Protein AF-0000000068149822 (afdb_homodimer)

pLDDT: mean 87.23, std 10.61, range [42.72, 98.5]

Organism: Rhizobium meliloti (strain 1021) (NCBI:txid266834)

Radius of gyration: 24.98 Å; Cα contacts (8 Å, |Δi|>4): 651; chains: 2; bounding box: 67×63×63 Å

Structure (mmCIF, N/CA/C/O backbone):
data_AF-0000000068149822-model_v1
#
loop_
_entity.id
_entity.type
_entity.pdbx_description
1 polymer 'Maltose/maltodextrin transport system permease protein MalG'
#
loop_
_atom_site.group_PDB
_atom_site.id
_atom_site.type_symbol
_atom_site.label_atom_id
_atom_site.label_alt_id
_atom_site.label_comp_id
_atom_site.label_asym_id
_atom_site.label_entity_id
_atom_site.label_seq_id
_atom_site.pdbx_PDB_ins_code
_atom_site.Cartn_x
_atom_site.Cartn_y
_atom_site.Cartn_z
_atom_site.occupancy
_atom_site.B_iso_or_equiv
_atom_site.auth_seq_id
_atom_site.auth_comp_id
_atom_site.auth_asym_id
_atom_site.auth_atom_id
_atom_site.pdbx_PDB_model_num
ATOM 1 N N . MET A 1 1 ? -28.906 18.203 20.438 1 56.78 1 MET A N 1
ATOM 2 C CA . MET A 1 1 ? -28.203 17.078 21.047 1 56.78 1 MET A CA 1
ATOM 3 C C . MET A 1 1 ? -27 17.547 21.828 1 56.78 1 MET A C 1
ATOM 5 O O . MET A 1 1 ? -26.266 18.438 21.391 1 56.78 1 MET A O 1
ATOM 9 N N . SER A 1 2 ? -26.938 17.234 23.047 1 70.5 2 SER A N 1
ATOM 10 C CA . SER A 1 2 ? -25.875 17.703 23.922 1 70.5 2 SER A CA 1
ATOM 11 C C . SER A 1 2 ? -24.516 17.234 23.438 1 70.5 2 SER A C 1
ATOM 13 O O . SER A 1 2 ? -24.422 16.219 22.734 1 70.5 2 SER A O 1
ATOM 15 N N . ASP A 1 3 ? -23.594 18.047 23.484 1 75.75 3 ASP A N 1
ATOM 16 C CA . ASP A 1 3 ? -22.203 17.781 23.078 1 75.75 3 ASP A CA 1
ATOM 17 C C . ASP A 1 3 ? -21.719 16.438 23.625 1 75.75 3 ASP A C 1
ATOM 19 O O . ASP A 1 3 ? -20.984 15.719 22.953 1 75.75 3 ASP A O 1
ATOM 23 N N . THR A 1 4 ? -22.344 16.141 24.781 1 77.31 4 THR A N 1
ATOM 24 C CA . THR A 1 4 ? -21.938 14.898 25.406 1 77.31 4 THR A CA 1
ATOM 25 C C . THR A 1 4 ? -22.484 13.695 24.656 1 77.31 4 THR A C 1
ATOM 27 O O . THR A 1 4 ? -21.781 12.703 24.469 1 77.31 4 THR A O 1
ATOM 30 N N . PHE A 1 5 ? -23.734 13.781 24.328 1 78.44 5 PHE A N 1
ATOM 31 C CA . PHE A 1 5 ? -24.375 12.695 23.594 1 78.44 5 PHE A CA 1
ATOM 32 C C . PHE A 1 5 ? -23.719 12.523 22.219 1 78.44 5 PHE A C 1
ATOM 34 O O . PHE A 1 5 ? -23.484 11.398 21.781 1 78.44 5 PHE A O 1
ATOM 41 N N . ARG A 1 6 ? -23.359 13.594 21.672 1 75.31 6 ARG A N 1
ATOM 42 C CA . ARG A 1 6 ? -22.734 13.562 20.359 1 75.31 6 ARG A CA 1
ATOM 43 C C . ARG A 1 6 ? -21.359 12.922 20.422 1 75.31 6 ARG A C 1
ATOM 45 O O . ARG A 1 6 ? -21 12.117 19.562 1 75.31 6 ARG A O 1
ATOM 52 N N . ASN A 1 7 ? -20.703 13.234 21.469 1 75.94 7 ASN A N 1
ATOM 53 C CA . ASN A 1 7 ? -19.375 12.656 21.656 1 75.94 7 ASN A CA 1
ATOM 54 C C . ASN A 1 7 ? -19.453 11.156 21.906 1 75.94 7 ASN A C 1
ATOM 56 O O . ASN A 1 7 ? -18.656 10.391 21.359 1 75.94 7 ASN A O 1
ATOM 60 N N . ARG A 1 8 ? -20.422 10.812 22.672 1 76.75 8 ARG A N 1
ATOM 61 C CA . ARG A 1 8 ? -20.609 9.398 22.969 1 76.75 8 ARG A CA 1
ATOM 62 C C . ARG A 1 8 ? -21.031 8.625 21.734 1 76.75 8 ARG A C 1
ATOM 64 O O . ARG A 1 8 ? -20.594 7.5 21.5 1 76.75 8 ARG A O 1
ATOM 71 N N . LEU A 1 9 ? -21.766 9.195 20.953 1 77.44 9 LEU A N 1
ATOM 72 C CA . LEU A 1 9 ? -22.25 8.562 19.734 1 77.44 9 LEU A CA 1
ATOM 73 C C . LEU A 1 9 ? -21.109 8.375 18.734 1 77.44 9 LEU A C 1
ATOM 75 O O . LEU A 1 9 ? -20.984 7.32 18.109 1 77.44 9 LEU A O 1
ATOM 79 N N . MET A 1 10 ? -20.281 9.367 18.719 1 73.38 10 MET A N 1
ATOM 80 C CA . MET A 1 10 ? -19.156 9.289 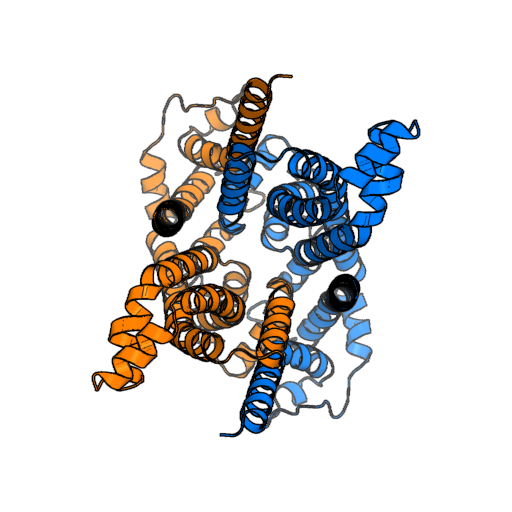17.781 1 73.38 10 MET A CA 1
ATOM 81 C C . MET A 1 10 ? -18.156 8.227 18.219 1 73.38 10 MET A C 1
ATOM 83 O O . MET A 1 10 ? -17.578 7.527 17.391 1 73.38 10 MET A O 1
ATOM 87 N N . LEU A 1 11 ? -18.016 8.188 19.422 1 73.38 11 LEU A N 1
ATOM 88 C CA . LEU A 1 11 ? -17.141 7.141 19.938 1 73.38 11 LEU A CA 1
ATOM 89 C C . LEU A 1 11 ? -17.719 5.758 19.641 1 73.38 11 LEU A C 1
ATOM 91 O O . LEU A 1 11 ? -17 4.844 19.266 1 73.38 11 LEU A O 1
ATOM 95 N N . ALA A 1 12 ? -18.984 5.676 19.844 1 78.31 12 ALA A N 1
ATOM 96 C CA . ALA A 1 12 ? -19.656 4.41 19.562 1 78.31 12 ALA A CA 1
ATOM 97 C C . ALA A 1 12 ? -19.516 4.027 18.094 1 78.31 12 ALA A C 1
ATOM 99 O O . ALA A 1 12 ? -19.25 2.867 17.766 1 78.31 12 ALA A O 1
ATOM 100 N N . VAL A 1 13 ? -19.594 4.977 17.312 1 73.5 13 VAL A N 1
ATOM 101 C CA . VAL A 1 13 ? -19.469 4.738 15.875 1 73.5 13 VAL A CA 1
ATOM 102 C C . VAL A 1 13 ? -18.031 4.309 15.547 1 73.5 13 VAL A C 1
ATOM 104 O O . VAL A 1 13 ? -17.828 3.371 14.773 1 73.5 13 VAL A O 1
ATOM 107 N N . ALA A 1 14 ? -17.078 4.953 16.141 1 71.88 14 ALA A N 1
ATOM 108 C CA . ALA A 1 14 ? -15.68 4.605 15.93 1 71.88 14 ALA A CA 1
ATOM 109 C C . ALA A 1 14 ? -15.398 3.176 16.391 1 71.88 14 ALA A C 1
ATOM 111 O O . ALA A 1 14 ? -14.688 2.428 15.711 1 71.88 14 ALA A O 1
ATOM 112 N N . LEU A 1 15 ? -15.953 2.818 17.422 1 75.06 15 LEU A N 1
ATOM 113 C CA . LEU A 1 15 ? -15.742 1.483 17.969 1 75.06 15 LEU A CA 1
ATOM 114 C C . LEU A 1 15 ? -16.391 0.423 17.094 1 75.06 15 LEU A C 1
ATOM 116 O O . LEU A 1 15 ? -15.836 -0.657 16.891 1 75.06 15 LEU A O 1
ATOM 120 N N . VAL A 1 16 ? -17.516 0.742 16.641 1 78.31 16 VAL A N 1
ATOM 121 C CA . VAL A 1 16 ? -18.234 -0.188 15.758 1 78.31 16 VAL A CA 1
ATOM 122 C C . VAL A 1 16 ? -17.438 -0.382 14.469 1 78.31 16 VAL A C 1
ATOM 124 O O . VAL A 1 16 ? -17.281 -1.508 13.984 1 78.31 16 VAL A O 1
ATOM 127 N N . LEU A 1 17 ? -16.875 0.68 13.992 1 73.25 17 LEU A N 1
ATOM 128 C CA . LEU A 1 17 ? -16.094 0.597 12.766 1 73.25 17 LEU A CA 1
ATOM 129 C C . LEU A 1 17 ? -14.82 -0.198 12.984 1 73.25 17 LEU A C 1
ATOM 131 O O . LEU A 1 17 ? -14.43 -1.005 12.141 1 73.25 17 LEU A O 1
ATOM 135 N N . ALA A 1 18 ? -14.227 0.041 14.086 1 74.5 18 ALA A N 1
ATOM 136 C CA . ALA A 1 18 ? -13.039 -0.732 14.445 1 74.5 18 ALA A CA 1
ATOM 137 C C . ALA A 1 18 ? -13.375 -2.217 14.57 1 74.5 18 ALA A C 1
ATOM 139 O O . ALA A 1 18 ? -12.609 -3.07 14.125 1 74.5 18 ALA A O 1
ATOM 140 N N . ALA A 1 19 ? -14.531 -2.447 15.164 1 79.62 19 ALA A N 1
ATOM 141 C CA . ALA A 1 19 ? -14.977 -3.828 15.336 1 79.62 19 ALA A CA 1
ATOM 142 C C . ALA A 1 19 ? -15.234 -4.496 13.992 1 79.62 19 ALA A C 1
ATOM 144 O O . ALA A 1 19 ? -14.883 -5.66 13.789 1 79.62 19 ALA A O 1
ATOM 145 N N . ILE A 1 20 ? -15.742 -3.777 13.141 1 78.94 20 ILE A N 1
ATOM 146 C CA . ILE A 1 20 ? -16.031 -4.301 11.812 1 78.94 20 ILE A CA 1
ATOM 147 C C . ILE A 1 20 ? -14.711 -4.609 11.094 1 78.94 20 ILE A C 1
ATOM 149 O O . ILE A 1 20 ? -14.586 -5.652 10.445 1 78.94 20 ILE A O 1
ATOM 153 N N . TYR A 1 21 ? -13.773 -3.775 11.258 1 77.06 21 TYR A N 1
ATOM 154 C CA . TYR A 1 21 ? -12.484 -3.949 10.602 1 77.06 21 TYR A CA 1
ATOM 155 C C . TYR A 1 21 ? -11.719 -5.129 11.188 1 77.06 21 TYR A C 1
ATOM 157 O O . TYR A 1 21 ? -11.008 -5.836 10.477 1 77.06 21 TYR A O 1
ATOM 165 N N . LEU A 1 22 ? -11.883 -5.355 12.492 1 83.5 22 LEU A N 1
ATOM 166 C CA . LEU A 1 22 ? -11.125 -6.395 13.18 1 83.5 22 LEU A CA 1
ATOM 167 C C . LEU A 1 22 ? -11.883 -7.719 13.164 1 83.5 22 LEU A C 1
ATOM 169 O O . LEU A 1 22 ? -11.336 -8.758 13.547 1 83.5 22 LEU A O 1
ATOM 173 N N . PHE A 1 23 ? -13.055 -7.68 12.742 1 87.19 23 PHE A N 1
ATOM 174 C CA . PHE A 1 23 ? -13.906 -8.867 12.797 1 87.19 23 PHE A CA 1
ATOM 175 C C . PHE A 1 23 ? -13.289 -10.008 12 1 87.19 23 PHE A C 1
ATOM 177 O O . PHE A 1 23 ? -13.25 -11.148 12.477 1 87.19 23 PHE A O 1
ATOM 184 N N . PRO A 1 24 ? -12.82 -9.727 10.805 1 88.44 24 PRO A N 1
ATOM 185 C CA . PRO A 1 24 ? -12.227 -10.828 10.055 1 88.44 24 PRO A CA 1
ATOM 186 C C . PRO A 1 24 ? -11.062 -11.484 10.789 1 88.44 24 PRO A C 1
ATOM 188 O O . PRO A 1 24 ? -10.875 -12.703 10.688 1 88.44 24 PRO A O 1
ATOM 191 N N . LEU A 1 25 ? -10.32 -10.695 11.438 1 89.62 25 LEU A N 1
ATOM 192 C CA . LEU A 1 25 ? -9.211 -11.234 12.211 1 89.62 25 LEU A CA 1
ATOM 193 C C . LEU A 1 25 ? -9.711 -12.094 13.367 1 89.62 25 LEU A C 1
ATOM 195 O O . LEU A 1 25 ? -9.219 -13.195 13.602 1 89.62 25 LEU A O 1
ATOM 199 N N . TYR A 1 26 ? -10.656 -11.516 14.055 1 90.12 26 TYR A N 1
ATOM 200 C CA . TYR A 1 26 ? -11.266 -12.273 15.141 1 90.12 26 TYR A CA 1
ATOM 201 C C . TYR A 1 26 ? -11.82 -13.602 14.633 1 90.12 26 TYR A C 1
ATOM 203 O O . TYR A 1 26 ? -11.57 -14.656 15.227 1 90.12 26 TYR A O 1
ATOM 211 N N . TRP A 1 27 ? -12.484 -13.531 13.57 1 88.88 27 TRP A N 1
ATOM 212 C CA . TRP A 1 27 ? -13.109 -14.711 12.977 1 88.88 27 TRP A CA 1
ATOM 213 C C . TRP A 1 27 ? -12.055 -15.734 12.562 1 88.88 27 TRP A C 1
ATOM 215 O O . TRP A 1 27 ? -12.281 -16.938 12.664 1 88.88 27 TRP A O 1
ATOM 225 N N . MET A 1 28 ? -10.992 -15.234 12.047 1 91.88 28 MET A N 1
ATOM 226 C CA . MET A 1 28 ? -9.891 -16.094 11.625 1 91.88 28 MET A CA 1
ATOM 227 C C . MET A 1 28 ? -9.352 -16.906 12.805 1 91.88 28 MET A C 1
ATOM 229 O O . MET A 1 28 ? -9.188 -18.109 12.711 1 91.88 28 MET A O 1
ATOM 233 N N . TYR A 1 29 ? -9.141 -16.266 13.938 1 93.25 29 TYR A N 1
ATOM 234 C CA . TYR A 1 29 ? -8.609 -16.938 15.125 1 93.25 29 TYR A CA 1
ATOM 235 C C . TYR A 1 29 ? -9.594 -17.969 15.648 1 93.25 29 TYR A C 1
ATOM 237 O O . TYR A 1 29 ? -9.188 -19.078 16.031 1 93.25 29 TYR A O 1
ATOM 245 N N . ILE A 1 30 ? -10.859 -17.656 15.594 1 91.5 30 ILE A N 1
ATOM 246 C CA . ILE A 1 30 ? -11.883 -18.531 16.141 1 91.5 30 ILE A CA 1
ATOM 247 C C . ILE A 1 30 ? -12.117 -19.703 15.203 1 91.5 30 ILE A C 1
ATOM 249 O O . ILE A 1 30 ? -12.258 -20.844 15.641 1 91.5 30 ILE A O 1
ATOM 253 N N . THR A 1 31 ? -12.188 -19.422 13.945 1 88.81 31 THR A N 1
ATOM 254 C CA . THR A 1 31 ? -12.469 -20.453 12.953 1 88.81 31 THR A CA 1
ATOM 255 C C . THR A 1 31 ? -11.344 -21.484 12.906 1 88.81 31 THR A C 1
ATOM 257 O O . THR A 1 31 ? -11.586 -22.672 12.68 1 88.81 31 THR A O 1
ATOM 260 N N . ALA A 1 32 ? -10.125 -21.047 13.07 1 91.62 32 ALA A N 1
ATOM 261 C CA . ALA A 1 32 ? -8.992 -21.984 13.086 1 91.62 32 ALA A CA 1
ATOM 262 C C . ALA A 1 32 ? -9.18 -23.047 14.164 1 91.62 32 ALA A C 1
ATOM 264 O O . ALA A 1 32 ? -8.766 -24.203 13.984 1 91.62 32 ALA A O 1
ATOM 265 N N . LEU A 1 33 ? -9.883 -22.703 15.195 1 93.12 33 LEU A N 1
ATOM 266 C CA . LEU A 1 33 ? -10 -23.578 16.359 1 93.12 33 LEU A CA 1
ATOM 267 C C . LEU A 1 33 ? -11.273 -24.422 16.281 1 93.12 33 LEU A C 1
ATOM 269 O O . LEU A 1 33 ? -11.461 -25.344 17.094 1 93.12 33 LEU A O 1
ATOM 273 N N . LYS A 1 34 ? -12.086 -24.094 15.367 1 89.81 34 LYS A N 1
ATOM 274 C CA . LYS A 1 34 ? -13.352 -24.812 15.25 1 89.81 34 LYS A CA 1
ATOM 275 C C . LYS A 1 34 ? -13.148 -26.188 14.602 1 89.81 34 LYS A C 1
ATOM 277 O O . LYS A 1 34 ? -12.133 -26.422 13.938 1 89.81 34 LYS A O 1
ATOM 282 N N . THR A 1 35 ? -14.086 -27.047 14.883 1 82.19 35 THR A N 1
ATOM 283 C CA . THR A 1 35 ? -14.125 -28.312 14.156 1 82.19 35 THR A CA 1
ATOM 284 C C . THR A 1 35 ? -14.672 -28.109 12.75 1 82.19 35 THR A C 1
ATOM 286 O O . THR A 1 35 ? -15.273 -27.078 12.445 1 82.19 35 THR A O 1
ATOM 289 N N . GLY A 1 36 ? -14.375 -29.047 11.797 1 76.94 36 GLY A N 1
ATOM 290 C CA . GLY A 1 36 ? -14.875 -28.969 10.43 1 76.94 36 GLY A CA 1
ATOM 291 C C . GLY A 1 36 ? -16.375 -28.766 10.352 1 76.94 36 GLY A C 1
ATOM 292 O O . GLY A 1 36 ? -16.859 -27.953 9.57 1 76.94 36 GLY A O 1
ATOM 293 N N . SER A 1 37 ? -17.141 -29.438 11.25 1 76.81 37 SER A N 1
ATOM 294 C CA . SER A 1 37 ? -18.594 -29.359 11.25 1 76.81 37 SER A CA 1
ATOM 295 C C . SER A 1 37 ? -19.078 -28.047 11.828 1 76.81 37 SER A C 1
ATOM 297 O O . SER A 1 37 ? -20.062 -27.469 11.352 1 76.81 37 SER A O 1
ATOM 299 N N . ALA A 1 38 ? -18.328 -27.516 12.727 1 77 38 ALA A N 1
ATOM 300 C CA . ALA A 1 38 ? -18.734 -26.281 13.406 1 77 38 ALA A CA 1
ATOM 301 C C . ALA A 1 38 ? -18.516 -25.062 12.516 1 77 38 ALA A C 1
ATOM 303 O O . ALA A 1 38 ? -19.188 -24.047 12.664 1 77 38 ALA A O 1
ATOM 304 N N . MET A 1 39 ? -17.672 -25.203 11.594 1 76.31 39 MET A N 1
ATOM 305 C CA . MET A 1 39 ? -17.328 -24.078 10.727 1 76.31 39 MET A CA 1
ATOM 306 C C . MET A 1 39 ? -18.5 -23.719 9.82 1 76.31 39 MET A C 1
ATOM 308 O O . MET A 1 39 ? -18.688 -22.547 9.469 1 76.31 39 MET A O 1
ATOM 312 N N . PHE A 1 40 ? -19.266 -24.734 9.57 1 72 40 PHE A N 1
ATOM 313 C CA . PHE A 1 40 ? -20.375 -24.5 8.648 1 72 40 PHE A CA 1
ATOM 314 C C . PHE A 1 40 ? -21.719 -24.609 9.359 1 72 40 PHE A C 1
ATOM 316 O O . PHE A 1 40 ? -22.75 -24.797 8.719 1 72 40 PHE A O 1
ATOM 323 N N . ALA A 1 41 ? -21.625 -24.516 10.656 1 73.06 41 ALA A N 1
ATOM 324 C CA . ALA A 1 41 ? -22.844 -24.609 11.438 1 73.06 41 ALA A CA 1
ATOM 325 C C . ALA A 1 41 ? -23.734 -23.391 11.211 1 73.06 41 ALA A C 1
ATOM 327 O O . ALA A 1 41 ? -23.234 -22.281 10.945 1 73.06 41 ALA A O 1
ATOM 328 N N . THR A 1 42 ? -24.969 -23.562 11.094 1 72.94 42 THR A N 1
ATOM 329 C CA . THR A 1 42 ? -25.969 -22.5 11.016 1 72.94 42 THR A CA 1
ATOM 330 C C . THR A 1 42 ? -26.859 -22.516 12.258 1 72.94 42 THR A C 1
ATOM 332 O O . THR A 1 42 ? -27.562 -23.5 12.516 1 72.94 42 THR A O 1
ATOM 335 N N . PRO A 1 43 ? -26.844 -21.438 13.031 1 75.38 43 PRO A N 1
ATOM 336 C CA . PRO A 1 43 ? -26.141 -20.172 12.844 1 75.38 43 PRO A CA 1
ATOM 337 C C . PRO A 1 43 ? -24.656 -20.25 13.211 1 75.38 43 PRO A C 1
ATOM 339 O O . PRO A 1 43 ? -24.25 -21.141 13.969 1 75.38 43 PRO A O 1
ATOM 342 N N . PRO A 1 44 ? -23.969 -19.266 12.609 1 77.31 44 PRO A N 1
ATOM 343 C CA . PRO A 1 44 ? -22.547 -19.281 12.93 1 77.31 44 PRO A CA 1
ATOM 344 C C . PRO A 1 44 ? -22.266 -19.031 14.406 1 77.31 44 PRO A C 1
ATOM 346 O O . PRO A 1 44 ? -22.953 -18.234 15.047 1 77.31 44 PRO A O 1
ATOM 349 N N . LYS A 1 45 ? -21.406 -19.844 15.008 1 79.94 45 LYS A N 1
ATOM 350 C CA . LYS A 1 45 ? -21 -19.672 16.406 1 79.94 45 LYS A CA 1
ATOM 351 C C . LYS A 1 45 ? -19.797 -18.734 16.516 1 79.94 45 LYS A C 1
ATOM 353 O O . LYS A 1 45 ? -18.828 -18.891 15.773 1 79.94 45 LYS A O 1
ATOM 358 N N . PHE A 1 46 ? -19.938 -17.828 17.406 1 85.62 46 PHE A N 1
ATOM 359 C CA . PHE A 1 46 ? -18.906 -16.812 17.562 1 85.62 46 PHE A CA 1
ATOM 360 C C . PHE A 1 46 ? -17.812 -17.281 18.516 1 85.62 46 PHE A C 1
ATOM 362 O O . PHE A 1 46 ? -16.812 -16.594 18.719 1 85.62 46 PHE A O 1
ATOM 369 N N . TRP A 1 47 ? -18.031 -18.484 19.047 1 87.06 47 TRP A N 1
ATOM 370 C CA . TRP A 1 47 ? -17.047 -19.125 19.922 1 87.06 47 TRP A CA 1
ATOM 371 C C . TRP A 1 47 ? -16.984 -20.625 19.672 1 87.06 47 TRP A C 1
ATOM 373 O O . TRP A 1 47 ? -18.016 -21.266 19.422 1 87.06 47 TRP A O 1
ATOM 383 N N . PRO A 1 48 ? -15.789 -21.125 19.641 1 87.19 48 PRO A N 1
ATOM 384 C CA . PRO A 1 48 ? -15.703 -22.562 19.438 1 87.19 48 PRO A CA 1
ATOM 385 C C . PRO A 1 48 ? -16.172 -23.375 20.656 1 87.19 48 PRO A C 1
ATOM 387 O O . PRO A 1 48 ? -15.75 -23.094 21.781 1 87.19 48 PRO A O 1
ATOM 390 N N . SER A 1 49 ? -17 -24.281 20.469 1 84.94 49 SER A N 1
ATOM 391 C CA . SER A 1 49 ? -17.484 -25.141 21.547 1 84.94 49 SER A CA 1
ATOM 392 C C . SER A 1 49 ? -16.422 -26.141 21.984 1 84.94 49 SER A C 1
ATOM 394 O O . SER A 1 49 ? -16.281 -26.422 23.188 1 84.94 49 SER A O 1
ATOM 396 N N . GLU A 1 50 ? -15.656 -26.641 21.078 1 89.38 50 GLU A N 1
ATOM 397 C CA . GLU A 1 50 ? -14.547 -27.562 21.328 1 89.38 50 GLU A CA 1
ATOM 398 C C . GLU A 1 50 ? -13.281 -27.094 20.609 1 89.38 50 GLU A C 1
ATOM 400 O O . GLU A 1 50 ? -12.938 -27.609 19.547 1 89.38 50 GLU A O 1
ATOM 405 N N . PRO A 1 51 ? -12.695 -26.188 21.266 1 91.44 51 PRO A N 1
ATOM 406 C CA . PRO A 1 51 ? -11.5 -25.641 20.609 1 91.44 51 PRO A CA 1
ATOM 407 C C . PRO A 1 51 ? -10.43 -26.703 20.359 1 91.44 51 PRO A C 1
ATOM 409 O O . PRO A 1 51 ? -10.047 -27.438 21.281 1 91.44 51 PRO A O 1
ATOM 412 N N . GLN A 1 52 ? -10.008 -26.781 19.078 1 92.19 52 GLN A N 1
ATOM 413 C CA . GLN A 1 52 ? -8.953 -27.703 18.672 1 92.19 52 GLN A CA 1
ATOM 414 C C . GLN A 1 52 ? -7.59 -27.016 18.688 1 92.19 52 GLN A C 1
ATOM 416 O O . GLN A 1 52 ? -7.039 -26.703 17.625 1 92.19 52 GLN A O 1
ATOM 421 N N . TRP A 1 53 ? -6.906 -27.016 19.844 1 93.06 53 TRP A N 1
ATOM 422 C CA . TRP A 1 53 ? -5.645 -26.297 19.984 1 93.06 53 TRP A CA 1
ATOM 423 C C . TRP A 1 53 ? -4.523 -27.016 19.234 1 93.06 53 TRP A C 1
ATOM 425 O O . TRP A 1 53 ? -3.52 -26.391 18.875 1 93.06 53 TRP A O 1
ATOM 435 N N . SER A 1 54 ? -4.719 -28.25 18.969 1 94.5 54 SER A N 1
ATOM 436 C CA . SER A 1 54 ? -3.68 -29.062 18.344 1 94.5 54 SER A CA 1
ATOM 437 C C . SER A 1 54 ? -3.479 -28.672 16.875 1 94.5 54 SER A C 1
ATOM 439 O O . SER A 1 54 ? -2.479 -29.031 16.266 1 94.5 54 SER A O 1
ATOM 441 N N . ILE A 1 55 ? -4.395 -27.859 16.391 1 93.94 55 ILE A N 1
ATOM 442 C CA . ILE A 1 55 ? -4.344 -27.484 14.984 1 93.94 55 ILE A CA 1
ATOM 443 C C . ILE A 1 55 ? -3.102 -26.641 14.703 1 93.94 55 ILE A C 1
ATOM 445 O O . ILE A 1 55 ? -2.498 -26.75 13.633 1 93.94 55 ILE A O 1
ATOM 449 N N . TYR A 1 56 ? -2.729 -25.891 15.656 1 95.06 56 TYR A N 1
ATOM 450 C CA . TYR A 1 56 ? -1.583 -25.016 15.445 1 95.06 56 TYR A CA 1
ATOM 451 C C . TYR A 1 56 ? -0.289 -25.812 15.367 1 95.06 56 TYR A C 1
ATOM 453 O O . TYR A 1 56 ? 0.546 -25.562 14.492 1 95.06 56 TYR A O 1
ATOM 461 N N . ALA A 1 57 ? -0.162 -26.75 16.172 1 95.69 57 ALA A N 1
ATOM 462 C CA . ALA A 1 57 ? 1.01 -27.609 16.125 1 95.69 57 ALA A CA 1
ATOM 463 C C . ALA A 1 57 ? 1.016 -28.438 14.836 1 95.69 57 ALA A C 1
ATOM 465 O O . ALA A 1 57 ? 2.066 -28.641 14.227 1 95.69 57 ALA A O 1
ATOM 466 N N . PHE A 1 58 ? -0.091 -28.875 14.461 1 94.19 58 PHE A N 1
ATOM 467 C CA . PHE A 1 58 ? -0.224 -29.672 13.242 1 94.19 58 PHE A CA 1
ATOM 468 C C . PHE A 1 58 ? 0.172 -28.859 12.016 1 94.19 58 PHE A C 1
ATOM 470 O O . PHE A 1 58 ? 0.991 -29.297 11.211 1 94.19 58 PHE A O 1
ATOM 477 N N . VAL A 1 59 ? -0.385 -27.719 11.922 1 92.88 59 VAL A N 1
ATOM 478 C CA . VAL A 1 59 ? -0.114 -26.859 10.773 1 92.88 59 VAL A CA 1
ATOM 479 C C . VAL A 1 59 ? 1.345 -26.406 10.789 1 92.88 59 VAL A C 1
ATOM 481 O O . VAL A 1 59 ? 1.994 -26.344 9.742 1 92.88 59 VAL A O 1
ATOM 484 N N . TRP A 1 60 ? 1.886 -26.156 11.977 1 94.81 60 TRP A N 1
ATOM 485 C CA . TRP A 1 60 ? 3.283 -25.75 12.117 1 94.81 60 TRP A CA 1
ATOM 486 C C . TRP A 1 60 ? 4.211 -26.797 11.516 1 94.81 60 TRP A C 1
ATOM 488 O O . TRP A 1 60 ? 5.121 -26.469 10.75 1 94.81 60 TRP A O 1
ATOM 498 N N . GLU A 1 61 ? 3.895 -28.016 11.789 1 94.44 61 GLU A N 1
ATOM 499 C CA . GLU A 1 61 ? 4.742 -29.109 11.344 1 94.44 61 GLU A CA 1
ATOM 500 C C . GLU A 1 61 ? 4.426 -29.5 9.906 1 94.44 61 GLU A C 1
ATOM 502 O O . GLU A 1 61 ? 5.328 -29.625 9.078 1 94.44 61 GLU A O 1
ATOM 507 N N . SER A 1 62 ? 3.162 -29.656 9.578 1 90.75 62 SER A N 1
ATOM 508 C CA . SER A 1 62 ? 2.754 -30.188 8.281 1 90.75 62 SER A CA 1
ATOM 509 C C . SER A 1 62 ? 3.059 -29.203 7.16 1 90.75 62 SER A C 1
ATOM 511 O O . SER A 1 62 ? 3.299 -29.609 6.02 1 90.75 62 SER A O 1
ATOM 513 N N . ARG A 1 63 ? 3.078 -27.969 7.465 1 89.38 63 ARG A N 1
ATOM 514 C CA . ARG A 1 63 ? 3.268 -26.969 6.418 1 89.38 63 ARG A CA 1
ATOM 515 C C . ARG A 1 63 ? 4.641 -26.312 6.527 1 89.38 63 ARG A C 1
ATOM 517 O O . ARG A 1 63 ? 4.922 -25.344 5.836 1 89.38 63 ARG A O 1
ATOM 524 N N . ASN A 1 64 ? 5.504 -26.812 7.414 1 92.31 64 ASN A N 1
ATOM 525 C CA . ASN A 1 64 ? 6.844 -26.266 7.609 1 92.31 64 ASN A CA 1
ATOM 526 C C . ASN A 1 64 ? 6.809 -24.75 7.828 1 92.31 64 ASN A C 1
ATOM 528 O O . ASN A 1 64 ? 7.535 -24.016 7.168 1 92.31 64 ASN A O 1
ATOM 532 N N . MET A 1 65 ? 5.988 -24.359 8.734 1 93.81 65 MET A N 1
ATOM 533 C CA . MET A 1 65 ? 5.75 -22.938 8.992 1 93.81 65 MET A CA 1
ATOM 534 C C . MET A 1 65 ? 7.035 -22.25 9.445 1 93.81 65 MET A C 1
ATOM 536 O O . MET A 1 65 ? 7.234 -21.062 9.172 1 93.81 65 MET A O 1
ATOM 540 N N . ALA A 1 66 ? 7.875 -22.922 10.094 1 95.62 66 ALA A N 1
ATOM 541 C CA . ALA A 1 66 ? 9.125 -22.344 10.586 1 95.62 66 ALA A CA 1
ATOM 542 C C . ALA A 1 66 ? 9.953 -21.797 9.43 1 95.62 66 ALA A C 1
ATOM 544 O O . ALA A 1 66 ? 10.531 -20.703 9.539 1 95.62 66 ALA A O 1
ATOM 545 N N . ARG A 1 67 ? 10.008 -22.484 8.414 1 95.44 67 ARG A N 1
ATOM 546 C CA . ARG A 1 67 ? 10.773 -22.062 7.25 1 95.44 67 ARG A CA 1
ATOM 547 C C . ARG A 1 67 ? 10.164 -20.812 6.621 1 95.44 67 ARG A C 1
ATOM 549 O O . ARG A 1 67 ? 10.875 -19.844 6.32 1 95.44 67 ARG A O 1
ATOM 556 N N . TYR A 1 68 ? 8.875 -20.844 6.406 1 96.06 68 TYR A N 1
ATOM 557 C CA . TYR A 1 68 ? 8.18 -19.719 5.801 1 96.06 68 TYR A CA 1
ATOM 558 C C . TYR A 1 68 ? 8.312 -18.469 6.656 1 96.06 68 TYR A C 1
ATOM 560 O O . TYR A 1 68 ? 8.57 -17.375 6.141 1 96.06 68 TYR A O 1
ATOM 568 N N . LEU A 1 69 ? 8.203 -18.656 7.938 1 96.88 69 LEU A N 1
ATOM 569 C CA . LEU A 1 69 ? 8.312 -17.516 8.844 1 96.88 69 LEU A CA 1
ATOM 570 C C . LEU A 1 69 ? 9.75 -17 8.883 1 96.88 69 LEU A C 1
ATOM 572 O O . LEU A 1 69 ? 9.977 -15.789 8.961 1 96.88 69 LEU A O 1
ATOM 576 N N . TRP A 1 70 ? 10.664 -17.906 8.859 1 97.56 70 TRP A N 1
ATOM 577 C CA . TRP A 1 70 ? 12.062 -17.5 8.812 1 97.56 70 TRP A CA 1
ATOM 578 C C . TRP A 1 70 ? 12.344 -16.672 7.562 1 97.56 70 TRP A C 1
ATOM 580 O O . TRP A 1 70 ? 12.984 -15.625 7.645 1 97.56 70 TRP A O 1
ATOM 590 N N . ASN A 1 71 ? 11.867 -17.125 6.461 1 97.94 71 ASN A N 1
ATOM 591 C CA . ASN A 1 71 ? 12.039 -16.375 5.223 1 97.94 71 ASN A CA 1
ATOM 592 C C . ASN A 1 71 ? 11.391 -15 5.297 1 97.94 71 ASN A C 1
ATOM 594 O O . ASN A 1 71 ? 11.953 -14.016 4.812 1 97.94 71 ASN A O 1
ATOM 598 N N . SER A 1 72 ? 10.219 -14.953 5.883 1 97.88 72 SER A N 1
ATOM 599 C CA . SER A 1 72 ? 9.539 -13.672 6.07 1 97.88 72 SER A CA 1
ATOM 600 C C . SER A 1 72 ? 10.383 -12.727 6.918 1 97.88 72 SER A C 1
ATOM 602 O O . SER A 1 72 ? 10.516 -11.547 6.59 1 97.88 72 SER A O 1
ATOM 604 N N . LEU A 1 73 ? 10.961 -13.234 7.949 1 98 73 LEU A N 1
ATOM 605 C CA . LEU A 1 73 ? 11.766 -12.422 8.852 1 98 73 LEU A CA 1
ATOM 606 C C . LEU A 1 73 ? 13.031 -11.93 8.164 1 98 73 LEU A C 1
ATOM 608 O O . LEU A 1 73 ? 13.414 -10.773 8.312 1 98 73 LEU A O 1
ATOM 612 N N . VAL A 1 74 ? 13.656 -12.812 7.441 1 98.38 74 VAL A N 1
ATOM 613 C CA . VAL A 1 74 ? 14.875 -12.445 6.727 1 98.38 74 VAL A CA 1
ATOM 614 C C . VAL A 1 74 ? 14.586 -11.32 5.746 1 98.38 74 VAL A C 1
ATOM 616 O O . VAL A 1 74 ? 15.305 -10.32 5.699 1 98.38 74 VAL A O 1
ATOM 619 N N . ILE A 1 75 ? 13.555 -11.422 5.027 1 98.5 75 ILE A N 1
ATOM 620 C CA . ILE A 1 75 ? 13.188 -10.43 4.02 1 98.5 75 ILE A CA 1
ATOM 621 C C . ILE A 1 75 ? 12.781 -9.125 4.707 1 98.5 75 ILE A C 1
ATOM 623 O O . ILE A 1 75 ? 13.234 -8.047 4.312 1 98.5 75 ILE A O 1
ATOM 627 N N . ALA A 1 76 ? 11.961 -9.258 5.707 1 98.25 76 ALA A N 1
ATOM 628 C CA . ALA A 1 76 ? 11.461 -8.07 6.391 1 98.25 76 ALA A CA 1
ATOM 629 C C . ALA A 1 76 ? 12.594 -7.328 7.102 1 98.25 76 ALA A C 1
ATOM 631 O O . ALA A 1 76 ? 12.766 -6.121 6.918 1 98.25 76 ALA A O 1
ATOM 632 N N . PHE A 1 77 ? 13.359 -8.047 7.879 1 98.19 77 PHE A N 1
ATOM 633 C CA . PHE A 1 77 ? 14.453 -7.414 8.617 1 98.19 77 PHE A CA 1
ATOM 634 C C . PHE A 1 77 ? 15.539 -6.93 7.66 1 98.19 77 PHE A C 1
ATOM 636 O O . PHE A 1 77 ? 16.156 -5.891 7.891 1 98.19 77 PHE A O 1
ATOM 643 N N . GLY A 1 78 ? 15.812 -7.719 6.66 1 98.5 78 GLY A N 1
ATOM 644 C CA . GLY A 1 78 ? 16.766 -7.277 5.66 1 98.5 78 GLY A CA 1
ATOM 645 C C . GLY A 1 78 ? 16.375 -5.977 4.988 1 98.5 78 GLY A C 1
ATOM 646 O O . GLY A 1 78 ? 17.203 -5.09 4.793 1 98.5 78 GLY A O 1
ATOM 647 N N . SER A 1 79 ? 15.109 -5.867 4.621 1 98.38 79 SER A N 1
ATOM 648 C CA . SER A 1 79 ? 14.602 -4.656 3.98 1 98.38 79 SER A CA 1
ATOM 649 C C . SER A 1 79 ? 14.688 -3.461 4.922 1 98.38 79 SER A C 1
ATOM 651 O O . SER A 1 79 ? 15.156 -2.389 4.531 1 98.38 79 SER A O 1
ATOM 653 N N . VAL A 1 80 ? 14.242 -3.66 6.16 1 98.25 80 VAL A N 1
ATOM 654 C CA . VAL A 1 80 ? 14.25 -2.58 7.141 1 98.25 80 VAL A CA 1
ATOM 655 C C . VAL A 1 80 ? 15.68 -2.121 7.398 1 98.25 80 VAL A C 1
ATOM 657 O O . VAL A 1 80 ? 15.945 -0.92 7.488 1 98.25 80 VAL A O 1
ATOM 660 N N . ALA A 1 81 ? 16.547 -3.07 7.555 1 98.19 81 ALA A N 1
ATOM 661 C CA . ALA A 1 81 ? 17.953 -2.74 7.809 1 98.19 81 ALA A CA 1
ATOM 662 C C . ALA A 1 81 ? 18.531 -1.9 6.672 1 98.19 81 ALA A C 1
ATOM 664 O O . ALA A 1 81 ? 19.172 -0.869 6.914 1 98.19 81 ALA A O 1
ATOM 665 N N . LEU A 1 82 ? 18.297 -2.318 5.488 1 97.44 82 LEU A N 1
ATOM 666 C CA . LEU A 1 82 ? 18.797 -1.601 4.32 1 97.44 82 LEU A CA 1
ATOM 667 C C . LEU A 1 82 ? 18.203 -0.2 4.246 1 97.44 82 LEU A C 1
ATOM 669 O O . LEU A 1 82 ? 18.922 0.775 4.02 1 97.44 82 LEU A O 1
ATOM 673 N N . ILE A 1 83 ? 16.922 -0.08 4.449 1 97.06 83 ILE A N 1
ATOM 674 C CA . ILE A 1 83 ? 16.203 1.188 4.367 1 97.06 83 ILE A CA 1
ATOM 675 C C . ILE A 1 83 ? 16.672 2.111 5.496 1 97.06 83 ILE A C 1
ATOM 677 O O . ILE A 1 83 ? 16.875 3.309 5.281 1 97.06 83 ILE A O 1
ATOM 681 N N . ALA A 1 84 ? 16.812 1.557 6.688 1 97.12 84 ALA A N 1
ATOM 682 C CA . ALA A 1 84 ? 17.219 2.361 7.84 1 97.12 84 ALA A CA 1
ATOM 683 C C . ALA A 1 84 ? 18.656 2.879 7.672 1 97.12 84 ALA A C 1
ATOM 685 O O . ALA A 1 84 ? 18.922 4.055 7.93 1 97.12 84 ALA A O 1
ATOM 686 N N . VAL A 1 85 ? 19.531 2.09 7.246 1 94.88 85 VAL A N 1
ATOM 687 C CA . VAL A 1 85 ? 20.938 2.453 7.113 1 94.88 85 VAL A CA 1
ATOM 688 C C . VAL A 1 85 ? 21.094 3.535 6.047 1 94.88 85 VAL A C 1
ATOM 690 O O . VAL A 1 85 ? 21.812 4.516 6.25 1 94.88 85 VAL A O 1
ATOM 693 N N . LEU A 1 86 ? 20.406 3.445 4.996 1 92.62 86 LEU A N 1
ATOM 694 C CA . LEU A 1 86 ? 20.531 4.402 3.904 1 92.62 86 LEU A CA 1
ATOM 695 C C . LEU A 1 86 ? 19.594 5.582 4.102 1 92.62 86 LEU A C 1
ATOM 697 O O . LEU A 1 86 ? 19.922 6.711 3.727 1 92.62 86 LEU A O 1
ATOM 701 N N . GLY A 1 87 ? 18.469 5.301 4.691 1 94.25 87 GLY A N 1
ATOM 702 C CA . GLY A 1 87 ? 17.406 6.293 4.746 1 94.25 87 GLY A CA 1
ATOM 703 C C . GLY A 1 87 ? 17.578 7.289 5.875 1 94.25 87 GLY A C 1
ATOM 704 O O . GLY A 1 87 ? 17.234 8.461 5.73 1 94.25 87 GLY A O 1
ATOM 705 N N . VAL A 1 88 ? 18.094 6.895 6.988 1 95.62 88 VAL A N 1
ATOM 706 C CA . VAL A 1 88 ? 18.203 7.762 8.156 1 95.62 88 VAL A CA 1
ATOM 707 C C . VAL A 1 88 ? 19.141 8.922 7.844 1 95.62 88 VAL A C 1
ATOM 709 O O . VAL A 1 88 ? 18.812 10.086 8.078 1 95.62 88 VAL A O 1
ATOM 712 N N . GLY A 1 89 ? 20.344 8.609 7.301 1 92.06 89 GLY A N 1
ATOM 713 C CA . GLY A 1 89 ? 21.266 9.664 6.926 1 92.06 89 GLY A CA 1
ATOM 714 C C . GLY A 1 89 ? 20.703 10.617 5.887 1 92.06 89 GLY A C 1
ATOM 715 O O . GLY A 1 89 ? 20.859 11.836 6.008 1 92.06 89 GLY A O 1
ATOM 716 N N . CYS A 1 90 ? 20.047 10.039 4.91 1 88.88 90 CYS A N 1
ATOM 717 C CA . CYS A 1 90 ? 19.422 10.852 3.869 1 88.88 90 CYS A CA 1
ATOM 718 C C . CYS A 1 90 ? 18.375 11.781 4.457 1 88.88 90 CYS A C 1
ATOM 720 O O . CYS A 1 90 ? 18.328 12.969 4.129 1 88.88 90 CYS A O 1
ATOM 722 N N . ALA A 1 91 ? 17.547 11.242 5.32 1 92.75 91 ALA A N 1
ATOM 723 C CA . ALA A 1 91 ? 16.484 12.023 5.957 1 92.75 91 ALA A CA 1
ATOM 724 C C . ALA A 1 91 ? 17.078 13.164 6.789 1 92.75 91 ALA A C 1
ATOM 726 O O . ALA A 1 91 ? 16.531 14.266 6.812 1 92.75 91 ALA A O 1
ATOM 727 N N . TYR A 1 92 ? 18.172 12.922 7.449 1 93 92 TYR A N 1
ATOM 728 C CA . TYR A 1 92 ? 18.828 13.93 8.273 1 93 92 TYR A CA 1
ATOM 729 C C . TYR A 1 92 ? 19.328 15.094 7.422 1 93 92 TYR A C 1
ATOM 731 O O . TYR A 1 92 ? 19.047 16.266 7.738 1 93 92 TYR A O 1
ATOM 739 N N . VAL A 1 93 ? 19.984 14.742 6.352 1 86.81 93 VAL A N 1
ATOM 740 C CA . VAL A 1 93 ? 20.547 15.766 5.469 1 86.81 93 VAL A CA 1
ATOM 741 C C . VAL A 1 93 ? 19.406 16.594 4.871 1 86.81 93 VAL A C 1
ATOM 743 O O . VAL A 1 93 ? 19.484 17.828 4.828 1 86.81 93 VAL A O 1
ATOM 746 N N . LEU A 1 94 ? 18.328 15.961 4.531 1 86.69 94 LEU A N 1
ATOM 747 C CA . LEU A 1 94 ? 17.219 16.656 3.902 1 86.69 94 LEU A CA 1
ATOM 748 C C . LEU A 1 94 ? 16.453 17.484 4.922 1 86.69 94 LEU A C 1
ATOM 750 O O . LEU A 1 94 ? 15.773 18.453 4.562 1 86.69 94 LEU A O 1
ATOM 754 N N . ALA A 1 95 ? 16.484 17.109 6.156 1 89.31 95 ALA A N 1
ATOM 755 C CA . ALA A 1 95 ? 15.82 17.859 7.223 1 89.31 95 ALA A CA 1
ATOM 756 C C . ALA A 1 95 ? 16.578 19.156 7.531 1 89.31 95 ALA A C 1
ATOM 758 O O . ALA A 1 95 ? 15.984 20.141 7.941 1 89.31 95 ALA A O 1
ATOM 759 N N . ARG A 1 96 ? 17.844 19.141 7.406 1 87.25 96 ARG A N 1
ATOM 760 C CA . ARG A 1 96 ? 18.672 20.297 7.75 1 87.25 96 ARG A CA 1
ATOM 761 C C . ARG A 1 96 ? 18.812 21.25 6.574 1 87.25 96 ARG A C 1
ATOM 763 O O . ARG A 1 96 ? 19.125 22.438 6.754 1 87.25 96 ARG A O 1
ATOM 770 N N . TYR A 1 97 ? 18.578 20.781 5.453 1 80.88 97 TYR A N 1
ATOM 771 C CA . TYR A 1 97 ? 18.578 21.641 4.277 1 80.88 97 TYR A CA 1
ATOM 772 C C . TYR A 1 97 ? 17.156 21.906 3.797 1 80.88 97 TYR A C 1
ATOM 774 O O . TYR A 1 97 ? 16.625 21.141 2.979 1 80.88 97 TYR A O 1
ATOM 782 N N . ARG A 1 98 ? 16.641 22.953 4.348 1 78.25 98 ARG A N 1
ATOM 783 C CA . ARG A 1 98 ? 15.258 23.281 4.027 1 78.25 98 ARG A CA 1
ATOM 784 C C . ARG A 1 98 ? 15.18 24.25 2.854 1 78.25 98 ARG A C 1
ATOM 786 O O . ARG A 1 98 ? 15.695 25.359 2.928 1 78.25 98 ARG A O 1
ATOM 793 N N . ASN A 1 99 ? 14.812 23.75 1.628 1 78.06 99 ASN A N 1
ATOM 794 C CA . ASN A 1 99 ? 14.547 24.625 0.482 1 78.06 99 ASN A CA 1
ATOM 795 C C . ASN A 1 99 ? 13.422 24.062 -0.392 1 78.06 99 ASN A C 1
ATOM 797 O O . ASN A 1 99 ? 13.016 22.906 -0.227 1 78.06 99 ASN A O 1
ATOM 801 N N . VAL A 1 100 ? 12.961 24.797 -1.231 1 77.44 100 VAL A N 1
ATOM 802 C CA . VAL A 1 100 ? 11.781 24.484 -2.037 1 77.44 100 VAL A CA 1
ATOM 803 C C . VAL A 1 100 ? 12.102 23.344 -2.998 1 77.44 100 VAL A C 1
ATOM 805 O O . VAL A 1 100 ? 11.234 22.531 -3.309 1 77.44 100 VAL A O 1
ATOM 808 N N . TRP A 1 101 ? 13.289 23.203 -3.395 1 74.19 101 TRP A N 1
ATOM 809 C CA . TRP A 1 101 ? 13.68 22.172 -4.344 1 74.19 101 TRP A CA 1
ATOM 810 C C . TRP A 1 101 ? 13.672 20.797 -3.686 1 74.19 101 TRP A C 1
ATOM 812 O O . TRP A 1 101 ? 13.336 19.797 -4.324 1 74.19 101 TRP A O 1
ATOM 822 N N . VAL A 1 102 ? 14.008 20.781 -2.402 1 75.69 102 VAL A N 1
ATOM 823 C CA . VAL A 1 102 ? 13.961 19.531 -1.644 1 75.69 102 VAL A CA 1
ATOM 824 C C . VAL A 1 102 ? 12.516 19.078 -1.492 1 75.69 102 VAL A C 1
ATOM 826 O O . VAL A 1 102 ? 12.203 17.906 -1.709 1 75.69 102 VAL A O 1
ATOM 829 N N . ASP A 1 103 ? 11.719 20.031 -1.314 1 77.88 103 ASP A N 1
ATOM 830 C CA . ASP A 1 103 ? 10.312 19.703 -1.13 1 77.88 103 ASP A CA 1
ATOM 831 C C . ASP A 1 103 ? 9.695 19.172 -2.424 1 77.88 103 ASP A C 1
ATOM 833 O O . ASP A 1 103 ? 8.93 18.219 -2.404 1 77.88 103 ASP A O 1
ATOM 837 N N . ILE A 1 104 ? 10.062 19.75 -3.477 1 74.88 104 ILE A N 1
ATOM 838 C CA . ILE A 1 104 ? 9.547 19.344 -4.777 1 74.88 104 ILE A CA 1
ATOM 839 C C . ILE A 1 104 ? 10.062 17.953 -5.117 1 74.88 104 ILE A C 1
ATOM 841 O O . ILE A 1 104 ? 9.305 17.094 -5.594 1 74.88 104 ILE A O 1
ATOM 845 N N . GLY A 1 105 ? 11.32 17.75 -4.867 1 74.88 105 GLY A N 1
ATOM 846 C CA . GLY A 1 105 ? 11.898 16.438 -5.125 1 74.88 105 GLY A CA 1
ATOM 847 C C . GLY A 1 105 ? 11.258 15.336 -4.305 1 74.88 105 GLY A C 1
ATOM 848 O O . GLY A 1 105 ? 10.922 14.273 -4.84 1 74.88 105 GLY A O 1
ATOM 849 N N . LEU A 1 106 ? 11.07 15.656 -3.084 1 76.5 106 LEU A N 1
ATOM 850 C CA . LEU A 1 106 ? 10.461 14.664 -2.205 1 76.5 106 LEU A CA 1
ATOM 851 C C . LEU A 1 106 ? 9.016 14.398 -2.604 1 76.5 106 LEU A C 1
ATOM 853 O O . LEU A 1 106 ? 8.562 13.25 -2.564 1 76.5 106 LEU A O 1
ATOM 857 N N . PHE A 1 107 ? 8.43 15.406 -3.035 1 76.38 107 PHE A N 1
ATOM 858 C CA . PHE A 1 107 ? 7.047 15.258 -3.471 1 76.38 107 PHE A CA 1
ATOM 859 C C . PHE A 1 107 ? 6.957 14.367 -4.703 1 76.38 107 PHE A C 1
ATOM 861 O O . PHE A 1 107 ? 6.105 13.477 -4.777 1 76.38 107 PHE A O 1
ATOM 868 N N . LEU A 1 108 ? 7.832 14.562 -5.562 1 73 108 LEU A N 1
ATOM 869 C CA . LEU A 1 108 ? 7.844 13.789 -6.793 1 73 108 LEU A CA 1
ATOM 870 C C . LEU A 1 108 ? 8.117 12.312 -6.504 1 73 108 LEU A C 1
ATOM 872 O O . LEU A 1 108 ? 7.465 11.438 -7.074 1 73 108 LEU A O 1
ATOM 876 N N . ILE A 1 109 ? 8.977 12.117 -5.641 1 77.06 109 ILE A N 1
ATOM 877 C CA . ILE A 1 109 ? 9.344 10.75 -5.301 1 77.06 109 ILE A CA 1
ATOM 878 C C . ILE A 1 109 ? 8.172 10.055 -4.602 1 77.06 109 ILE A C 1
ATOM 880 O O . ILE A 1 109 ? 7.867 8.898 -4.887 1 77.06 109 ILE A O 1
ATOM 884 N N . LEU A 1 110 ? 7.508 10.773 -3.762 1 78.12 110 LEU A N 1
ATOM 885 C CA . LEU A 1 110 ? 6.352 10.227 -3.066 1 78.12 110 LEU A CA 1
ATOM 886 C C . LEU A 1 110 ? 5.227 9.906 -4.047 1 78.12 110 LEU A C 1
ATOM 888 O O . LEU A 1 110 ? 4.551 8.883 -3.914 1 78.12 110 LEU A O 1
ATOM 892 N N . MET A 1 111 ? 5.141 10.781 -4.98 1 76.56 111 MET A N 1
ATOM 893 C CA . MET A 1 111 ? 4.113 10.57 -5.992 1 76.56 111 MET A CA 1
ATOM 894 C C . MET A 1 111 ? 4.383 9.297 -6.789 1 76.56 111 MET A C 1
ATOM 896 O O . MET A 1 111 ? 3.455 8.562 -7.121 1 76.56 111 MET A O 1
ATOM 900 N N . LEU A 1 112 ? 5.586 9.078 -7.035 1 76.38 112 LEU A N 1
ATOM 901 C CA . LEU A 1 112 ? 5.949 7.891 -7.805 1 76.38 112 LEU A CA 1
ATOM 902 C C . LEU A 1 112 ? 5.684 6.621 -7.004 1 76.38 112 LEU A C 1
ATOM 904 O O . LEU A 1 112 ? 5.43 5.559 -7.582 1 76.38 112 LEU A O 1
ATOM 908 N N . GLN A 1 113 ? 5.625 6.766 -5.734 1 80.56 113 GLN A N 1
ATOM 909 C CA . GLN A 1 113 ? 5.402 5.613 -4.867 1 80.56 113 GLN A CA 1
ATOM 910 C C . GLN A 1 113 ? 3.939 5.18 -4.895 1 80.56 113 GLN A C 1
ATOM 912 O O . GLN A 1 113 ? 3.604 4.082 -4.441 1 80.56 113 GLN A O 1
ATOM 917 N N . VAL A 1 114 ? 3.188 6.066 -5.418 1 80.75 114 VAL A N 1
ATOM 918 C CA . VAL A 1 114 ? 1.764 5.754 -5.484 1 80.75 114 VAL A CA 1
ATOM 919 C C . VAL A 1 114 ? 1.522 4.656 -6.52 1 80.75 114 VAL A C 1
ATOM 921 O O . VAL A 1 114 ? 0.488 3.984 -6.492 1 80.75 114 VAL A O 1
ATOM 924 N N . LEU A 1 115 ? 2.508 4.449 -7.367 1 85.62 115 LEU A N 1
ATOM 925 C CA . LEU A 1 115 ? 2.387 3.375 -8.344 1 85.62 115 LEU A CA 1
ATOM 926 C C . LEU A 1 115 ? 2.342 2.014 -7.656 1 85.62 115 LEU A C 1
ATOM 928 O O . LEU A 1 115 ? 3.17 1.726 -6.789 1 85.62 115 LEU A O 1
ATOM 932 N N . PRO A 1 116 ? 1.364 1.215 -7.965 1 89.12 116 PRO A N 1
ATOM 933 C CA . PRO A 1 116 ? 1.242 -0.104 -7.344 1 89.12 116 PRO A CA 1
ATOM 934 C C . PRO A 1 116 ? 2.432 -1.013 -7.645 1 89.12 116 PRO A C 1
ATOM 936 O O . PRO A 1 116 ? 3.076 -0.866 -8.688 1 89.12 116 PRO A O 1
ATOM 939 N N . ALA A 1 117 ? 2.656 -1.87 -6.742 1 89.5 117 ALA A N 1
ATOM 940 C CA . ALA A 1 117 ? 3.758 -2.816 -6.902 1 89.5 117 ALA A CA 1
ATOM 941 C C . ALA A 1 117 ? 3.555 -3.693 -8.133 1 89.5 117 ALA A C 1
ATOM 943 O O . ALA A 1 117 ? 4.52 -4.082 -8.797 1 89.5 117 ALA A O 1
ATOM 944 N N . SER A 1 118 ? 2.34 -4.02 -8.438 1 90.31 118 SER A N 1
ATOM 945 C CA . SER A 1 118 ? 2.02 -4.895 -9.562 1 90.31 118 SER A CA 1
ATOM 946 C C . SER A 1 118 ? 2.447 -4.277 -10.891 1 90.31 118 SER A C 1
ATOM 948 O O . SER A 1 118 ? 2.678 -4.992 -11.867 1 90.31 118 SER A O 1
ATOM 950 N N . LEU A 1 119 ? 2.555 -2.988 -10.898 1 86.56 119 LEU A N 1
ATOM 951 C CA . LEU A 1 119 ? 2.977 -2.295 -12.109 1 86.56 119 LEU A CA 1
ATOM 952 C C . LEU A 1 119 ? 4.492 -2.338 -12.258 1 86.56 119 LEU A C 1
ATOM 954 O O . LEU A 1 119 ? 5.008 -2.385 -13.375 1 86.56 119 LEU A O 1
ATOM 958 N N . MET A 1 120 ? 5.109 -2.314 -11.109 1 89.5 120 MET A N 1
ATOM 959 C CA . MET A 1 120 ? 6.562 -2.158 -11.125 1 89.5 120 MET A CA 1
ATOM 960 C C . MET A 1 120 ? 7.254 -3.518 -11.086 1 89.5 120 MET A C 1
ATOM 962 O O . MET A 1 120 ? 8.453 -3.615 -11.367 1 89.5 120 MET A O 1
ATOM 966 N N . VAL A 1 121 ? 6.547 -4.523 -10.82 1 91.69 121 VAL A N 1
ATOM 967 C CA . VAL A 1 121 ? 7.164 -5.824 -10.578 1 91.69 121 VAL A CA 1
ATOM 968 C C . VAL A 1 121 ? 7.766 -6.359 -11.875 1 91.69 121 VAL A C 1
ATOM 970 O O . VAL A 1 121 ? 8.836 -6.969 -11.867 1 91.69 121 VAL A O 1
ATOM 973 N N . THR A 1 122 ? 7.188 -6.102 -12.992 1 90.19 122 THR A N 1
ATOM 974 C CA . THR A 1 122 ? 7.641 -6.695 -14.242 1 90.19 122 THR A CA 1
ATOM 975 C C . THR A 1 122 ? 8.961 -6.078 -14.688 1 90.19 122 THR A C 1
ATOM 977 O O . THR A 1 122 ? 9.938 -6.789 -14.922 1 90.19 122 THR A O 1
ATOM 980 N N . PRO A 1 123 ? 8.992 -4.781 -14.773 1 89.12 123 PRO A N 1
ATOM 981 C CA . PRO A 1 123 ? 10.281 -4.219 -15.188 1 89.12 123 PRO A CA 1
ATOM 982 C C . PRO A 1 123 ? 11.398 -4.52 -14.188 1 89.12 123 PRO A C 1
ATOM 984 O O . PRO A 1 123 ? 12.547 -4.719 -14.586 1 89.12 123 PRO A O 1
ATOM 987 N N . ILE A 1 124 ? 11.117 -4.57 -12.984 1 90.62 124 ILE A N 1
ATOM 988 C CA . ILE A 1 124 ? 12.125 -4.879 -11.969 1 90.62 124 ILE A CA 1
ATOM 989 C C . ILE A 1 124 ? 12.562 -6.34 -12.102 1 90.62 124 ILE A C 1
ATOM 991 O O . ILE A 1 124 ? 13.75 -6.645 -12.039 1 90.62 124 ILE A O 1
ATOM 995 N N . PHE A 1 125 ? 11.617 -7.195 -12.297 1 90 125 PHE A N 1
ATOM 996 C CA . PHE A 1 125 ? 11.891 -8.609 -12.484 1 90 125 PHE A CA 1
ATOM 997 C C . PHE A 1 125 ? 12.805 -8.836 -13.688 1 90 125 PHE A C 1
ATOM 999 O O . PHE A 1 125 ? 13.805 -9.547 -13.586 1 90 125 PHE A O 1
ATOM 1006 N N . VAL A 1 126 ? 12.422 -8.25 -14.797 1 85 126 VAL A N 1
ATOM 1007 C CA . VAL A 1 126 ? 13.203 -8.422 -16.031 1 85 126 VAL A CA 1
ATOM 1008 C C . VAL A 1 126 ? 14.594 -7.828 -15.836 1 85 126 VAL A C 1
ATOM 1010 O O . VAL A 1 126 ? 15.594 -8.445 -16.203 1 85 126 VAL A O 1
ATOM 1013 N N . GLY A 1 127 ? 14.695 -6.652 -15.25 1 85.88 127 GLY A N 1
ATOM 1014 C CA . GLY A 1 127 ? 15.992 -6.055 -14.969 1 85.88 127 GLY A CA 1
ATOM 1015 C C . GLY A 1 127 ? 16.859 -6.914 -14.07 1 85.88 127 GLY A C 1
ATOM 1016 O O . GLY A 1 127 ? 18.047 -7.117 -14.344 1 85.88 127 GLY A O 1
ATOM 1017 N N . PHE A 1 128 ? 16.281 -7.398 -12.977 1 90.62 128 PHE A N 1
ATOM 1018 C CA . PHE A 1 128 ? 17 -8.25 -12.039 1 90.62 128 PHE A CA 1
ATOM 1019 C C . PHE A 1 128 ? 17.438 -9.547 -12.711 1 90.62 128 PHE A C 1
ATOM 1021 O O . PHE A 1 128 ? 18.5 -10.078 -12.398 1 90.62 128 PHE A O 1
ATOM 1028 N N . SER A 1 129 ? 16.547 -10.047 -13.57 1 86.44 129 SER A N 1
ATOM 1029 C CA . SER A 1 129 ? 16.891 -11.258 -14.305 1 86.44 129 SER A CA 1
ATOM 1030 C C . SER A 1 129 ? 18.094 -11.039 -15.211 1 86.44 129 SER A C 1
ATOM 1032 O O . SER A 1 129 ? 18.984 -11.875 -15.273 1 86.44 129 SER A O 1
ATOM 1034 N N . GLN A 1 130 ? 18.109 -9.922 -15.875 1 81.94 130 GLN A N 1
ATOM 1035 C CA . GLN A 1 130 ? 19.156 -9.609 -16.844 1 81.94 130 GLN A CA 1
ATOM 1036 C C . GLN A 1 130 ? 20.516 -9.453 -16.172 1 81.94 130 GLN A C 1
ATOM 1038 O O . GLN A 1 130 ? 21.547 -9.742 -16.766 1 81.94 130 GLN A O 1
ATOM 1043 N N . VAL A 1 131 ? 20.578 -9.07 -14.922 1 87.5 131 VAL A N 1
ATOM 1044 C CA . VAL A 1 131 ? 21.844 -8.836 -14.258 1 87.5 131 VAL A CA 1
ATOM 1045 C C . VAL A 1 131 ? 22.156 -10 -13.312 1 87.5 131 VAL A C 1
ATOM 1047 O O . VAL A 1 131 ? 23.125 -9.93 -12.539 1 87.5 131 VAL A O 1
ATOM 1050 N N . GLY A 1 132 ? 21.344 -10.984 -13.258 1 90.5 132 GLY A N 1
ATOM 1051 C CA . GLY A 1 132 ? 21.609 -12.211 -12.523 1 90.5 132 GLY A CA 1
ATOM 1052 C C . GLY A 1 132 ? 21.219 -12.125 -11.055 1 90.5 132 GLY A C 1
ATOM 1053 O O . GLY A 1 132 ? 21.562 -13 -10.266 1 90.5 132 GLY A O 1
ATOM 1054 N N . LEU A 1 133 ? 20.547 -11.164 -10.688 1 93.38 133 LEU A N 1
ATOM 1055 C CA . LEU A 1 133 ? 20.188 -10.945 -9.289 1 93.38 133 LEU A CA 1
ATOM 1056 C C . LEU A 1 133 ? 19.141 -11.961 -8.82 1 93.38 133 LEU A C 1
ATOM 1058 O O . LEU A 1 133 ? 18.984 -12.18 -7.621 1 93.38 133 LEU A O 1
ATOM 1062 N N . LEU A 1 134 ? 18.484 -12.609 -9.734 1 91.62 134 LEU A N 1
ATOM 1063 C CA . LEU A 1 134 ? 17.438 -13.562 -9.367 1 91.62 134 LEU A CA 1
ATOM 1064 C C . LEU A 1 134 ? 18.047 -14.867 -8.875 1 91.62 134 LEU A C 1
ATOM 1066 O O . LEU A 1 134 ? 17.344 -15.719 -8.328 1 91.62 134 LEU A O 1
ATOM 1070 N N . ASP A 1 135 ? 19.391 -14.969 -9.008 1 94.5 135 ASP A N 1
ATOM 1071 C CA . ASP A 1 135 ? 20.078 -16.109 -8.414 1 94.5 135 ASP A CA 1
ATOM 1072 C C . ASP A 1 135 ? 20.062 -16.016 -6.891 1 94.5 135 ASP A C 1
ATOM 1074 O O . ASP A 1 135 ? 20.25 -17.031 -6.207 1 94.5 135 ASP A O 1
ATOM 1078 N N . THR A 1 136 ? 19.938 -14.844 -6.383 1 96.75 136 THR A N 1
ATOM 1079 C CA . THR A 1 136 ? 19.703 -14.57 -4.969 1 96.75 136 THR A CA 1
ATOM 1080 C C . THR A 1 136 ? 18.344 -13.891 -4.773 1 96.75 136 THR A C 1
ATOM 1082 O O . THR A 1 136 ? 18.281 -12.703 -4.449 1 96.75 136 THR A O 1
ATOM 1085 N N . PRO A 1 137 ? 17.312 -14.695 -4.875 1 96.06 137 PRO A N 1
ATOM 1086 C CA . PRO A 1 137 ? 15.969 -14.125 -5.008 1 96.06 137 PRO A CA 1
ATOM 1087 C C . PRO A 1 137 ? 15.523 -13.359 -3.764 1 96.06 137 PRO A C 1
ATOM 1089 O O . PRO A 1 137 ? 14.805 -12.359 -3.869 1 96.06 137 PRO A O 1
ATOM 1092 N N . ARG A 1 138 ? 15.945 -13.781 -2.543 1 97.81 138 ARG A N 1
ATOM 1093 C CA . ARG A 1 138 ? 15.555 -13.047 -1.347 1 97.81 138 ARG A CA 1
ATOM 1094 C C . ARG A 1 138 ? 16.188 -11.656 -1.327 1 97.81 138 ARG A C 1
ATOM 1096 O O . ARG A 1 138 ? 15.547 -10.68 -0.943 1 97.81 138 ARG A O 1
ATOM 1103 N N . LEU A 1 139 ? 17.406 -11.594 -1.77 1 97.81 139 LEU A N 1
ATOM 1104 C CA . LEU A 1 139 ? 18.062 -10.297 -1.87 1 97.81 139 LEU A CA 1
ATOM 1105 C C . LEU A 1 139 ? 17.375 -9.414 -2.898 1 97.81 139 LEU A C 1
ATOM 1107 O O . LEU A 1 139 ? 17.219 -8.211 -2.684 1 97.81 139 LEU A O 1
ATOM 1111 N N . ALA A 1 140 ? 16.984 -10.031 -4.02 1 97.19 140 ALA A N 1
ATOM 1112 C CA . ALA A 1 140 ? 16.25 -9.297 -5.051 1 97.19 140 ALA A CA 1
ATOM 1113 C C . ALA A 1 140 ? 14.984 -8.672 -4.484 1 97.19 140 ALA A C 1
ATOM 1115 O O . ALA A 1 140 ? 14.695 -7.5 -4.738 1 97.19 140 ALA A O 1
ATOM 1116 N N . VAL A 1 141 ? 14.281 -9.453 -3.686 1 98 141 VAL A N 1
ATOM 1117 C CA . VAL A 1 141 ? 13.031 -8.969 -3.092 1 98 141 VAL A CA 1
ATOM 1118 C C . VAL A 1 141 ? 13.336 -7.867 -2.082 1 98 141 VAL A C 1
ATOM 1120 O O . VAL A 1 141 ? 12.641 -6.848 -2.043 1 98 141 VAL A O 1
ATOM 1123 N N . ILE A 1 142 ? 14.367 -8.008 -1.28 1 98.38 142 ILE A N 1
ATOM 1124 C CA . ILE A 1 142 ? 14.766 -7.012 -0.294 1 98.38 142 ILE A CA 1
ATOM 1125 C C . ILE A 1 142 ? 15.062 -5.688 -0.991 1 98.38 142 ILE A C 1
ATOM 1127 O O . ILE A 1 142 ? 14.602 -4.629 -0.549 1 98.38 142 ILE A O 1
ATOM 1131 N N . LEU A 1 143 ? 15.75 -5.758 -2.107 1 96.44 143 LEU A N 1
ATOM 1132 C CA . LEU A 1 143 ? 16.094 -4.555 -2.855 1 96.44 143 LEU A CA 1
ATOM 1133 C C . LEU A 1 143 ? 14.852 -3.904 -3.449 1 96.44 143 LEU A C 1
ATOM 1135 O O . LEU A 1 143 ? 14.727 -2.678 -3.449 1 96.44 143 LEU A O 1
ATOM 1139 N N . ALA A 1 144 ? 13.977 -4.715 -3.982 1 95.12 144 ALA A N 1
ATOM 1140 C CA . ALA A 1 144 ? 12.734 -4.188 -4.551 1 95.12 144 ALA A CA 1
ATOM 1141 C C . ALA A 1 144 ? 11.891 -3.502 -3.48 1 95.12 144 ALA A C 1
ATOM 1143 O O . ALA A 1 144 ? 11.359 -2.414 -3.709 1 95.12 144 ALA A O 1
ATOM 1144 N N . ILE A 1 145 ? 11.781 -4.125 -2.283 1 96.31 145 ILE A N 1
ATOM 1145 C CA . ILE A 1 145 ? 11.031 -3.551 -1.173 1 96.31 145 ILE A CA 1
ATOM 1146 C C . ILE A 1 145 ? 11.68 -2.242 -0.731 1 96.31 145 ILE A C 1
ATOM 1148 O O . ILE A 1 145 ? 10.992 -1.254 -0.47 1 96.31 145 ILE A O 1
ATOM 1152 N N . ALA A 1 146 ? 12.961 -2.289 -0.661 1 94.62 146 ALA A N 1
ATOM 1153 C CA . ALA A 1 146 ? 13.688 -1.093 -0.246 1 94.62 146 ALA A CA 1
ATOM 1154 C C . ALA A 1 146 ? 13.445 0.061 -1.214 1 94.62 146 ALA A C 1
ATOM 1156 O O . ALA A 1 146 ? 13.203 1.194 -0.79 1 94.62 146 ALA A O 1
ATOM 1157 N N . ALA A 1 147 ? 13.5 -0.25 -2.463 1 89.44 147 ALA A N 1
ATOM 1158 C CA . ALA A 1 147 ? 13.273 0.782 -3.473 1 89.44 147 ALA A CA 1
ATOM 1159 C C . ALA A 1 147 ? 11.867 1.361 -3.355 1 89.44 147 ALA A C 1
ATOM 1161 O O . ALA A 1 147 ? 11.672 2.57 -3.5 1 89.44 147 ALA A O 1
ATOM 1162 N N . LYS A 1 148 ? 10.953 0.557 -3.062 1 91.12 148 LYS A N 1
ATOM 1163 C CA . LYS A 1 148 ? 9.555 0.969 -2.98 1 91.12 148 LYS A CA 1
ATOM 1164 C C . LYS A 1 148 ? 9.289 1.763 -1.705 1 91.12 148 LYS A C 1
ATOM 1166 O O . LYS A 1 148 ? 8.531 2.732 -1.719 1 91.12 148 LYS A O 1
ATOM 1171 N N . SER A 1 149 ? 9.93 1.408 -0.606 1 93 149 SER A N 1
ATOM 1172 C CA . SER A 1 149 ? 9.547 1.931 0.701 1 93 149 SER A CA 1
ATOM 1173 C C . SER A 1 149 ? 10.477 3.053 1.144 1 93 149 SER A C 1
ATOM 1175 O O . SER A 1 149 ? 10.156 3.809 2.061 1 93 149 SER A O 1
ATOM 1177 N N . MET A 1 150 ? 11.586 3.238 0.5 1 90.94 150 MET A N 1
ATOM 1178 C CA . MET A 1 150 ? 12.625 4.18 0.921 1 90.94 150 MET A CA 1
ATOM 1179 C C . MET A 1 150 ? 12.078 5.602 0.964 1 90.94 150 MET A C 1
ATOM 1181 O O . MET A 1 150 ? 12.258 6.309 1.958 1 90.94 150 MET A O 1
ATOM 1185 N N . PRO A 1 151 ? 11.438 6.023 -0.09 1 87.69 151 PRO A N 1
ATOM 1186 C CA . PRO A 1 151 ? 10.961 7.41 -0.066 1 87.69 151 PRO A CA 1
ATOM 1187 C C . PRO A 1 151 ? 10.008 7.688 1.096 1 87.69 151 PRO A C 1
ATOM 1189 O O . PRO A 1 151 ? 10.102 8.734 1.741 1 87.69 151 PRO A O 1
ATOM 1192 N N . PHE A 1 152 ? 9.141 6.77 1.326 1 90.38 152 PHE A N 1
ATOM 1193 C CA . PHE A 1 152 ? 8.211 6.93 2.438 1 90.38 152 PHE A CA 1
ATOM 1194 C C . PHE A 1 152 ? 8.953 6.977 3.766 1 90.38 152 PHE A C 1
ATOM 1196 O O . PHE A 1 152 ? 8.648 7.801 4.629 1 90.38 152 PHE A O 1
ATOM 1203 N N . PHE A 1 153 ? 9.883 6.145 3.93 1 94.19 153 PHE A N 1
ATOM 1204 C CA . PHE A 1 153 ? 10.703 6.121 5.141 1 94.19 153 PHE A CA 1
ATOM 1205 C C . PHE A 1 153 ? 11.438 7.441 5.316 1 94.19 153 PHE A C 1
ATOM 1207 O O . PHE A 1 153 ? 11.461 8.008 6.414 1 94.19 153 PHE A O 1
ATOM 1214 N N . VAL A 1 154 ? 11.992 7.949 4.277 1 91.56 154 VAL A N 1
ATOM 1215 C CA . VAL A 1 154 ? 12.789 9.172 4.328 1 91.56 154 VAL A CA 1
ATOM 1216 C C . VAL A 1 154 ? 11.898 10.352 4.723 1 91.56 154 VAL A C 1
ATOM 1218 O O . VAL A 1 154 ? 12.281 11.18 5.551 1 91.56 154 VAL A O 1
ATOM 1221 N N . VAL A 1 155 ? 10.766 10.391 4.203 1 89.69 155 VAL A N 1
ATOM 1222 C CA . VAL A 1 155 ? 9.859 11.5 4.492 1 89.69 155 VAL A CA 1
ATOM 1223 C C . VAL A 1 155 ? 9.445 11.453 5.961 1 89.69 155 VAL A C 1
ATOM 1225 O O . VAL A 1 155 ? 9.422 12.484 6.637 1 89.69 155 VAL A O 1
ATOM 1228 N N . LEU A 1 156 ? 9.102 10.297 6.469 1 92.19 156 LEU A N 1
ATOM 1229 C CA . LEU A 1 156 ? 8.68 10.156 7.859 1 92.19 156 LEU A CA 1
ATOM 1230 C C . LEU A 1 156 ? 9.812 10.516 8.812 1 92.19 156 LEU A C 1
ATOM 1232 O O . LEU A 1 156 ? 9.617 11.266 9.766 1 92.19 156 LEU A O 1
ATOM 1236 N N . VAL A 1 157 ? 10.93 10.023 8.531 1 95.38 157 VAL A N 1
ATOM 1237 C CA . VAL A 1 157 ? 12.07 10.234 9.414 1 95.38 157 VAL A CA 1
ATOM 1238 C C . VAL A 1 157 ? 12.555 11.68 9.297 1 95.38 157 VAL A C 1
ATOM 1240 O O . VAL A 1 157 ? 13 12.273 10.281 1 95.38 157 VAL A O 1
ATOM 1243 N N . ARG A 1 158 ? 12.477 12.188 8.086 1 92.88 158 ARG A N 1
ATOM 1244 C CA . ARG A 1 158 ? 12.805 13.594 7.914 1 92.88 158 ARG A CA 1
ATOM 1245 C C . ARG A 1 158 ? 11.945 14.469 8.828 1 92.88 158 ARG A C 1
ATOM 1247 O O . ARG A 1 158 ? 12.453 15.398 9.461 1 92.88 158 ARG A O 1
ATOM 1254 N N . ALA A 1 159 ? 10.711 14.18 8.844 1 90.81 159 ALA A N 1
ATOM 1255 C CA . ALA A 1 159 ? 9.805 14.93 9.719 1 90.81 159 ALA A CA 1
ATOM 1256 C C . ALA A 1 159 ? 10.234 14.812 11.18 1 90.81 159 ALA A C 1
ATOM 1258 O O . ALA A 1 159 ? 10.125 15.773 11.938 1 90.81 159 ALA A O 1
ATOM 1259 N N . THR A 1 160 ? 10.656 13.695 11.539 1 93.62 160 THR A N 1
ATOM 1260 C CA . THR A 1 160 ? 11.148 13.477 12.898 1 93.62 160 THR A CA 1
ATOM 1261 C C . THR A 1 160 ? 12.383 14.32 13.18 1 93.62 160 THR A C 1
ATOM 1263 O O . THR A 1 160 ? 12.492 14.945 14.234 1 93.62 160 THR A O 1
ATOM 1266 N N . PHE A 1 161 ? 13.25 14.43 12.273 1 95 161 PHE A N 1
ATOM 1267 C CA . PHE A 1 161 ? 14.469 15.211 12.438 1 95 161 PHE A CA 1
ATOM 1268 C C . PHE A 1 161 ? 14.156 16.703 12.453 1 95 161 PHE A C 1
ATOM 1270 O O . PHE A 1 161 ? 14.812 17.484 13.148 1 95 161 PHE A O 1
ATOM 1277 N N . MET A 1 162 ? 13.219 17.094 11.711 1 92.62 162 MET A N 1
ATOM 1278 C CA . MET A 1 162 ? 12.828 18.5 11.664 1 92.62 162 MET A CA 1
ATOM 1279 C C . MET A 1 162 ? 12.258 18.938 13.008 1 92.62 162 MET A C 1
ATOM 1281 O O . MET A 1 162 ? 12.297 20.125 13.336 1 92.62 162 MET A O 1
ATOM 1285 N N . SER A 1 163 ? 11.75 18.016 13.711 1 91.56 163 SER A N 1
ATOM 1286 C CA . SER A 1 163 ? 11.195 18.344 15.023 1 91.56 163 SER A CA 1
ATOM 1287 C C . SER A 1 163 ? 12.297 18.547 16.062 1 91.56 163 SER A C 1
ATOM 1289 O O . SER A 1 163 ? 12.055 19.078 17.141 1 91.56 163 SER A O 1
ATOM 1291 N N . VAL A 1 164 ? 13.484 18.109 15.742 1 92.81 164 VAL A N 1
ATOM 1292 C CA . VAL A 1 164 ? 14.641 18.328 16.609 1 92.81 164 VAL A CA 1
ATOM 1293 C C . VAL A 1 164 ? 15.234 19.703 16.328 1 92.81 164 VAL A C 1
ATOM 1295 O O . VAL A 1 164 ? 15.75 19.953 15.234 1 92.81 164 VAL A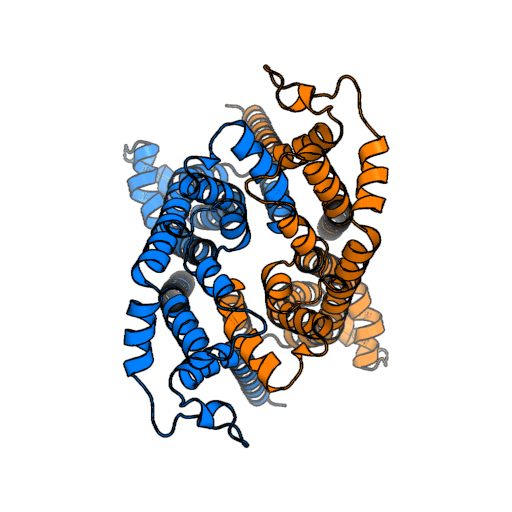 O 1
ATOM 1298 N N . PRO A 1 165 ? 15.195 20.547 17.25 1 93.56 165 PRO A N 1
ATOM 1299 C CA . PRO A 1 165 ? 15.695 21.906 17.031 1 93.56 165 PRO A CA 1
ATOM 1300 C C . PRO A 1 165 ? 17.156 21.938 16.562 1 93.56 165 PRO A C 1
ATOM 1302 O O . PRO A 1 165 ? 18 21.234 17.141 1 93.56 165 PRO A O 1
ATOM 1305 N N . MET A 1 166 ? 17.422 22.734 15.633 1 90.94 166 MET A N 1
ATOM 1306 C CA . MET A 1 166 ? 18.75 22.875 15.055 1 90.94 166 MET A CA 1
ATOM 1307 C C . MET A 1 166 ? 19.734 23.469 16.062 1 90.94 166 MET A C 1
ATOM 1309 O O . MET A 1 166 ? 20.922 23.188 16.031 1 90.94 166 MET A O 1
ATOM 1313 N N . GLU A 1 167 ? 19.188 24.203 16.953 1 93.12 167 GLU A N 1
ATOM 1314 C CA . GLU A 1 167 ? 19.984 24.875 17.984 1 93.12 167 GLU A CA 1
ATOM 1315 C C . GLU A 1 167 ? 20.75 23.875 18.844 1 93.12 167 GLU A C 1
ATOM 1317 O O . GLU A 1 167 ? 21.844 24.172 19.297 1 93.12 167 GLU A O 1
ATOM 1322 N N . LEU A 1 168 ? 20.156 22.75 19.016 1 92.69 168 LEU A N 1
ATOM 1323 C CA . LEU A 1 168 ? 20.812 21.719 19.812 1 92.69 168 LEU A CA 1
ATOM 1324 C C . LEU A 1 168 ? 22.078 21.203 19.109 1 92.69 168 LEU A C 1
ATOM 1326 O O . LEU A 1 168 ? 23.078 20.922 19.75 1 92.69 168 LEU A O 1
ATOM 1330 N N . GLU A 1 169 ? 22 21.125 17.844 1 91.38 169 GLU A N 1
ATOM 1331 C CA . GLU A 1 169 ? 23.141 20.703 17.062 1 91.38 169 GLU A CA 1
ATOM 1332 C C . GLU A 1 169 ? 24.219 21.781 17.016 1 91.38 169 GLU A C 1
ATOM 1334 O O . GLU A 1 169 ? 25.406 21.469 17.094 1 91.38 169 GLU A O 1
ATOM 1339 N N . GLU A 1 170 ? 23.828 22.969 16.891 1 91.88 170 GLU A N 1
ATOM 1340 C CA . GLU A 1 170 ? 24.766 24.094 16.891 1 91.88 170 GLU A CA 1
ATOM 1341 C C . GLU A 1 170 ? 25.484 24.219 18.219 1 91.88 170 GLU A C 1
ATOM 1343 O O . GLU A 1 170 ? 26.688 24.484 18.266 1 91.88 170 GLU A O 1
ATOM 1348 N N . ALA A 1 171 ? 24.734 24.031 19.219 1 94.06 171 ALA A N 1
ATOM 1349 C CA . ALA A 1 171 ? 25.328 24.078 20.562 1 94.06 171 ALA A CA 1
ATOM 1350 C C . ALA A 1 171 ? 26.359 22.984 20.75 1 94.06 171 ALA A C 1
ATOM 1352 O O . ALA A 1 171 ? 27.391 23.188 21.391 1 94.06 171 ALA A O 1
ATOM 1353 N N . ALA A 1 172 ? 26.078 21.859 20.234 1 92.75 172 ALA A N 1
ATOM 1354 C CA . ALA A 1 172 ? 27 20.734 20.328 1 92.75 172 ALA A CA 1
ATOM 1355 C C . ALA A 1 172 ? 28.297 21.031 19.578 1 92.75 172 ALA A C 1
ATOM 1357 O O . ALA A 1 172 ? 29.391 20.656 20.016 1 92.75 172 ALA A O 1
ATOM 1358 N N . LEU A 1 173 ? 28.156 21.703 18.5 1 91.12 173 LEU A N 1
ATOM 1359 C CA . LEU A 1 173 ? 29.328 22.078 17.719 1 91.12 173 LEU A CA 1
ATOM 1360 C C . LEU A 1 173 ? 30.172 23.078 18.484 1 91.12 173 LEU A C 1
ATOM 1362 O O . LEU A 1 173 ? 31.406 23.016 18.438 1 91.12 173 LEU A O 1
ATOM 1366 N N . VAL A 1 174 ? 29.5 23.969 19.156 1 92.69 174 VAL A N 1
ATOM 1367 C CA . VAL A 1 174 ? 30.188 24.969 19.969 1 92.69 174 VAL A CA 1
ATOM 1368 C C . VAL A 1 174 ? 30.922 24.281 21.125 1 92.69 174 VAL A C 1
ATOM 1370 O O . VAL A 1 174 ? 32 24.703 21.516 1 92.69 174 VAL A O 1
ATOM 1373 N N . ASP A 1 175 ? 30.422 23.234 21.656 1 93.25 175 ASP A N 1
ATOM 1374 C CA . ASP A 1 175 ? 31 22.484 22.766 1 93.25 175 ASP A CA 1
ATOM 1375 C C . ASP A 1 175 ? 32.156 21.609 22.297 1 93.25 175 ASP A C 1
ATOM 1377 O O . ASP A 1 175 ? 32.75 20.891 23.094 1 93.25 175 ASP A O 1
ATOM 1381 N N . GLY A 1 176 ? 32.406 21.562 20.984 1 91.81 176 GLY A N 1
ATOM 1382 C CA . GLY A 1 176 ? 33.594 20.875 20.484 1 91.81 176 GLY A CA 1
ATOM 1383 C C . GLY A 1 176 ? 33.25 19.578 19.781 1 91.81 176 GLY A C 1
ATOM 1384 O O . GLY A 1 176 ? 34.156 18.859 19.344 1 91.81 176 GLY A O 1
ATOM 1385 N N . ASN A 1 177 ? 31.969 19.297 19.703 1 90.81 177 ASN A N 1
ATOM 1386 C CA . ASN A 1 177 ? 31.594 18.094 18.984 1 90.81 177 ASN A CA 1
ATOM 1387 C C . ASN A 1 177 ? 31.75 18.266 17.484 1 90.81 177 ASN A C 1
ATOM 1389 O O . ASN A 1 177 ? 31.578 19.375 16.953 1 90.81 177 ASN A O 1
ATOM 1393 N N . SER A 1 178 ? 32.156 17.203 16.844 1 93.12 178 SER A N 1
ATOM 1394 C CA . SER A 1 178 ? 32.125 17.203 15.383 1 93.12 178 SER A CA 1
ATOM 1395 C C . SER A 1 178 ? 30.688 17.094 14.867 1 93.12 178 SER A C 1
ATOM 1397 O O . SER A 1 178 ? 29.766 16.797 15.633 1 93.12 178 SER A O 1
ATOM 1399 N N . ARG A 1 179 ? 30.453 17.359 13.633 1 90.06 179 ARG A N 1
ATOM 1400 C CA . ARG A 1 179 ? 29.125 17.25 13.039 1 90.06 179 ARG A CA 1
ATOM 1401 C C . ARG A 1 179 ? 28.609 15.812 13.133 1 90.06 179 ARG A C 1
ATOM 1403 O O . ARG A 1 179 ? 27.438 15.594 13.438 1 90.06 179 ARG A O 1
ATOM 1410 N N . ILE A 1 180 ? 29.469 14.922 12.844 1 92.5 180 ILE A N 1
ATOM 1411 C CA . ILE A 1 180 ? 29.109 13.516 12.93 1 92.5 180 ILE A CA 1
ATOM 1412 C C . ILE A 1 180 ? 28.844 13.133 14.383 1 92.5 180 ILE A C 1
ATOM 1414 O O . ILE A 1 180 ? 27.922 12.367 14.672 1 92.5 180 ILE A O 1
ATOM 1418 N N . GLY A 1 181 ? 29.656 13.648 15.242 1 93 181 GLY A N 1
ATOM 1419 C CA . GLY A 1 181 ? 29.438 13.422 16.656 1 93 181 GLY A CA 1
ATOM 1420 C C . GLY A 1 181 ? 28.109 13.953 17.156 1 93 181 GLY A C 1
ATOM 1421 O O . GLY A 1 181 ? 27.406 13.289 17.922 1 93 181 GLY A O 1
ATOM 1422 N N . ALA A 1 182 ? 27.797 15.172 16.734 1 94.06 182 ALA A N 1
ATOM 1423 C CA . ALA A 1 182 ? 26.531 15.781 17.109 1 94.06 182 ALA A CA 1
ATOM 1424 C C . ALA A 1 182 ? 25.344 14.961 16.594 1 94.06 182 ALA A C 1
ATOM 1426 O O . ALA A 1 182 ? 24.328 14.828 17.266 1 94.06 182 ALA A O 1
ATOM 1427 N N . PHE A 1 183 ? 25.531 14.406 15.406 1 94.56 183 PHE A N 1
ATOM 1428 C CA . PHE A 1 183 ? 24.484 13.57 14.82 1 94.56 183 PHE A CA 1
ATOM 1429 C C . PHE A 1 183 ? 24.25 12.328 15.664 1 94.56 183 PHE A C 1
ATOM 1431 O O . PHE A 1 183 ? 23.109 12.031 16.047 1 94.56 183 PHE A O 1
ATOM 1438 N N . PHE A 1 184 ? 25.266 11.57 16.047 1 94.88 184 PHE A N 1
ATOM 1439 C CA . PHE A 1 184 ? 25.141 10.281 16.719 1 94.88 184 PHE A CA 1
ATOM 1440 C C . PHE A 1 184 ? 24.828 10.461 18.188 1 94.88 184 PHE A C 1
ATOM 1442 O O . PHE A 1 184 ? 24.109 9.648 18.781 1 94.88 184 PHE A O 1
ATOM 1449 N N . ASN A 1 185 ? 25.234 11.555 18.781 1 94.19 185 ASN A N 1
ATOM 1450 C CA . ASN A 1 185 ? 25.141 11.68 20.234 1 94.19 185 ASN A CA 1
ATOM 1451 C C . ASN A 1 185 ? 23.953 12.547 20.656 1 94.19 185 ASN A C 1
ATOM 1453 O O . ASN A 1 185 ? 23.5 12.469 21.781 1 94.19 185 ASN A O 1
ATOM 1457 N N . ILE A 1 186 ? 23.453 13.32 19.719 1 94.25 186 ILE A N 1
ATOM 1458 C CA . ILE A 1 186 ? 22.406 14.266 20.125 1 94.25 186 ILE A CA 1
ATOM 1459 C C . ILE A 1 186 ? 21.188 14.078 19.234 1 94.25 186 ILE A C 1
ATOM 1461 O O . ILE A 1 186 ? 20.125 13.656 19.719 1 94.25 186 ILE A O 1
ATOM 1465 N N . VAL A 1 187 ? 21.344 14.305 17.969 1 94.94 187 VAL A N 1
ATOM 1466 C CA . VAL A 1 187 ? 20.203 14.367 17.062 1 94.94 187 VAL A CA 1
ATOM 1467 C C . VAL A 1 187 ? 19.547 12.992 16.953 1 94.94 187 VAL A C 1
ATOM 1469 O O . VAL A 1 187 ? 18.328 12.867 17.094 1 94.94 187 VAL A O 1
ATOM 1472 N N . LEU A 1 188 ? 20.359 11.969 16.781 1 95.69 188 LEU A N 1
ATOM 1473 C CA . LEU A 1 188 ? 19.859 10.617 16.562 1 95.69 188 LEU A CA 1
ATOM 1474 C C . LEU A 1 188 ? 19.094 10.109 17.781 1 95.69 188 LEU A C 1
ATOM 1476 O O . LEU A 1 188 ? 17.984 9.609 17.656 1 95.69 188 LEU A O 1
ATOM 1480 N N . PRO A 1 189 ? 19.656 10.258 18.953 1 95.44 189 PRO A N 1
ATOM 1481 C CA . PRO A 1 189 ? 18.922 9.812 20.141 1 95.44 189 PRO A CA 1
ATOM 1482 C C . PRO A 1 189 ? 17.609 10.578 20.328 1 95.44 189 PRO A C 1
ATOM 1484 O O . PRO A 1 189 ? 16.625 10 20.797 1 95.44 189 PRO A O 1
ATOM 1487 N N . LEU A 1 190 ? 17.594 11.812 19.984 1 94.12 190 LEU A N 1
ATOM 1488 C CA . LEU A 1 190 ? 16.391 12.617 20.141 1 94.12 190 LEU A CA 1
ATOM 1489 C C . LEU A 1 190 ? 15.328 12.219 19.125 1 94.12 190 LEU A C 1
ATOM 1491 O O . LEU A 1 190 ? 14.133 12.398 19.359 1 94.12 190 LEU A O 1
ATOM 1495 N N . ALA A 1 191 ? 15.75 11.695 18.047 1 95.12 191 ALA A N 1
ATOM 1496 C CA . ALA A 1 191 ? 14.828 11.32 16.984 1 95.12 191 ALA A CA 1
ATOM 1497 C C . ALA A 1 191 ? 14.531 9.82 17.016 1 95.12 191 ALA A C 1
ATOM 1499 O O . ALA A 1 191 ? 13.852 9.297 16.125 1 95.12 191 ALA A O 1
ATOM 1500 N N . ARG A 1 192 ? 14.992 9.117 17.953 1 94.88 192 ARG A N 1
ATOM 1501 C CA . ARG A 1 192 ? 14.977 7.66 17.984 1 94.88 192 ARG A CA 1
ATOM 1502 C C . ARG A 1 192 ? 13.547 7.125 17.938 1 94.88 192 ARG A C 1
ATOM 1504 O O . ARG A 1 192 ? 13.281 6.113 17.281 1 94.88 192 ARG A O 1
ATOM 1511 N N . ASN A 1 193 ? 12.648 7.699 18.594 1 93.94 193 ASN A N 1
ATOM 1512 C CA . ASN A 1 193 ? 11.273 7.207 18.625 1 93.94 193 ASN A CA 1
ATOM 1513 C C . ASN A 1 193 ? 10.625 7.289 17.25 1 93.94 193 ASN A C 1
ATOM 1515 O O . ASN A 1 193 ? 10 6.328 16.797 1 93.94 193 ASN A O 1
ATOM 1519 N N . GLY A 1 194 ? 10.805 8.445 16.625 1 94.38 194 GLY A N 1
ATOM 1520 C CA . GLY A 1 194 ? 10.258 8.586 15.281 1 94.38 194 GLY A CA 1
ATOM 1521 C C . GLY A 1 194 ? 10.859 7.617 14.281 1 94.38 194 GLY A C 1
ATOM 1522 O O . GLY A 1 194 ? 10.148 7.086 13.422 1 94.38 194 GLY A O 1
ATOM 1523 N N . ILE A 1 195 ? 12.117 7.375 14.422 1 96.38 195 ILE A N 1
ATOM 1524 C CA . ILE A 1 195 ? 12.812 6.441 13.539 1 96.38 195 ILE A CA 1
ATOM 1525 C C . ILE A 1 195 ? 12.289 5.027 13.781 1 96.38 195 ILE A C 1
ATOM 1527 O O . ILE A 1 195 ? 12.008 4.297 12.828 1 96.38 195 ILE A O 1
ATOM 1531 N N . LEU A 1 196 ? 12.133 4.688 15.023 1 95.56 196 LEU A N 1
ATOM 1532 C CA . LEU A 1 196 ? 11.648 3.357 15.367 1 95.56 196 LEU A CA 1
ATOM 1533 C C . LEU A 1 196 ? 10.219 3.158 14.875 1 95.56 196 LEU A C 1
ATOM 1535 O O . LEU A 1 196 ? 9.875 2.088 14.367 1 95.56 196 LEU A O 1
ATOM 1539 N N . VAL A 1 197 ? 9.391 4.145 15.078 1 94.31 197 VAL A N 1
ATOM 1540 C CA . VAL A 1 197 ? 8.016 4.082 14.602 1 94.31 197 VAL A CA 1
ATOM 1541 C C . VAL A 1 197 ? 8.008 3.84 13.094 1 94.31 197 VAL A C 1
ATOM 1543 O O . VAL A 1 197 ? 7.285 2.965 12.602 1 94.31 197 VAL A O 1
ATOM 1546 N N . SER A 1 198 ? 8.828 4.598 12.406 1 95.75 198 SER A N 1
ATOM 1547 C CA . SER A 1 198 ? 8.914 4.457 10.961 1 95.75 198 SER A CA 1
ATOM 1548 C C . SER A 1 198 ? 9.445 3.078 10.562 1 95.75 198 SER A C 1
ATOM 1550 O O . SER A 1 198 ? 8.938 2.461 9.625 1 95.75 198 SER A O 1
ATOM 1552 N N . ALA A 1 199 ? 10.406 2.613 11.258 1 96.94 199 ALA A N 1
ATOM 1553 C CA . ALA A 1 199 ? 11 1.306 10.984 1 96.94 199 ALA A CA 1
ATOM 1554 C C . ALA A 1 199 ? 9.977 0.188 11.195 1 96.94 199 ALA A C 1
ATOM 1556 O O . ALA A 1 199 ? 9.922 -0.763 10.406 1 96.94 199 ALA A O 1
ATOM 1557 N N . ILE A 1 200 ? 9.219 0.293 12.242 1 95.94 200 ILE A N 1
ATOM 1558 C CA . ILE A 1 200 ? 8.211 -0.718 12.531 1 95.94 200 ILE A CA 1
ATOM 1559 C C . ILE A 1 200 ? 7.152 -0.721 11.422 1 95.94 200 ILE A C 1
ATOM 1561 O O . ILE A 1 200 ? 6.703 -1.784 10.992 1 95.94 200 ILE A O 1
ATOM 1565 N N . LEU A 1 201 ? 6.785 0.42 10.992 1 94.12 201 LEU A N 1
ATOM 1566 C CA . LEU A 1 201 ? 5.824 0.524 9.898 1 94.12 201 LEU A CA 1
ATOM 1567 C C . LEU A 1 201 ? 6.344 -0.182 8.648 1 94.12 201 LEU A C 1
ATOM 1569 O O . LEU A 1 201 ? 5.613 -0.948 8.016 1 94.12 201 LEU A O 1
ATOM 1573 N N . ILE A 1 202 ? 7.547 0.046 8.328 1 95.88 202 ILE A N 1
ATOM 1574 C CA . ILE A 1 202 ? 8.148 -0.568 7.152 1 95.88 202 ILE A CA 1
ATOM 1575 C C . ILE A 1 202 ? 8.258 -2.078 7.355 1 95.88 202 ILE A C 1
ATOM 1577 O O . ILE A 1 202 ? 8.062 -2.854 6.418 1 95.88 202 ILE A O 1
ATOM 1581 N N . PHE A 1 203 ? 8.625 -2.445 8.516 1 96.81 203 PHE A N 1
ATOM 1582 C CA . PHE A 1 203 ? 8.719 -3.867 8.828 1 96.81 203 PHE A CA 1
ATOM 1583 C C . PHE A 1 203 ? 7.387 -4.562 8.562 1 96.81 203 PHE A C 1
ATOM 1585 O O . PHE A 1 203 ? 7.352 -5.625 7.938 1 96.81 203 PHE A O 1
ATOM 1592 N N . MET A 1 204 ? 6.355 -3.998 9.078 1 95.06 204 MET A N 1
ATOM 1593 C CA . MET A 1 204 ? 5.031 -4.598 8.906 1 95.06 204 MET A CA 1
ATOM 1594 C C . MET A 1 204 ? 4.68 -4.738 7.434 1 95.06 204 MET A C 1
ATOM 1596 O O . MET A 1 204 ? 4.145 -5.77 7.012 1 95.06 204 MET A O 1
ATOM 1600 N N . GLN A 1 205 ? 5.016 -3.773 6.66 1 93.94 205 GLN A N 1
ATOM 1601 C CA . GLN A 1 205 ? 4.746 -3.832 5.227 1 93.94 205 GLN A CA 1
ATOM 1602 C C . GLN A 1 205 ? 5.629 -4.875 4.543 1 93.94 205 GLN A C 1
ATOM 1604 O O . GLN A 1 205 ? 5.156 -5.629 3.691 1 93.94 205 GLN A O 1
ATOM 1609 N N . ALA A 1 206 ? 6.848 -4.895 4.91 1 96.94 206 ALA A N 1
ATOM 1610 C CA . ALA A 1 206 ? 7.797 -5.832 4.316 1 96.94 206 ALA A CA 1
ATOM 1611 C C . ALA A 1 206 ? 7.445 -7.27 4.68 1 96.94 206 ALA A C 1
ATOM 1613 O O . ALA A 1 206 ? 7.566 -8.172 3.85 1 96.94 206 ALA A O 1
ATOM 1614 N N . PHE A 1 207 ? 7.051 -7.453 5.879 1 96.75 207 PHE A N 1
ATOM 1615 C CA . PHE A 1 207 ? 6.68 -8.781 6.352 1 96.75 207 PHE A CA 1
ATOM 1616 C C . PHE A 1 207 ? 5.48 -9.32 5.578 1 96.75 207 PHE A C 1
ATOM 1618 O O . PHE A 1 207 ? 5.375 -10.523 5.344 1 96.75 207 PHE A O 1
ATOM 1625 N N . GLY A 1 208 ? 4.617 -8.469 5.168 1 95.19 208 GLY A N 1
ATOM 1626 C CA . GLY A 1 208 ? 3.414 -8.867 4.449 1 95.19 208 GLY A CA 1
ATOM 1627 C C . GLY A 1 208 ? 3.545 -8.727 2.945 1 95.19 208 GLY A C 1
ATOM 1628 O O . GLY A 1 208 ? 2.559 -8.859 2.217 1 95.19 208 GLY A O 1
ATOM 1629 N N . GLU A 1 209 ? 4.719 -8.414 2.533 1 95.12 209 GLU A N 1
ATOM 1630 C CA . GLU A 1 209 ? 4.938 -8.234 1.101 1 95.12 209 GLU A CA 1
ATOM 1631 C C . GLU A 1 209 ? 4.621 -9.516 0.33 1 95.12 209 GLU A C 1
ATOM 1633 O O . GLU A 1 209 ? 4.961 -10.609 0.775 1 95.12 209 GLU A O 1
ATOM 1638 N N . PHE A 1 210 ? 3.955 -9.398 -0.807 1 95.06 210 PHE A N 1
ATOM 1639 C CA . PHE A 1 210 ? 3.479 -10.57 -1.532 1 95.06 210 PHE A CA 1
ATOM 1640 C C . PHE A 1 210 ? 3.867 -10.492 -3.004 1 95.06 210 PHE A C 1
ATOM 1642 O O . PHE A 1 210 ? 4.363 -11.461 -3.572 1 95.06 210 PHE A O 1
ATOM 1649 N N . VAL A 1 211 ? 3.773 -9.367 -3.594 1 93.25 211 VAL A N 1
ATOM 1650 C CA . VAL A 1 211 ? 3.838 -9.219 -5.043 1 93.25 211 VAL A CA 1
ATOM 1651 C C . VAL A 1 211 ? 5.25 -9.531 -5.531 1 93.25 211 VAL A C 1
ATOM 1653 O O . VAL A 1 211 ? 5.438 -10.391 -6.395 1 93.25 211 VAL A O 1
ATOM 1656 N N . TYR A 1 212 ? 6.207 -8.922 -4.992 1 94.88 212 TYR A N 1
ATOM 1657 C CA . TYR A 1 212 ? 7.586 -9.148 -5.41 1 94.88 212 TYR A CA 1
ATOM 1658 C C . TYR A 1 212 ? 8.039 -10.562 -5.066 1 94.88 212 TYR A C 1
ATOM 1660 O O . TYR A 1 212 ? 8.695 -11.227 -5.875 1 94.88 212 TYR A O 1
ATOM 1668 N N . SER A 1 213 ? 7.648 -11.016 -3.916 1 95.19 213 SER A N 1
ATOM 1669 C CA . SER A 1 213 ? 8.047 -12.344 -3.465 1 95.19 213 SER A CA 1
ATOM 1670 C C . SER A 1 213 ? 7.469 -13.438 -4.363 1 95.19 213 SER A C 1
ATOM 1672 O O . SER A 1 213 ? 8.18 -14.352 -4.773 1 95.19 213 SER A O 1
ATOM 1674 N N . LYS A 1 214 ? 6.238 -13.336 -4.625 1 92 214 LYS A N 1
ATOM 1675 C CA . LYS A 1 214 ? 5.586 -14.328 -5.477 1 92 214 LYS A CA 1
ATOM 1676 C C . LYS A 1 214 ? 6.203 -14.352 -6.871 1 92 214 LYS A C 1
ATOM 1678 O O . LYS A 1 214 ? 6.32 -15.414 -7.484 1 92 214 LYS A O 1
ATOM 1683 N N . SER A 1 215 ? 6.629 -13.234 -7.348 1 90.62 215 SER A N 1
ATOM 1684 C CA . SER A 1 215 ? 7.117 -13.109 -8.719 1 90.62 215 SER A CA 1
ATOM 1685 C C . SER A 1 215 ? 8.594 -13.484 -8.82 1 90.62 215 SER A C 1
ATOM 1687 O O . SER A 1 215 ? 9.016 -14.086 -9.805 1 90.62 215 SER A O 1
ATOM 1689 N N . MET A 1 216 ? 9.398 -13.219 -7.801 1 92.31 216 MET A N 1
ATOM 1690 C CA . MET A 1 216 ? 10.844 -13.297 -7.953 1 92.31 216 MET A CA 1
ATOM 1691 C C . MET A 1 216 ? 11.398 -14.547 -7.273 1 92.31 216 MET A C 1
ATOM 1693 O O . MET A 1 216 ? 12.516 -14.977 -7.57 1 92.31 216 MET A O 1
ATOM 1697 N N . ILE A 1 217 ? 10.633 -15.078 -6.359 1 94.25 217 ILE A N 1
ATOM 1698 C CA . ILE A 1 217 ? 11.117 -16.266 -5.656 1 94.25 217 ILE A CA 1
ATOM 1699 C C . ILE A 1 217 ? 10.383 -17.5 -6.172 1 94.25 217 ILE A C 1
ATOM 1701 O O . ILE A 1 217 ? 9.227 -17.734 -5.805 1 94.25 217 ILE A O 1
ATOM 1705 N N . GLN A 1 218 ? 11.094 -18.281 -6.879 1 88.75 218 GLN A N 1
ATOM 1706 C CA . GLN A 1 218 ? 10.477 -19.469 -7.473 1 88.75 218 GLN A CA 1
ATOM 1707 C C . GLN A 1 218 ? 10.641 -20.688 -6.562 1 88.75 218 GLN A C 1
ATOM 1709 O O . GLN A 1 218 ? 9.719 -21.5 -6.441 1 88.75 218 GLN A O 1
ATOM 1714 N N . ALA A 1 219 ? 11.797 -20.75 -5.953 1 91.88 219 ALA A N 1
ATOM 1715 C CA . ALA A 1 219 ? 12.039 -21.875 -5.055 1 91.88 219 ALA A CA 1
ATOM 1716 C C . ALA A 1 219 ? 11.148 -21.797 -3.82 1 91.88 219 ALA A C 1
ATOM 1718 O O . ALA A 1 219 ? 11.234 -20.844 -3.041 1 91.88 219 ALA A O 1
ATOM 1719 N N . VAL A 1 220 ? 10.398 -22.797 -3.631 1 91.06 220 VAL A N 1
ATOM 1720 C CA . VAL A 1 220 ? 9.414 -22.828 -2.551 1 91.06 220 VAL A CA 1
ATOM 1721 C C . VAL A 1 220 ? 10.125 -22.688 -1.206 1 91.06 220 VAL A C 1
ATOM 1723 O O . VAL A 1 220 ? 9.602 -22.047 -0.291 1 91.06 220 VAL A O 1
ATOM 1726 N N . GLU A 1 221 ? 11.312 -23.188 -1.099 1 94.75 221 GLU A N 1
ATOM 1727 C CA . GLU A 1 221 ? 12.055 -23.203 0.16 1 94.75 221 GLU A CA 1
ATOM 1728 C C . GLU A 1 221 ? 12.461 -21.797 0.578 1 94.75 221 GLU A C 1
ATOM 1730 O O . GLU A 1 221 ? 12.82 -21.562 1.735 1 94.75 221 GLU A O 1
ATOM 1735 N N . LEU A 1 222 ? 12.398 -20.844 -0.35 1 96.81 222 LEU A N 1
ATOM 1736 C CA . LEU A 1 222 ? 12.844 -19.484 -0.055 1 96.81 222 LEU A CA 1
ATOM 1737 C C . LEU A 1 222 ? 11.656 -18.531 0.009 1 96.81 222 LEU A C 1
ATOM 1739 O O . LEU A 1 222 ? 11.836 -17.328 0.264 1 96.81 222 LEU A O 1
ATOM 1743 N N . GLN A 1 223 ? 10.461 -19.062 -0.186 1 95.88 223 GLN A N 1
ATOM 1744 C CA . GLN A 1 223 ? 9.273 -18.203 -0.215 1 95.88 223 GLN A CA 1
ATOM 1745 C C . GLN A 1 223 ? 8.844 -17.812 1.196 1 95.88 223 GLN A C 1
ATOM 1747 O O . GLN A 1 223 ? 8.93 -18.625 2.125 1 95.88 223 GLN A O 1
ATOM 1752 N N . PRO A 1 224 ? 8.383 -16.547 1.368 1 97.31 224 PRO A N 1
ATOM 1753 C CA . PRO A 1 224 ? 7.867 -16.109 2.668 1 97.31 224 PRO A CA 1
ATOM 1754 C C . PRO A 1 224 ? 6.465 -16.641 2.953 1 97.31 224 PRO A C 1
ATOM 1756 O O . PRO A 1 224 ? 5.84 -17.25 2.076 1 97.31 224 PRO A O 1
ATOM 1759 N N . ALA A 1 225 ? 6.039 -16.422 4.145 1 95.38 225 ALA A N 1
ATOM 1760 C CA . ALA A 1 225 ? 4.766 -16.969 4.621 1 95.38 225 ALA A CA 1
ATOM 1761 C C . ALA A 1 225 ? 3.598 -16.375 3.828 1 95.38 225 ALA A C 1
ATOM 1763 O O . ALA A 1 225 ? 2.59 -17.062 3.609 1 95.38 225 ALA A O 1
ATOM 1764 N N . SER A 1 226 ? 3.695 -15.156 3.377 1 93.75 226 SER A N 1
ATOM 1765 C CA . SER A 1 226 ? 2.645 -14.531 2.578 1 93.75 226 SER A CA 1
ATOM 1766 C C . SER A 1 226 ? 2.387 -15.32 1.296 1 93.75 226 SER A C 1
ATOM 1768 O O . SER A 1 226 ? 1.233 -15.531 0.914 1 93.75 226 SER A O 1
ATOM 1770 N N . VAL A 1 227 ? 3.422 -15.789 0.661 1 92.75 227 VAL A N 1
ATOM 1771 C CA . VAL A 1 227 ? 3.322 -16.547 -0.58 1 92.75 227 VAL A CA 1
ATOM 1772 C C . VAL A 1 227 ? 2.902 -17.984 -0.275 1 92.75 227 VAL A C 1
ATOM 1774 O O . VAL A 1 227 ? 2.105 -18.578 -1.008 1 92.75 227 VAL A O 1
ATOM 1777 N N . GLY A 1 228 ? 3.451 -18.531 0.764 1 89.5 228 GLY A N 1
ATOM 1778 C CA . GLY A 1 228 ? 3.094 -19.891 1.16 1 89.5 228 GLY A CA 1
ATOM 1779 C C . GLY A 1 228 ? 1.605 -20.078 1.383 1 89.5 228 GLY A C 1
ATOM 1780 O O . GLY A 1 228 ? 1.039 -21.109 1.013 1 89.5 228 GLY A O 1
ATOM 1781 N N . LEU A 1 229 ? 0.995 -19.109 1.961 1 83.94 229 LEU A N 1
ATOM 1782 C CA . LEU A 1 229 ? -0.44 -19.156 2.221 1 83.94 229 LEU A CA 1
ATOM 1783 C C . LEU A 1 229 ? -1.225 -19.281 0.919 1 83.94 229 LEU A C 1
ATOM 1785 O O . LEU A 1 229 ? -2.229 -20 0.864 1 83.94 229 LEU A O 1
ATOM 1789 N N . ASN A 1 230 ? -0.743 -18.656 -0.082 1 76.88 230 ASN A N 1
ATOM 1790 C CA . ASN A 1 230 ? -1.428 -18.656 -1.371 1 76.88 230 ASN A CA 1
ATOM 1791 C C . ASN A 1 230 ? -1.403 -20.031 -2.023 1 76.88 230 ASN A C 1
ATOM 1793 O O . ASN A 1 230 ? -2.344 -20.406 -2.725 1 76.88 230 ASN A O 1
ATOM 1797 N N . THR A 1 231 ? -0.443 -20.797 -1.782 1 72.31 231 THR A N 1
ATOM 1798 C CA . THR A 1 231 ? -0.339 -22.125 -2.381 1 72.31 231 THR A CA 1
ATOM 1799 C C . THR A 1 231 ? -1.358 -23.078 -1.765 1 72.31 231 THR A C 1
ATOM 1801 O O . THR A 1 231 ? -1.722 -24.078 -2.375 1 72.31 231 THR A O 1
ATOM 1804 N N . PHE A 1 232 ? -1.779 -22.578 -0.64 1 69.62 232 PHE A N 1
ATOM 1805 C CA . PHE A 1 232 ? -2.727 -23.422 0.067 1 69.62 232 PHE A CA 1
ATOM 1806 C C . PHE A 1 232 ? -4.16 -23.047 -0.283 1 69.62 232 PHE A C 1
ATOM 1808 O O . PHE A 1 232 ? -5.09 -23.812 -0.024 1 69.62 232 PHE A O 1
ATOM 1815 N N . MET A 1 233 ? -4.305 -21.797 -0.893 1 67.25 233 MET A N 1
ATOM 1816 C CA . MET A 1 233 ? -5.641 -21.281 -1.163 1 67.25 233 MET A CA 1
ATOM 1817 C C . MET A 1 233 ? -6.098 -21.641 -2.57 1 67.25 233 MET A C 1
ATOM 1819 O O . MET A 1 233 ? -5.484 -21.234 -3.557 1 67.25 233 MET A O 1
ATOM 1823 N N . GLY A 1 234 ? -6.391 -22.953 -2.844 1 57.88 234 GLY A N 1
ATOM 1824 C CA . GLY A 1 234 ? -6.898 -23.375 -4.137 1 57.88 234 GLY A CA 1
ATOM 1825 C C . GLY A 1 234 ? -8.375 -23.734 -4.109 1 57.88 234 GLY A C 1
ATOM 1826 O O . GLY A 1 234 ? -8.992 -23.75 -3.045 1 57.88 234 GLY A O 1
ATOM 1827 N N . PRO A 1 235 ? -9.062 -23.562 -5.27 1 53.91 235 PRO A N 1
ATOM 1828 C CA . PRO A 1 235 ? -10.5 -23.812 -5.391 1 53.91 235 PRO A CA 1
ATOM 1829 C C . PRO A 1 235 ? -10.945 -25.078 -4.652 1 53.91 235 PRO A C 1
ATOM 1831 O O . PRO A 1 235 ? -12.078 -25.141 -4.172 1 53.91 235 PRO A O 1
ATOM 1834 N N . ASN A 1 236 ? -10.109 -25.969 -4.699 1 54.22 236 ASN A N 1
ATOM 1835 C CA . ASN A 1 236 ? -10.562 -27.234 -4.129 1 54.22 236 ASN A CA 1
ATOM 1836 C C . ASN A 1 236 ? -10.148 -27.375 -2.668 1 54.22 236 ASN A C 1
ATOM 1838 O O . ASN A 1 236 ? -10.086 -28.484 -2.137 1 54.22 236 ASN A O 1
ATOM 1842 N N . THR A 1 237 ? -9.898 -26.188 -2.146 1 61.09 237 THR A N 1
ATOM 1843 C CA . THR A 1 237 ? -9.391 -26.359 -0.79 1 61.09 237 THR A CA 1
ATOM 1844 C C . THR A 1 237 ? -10.539 -26.547 0.199 1 61.09 237 THR A C 1
ATOM 1846 O O . THR A 1 237 ? -11.516 -25.781 0.181 1 61.09 237 THR A O 1
ATOM 1849 N N . ASN A 1 238 ? -10.539 -27.688 0.799 1 64.06 238 ASN A N 1
ATOM 1850 C CA . ASN A 1 238 ? -11.523 -28.062 1.807 1 64.06 238 ASN A CA 1
ATOM 1851 C C . ASN A 1 238 ? -10.945 -27.984 3.215 1 64.06 238 ASN A C 1
ATOM 1853 O O . ASN A 1 238 ? -11.594 -28.391 4.18 1 64.06 238 ASN A O 1
ATOM 1857 N N . GLU A 1 239 ? -9.812 -27.5 3.291 1 80.81 239 GLU A N 1
ATOM 1858 C CA . GLU A 1 239 ? -9.211 -27.484 4.621 1 80.81 239 GLU A CA 1
ATOM 1859 C C . GLU A 1 239 ? -9.172 -26.062 5.188 1 80.81 239 GLU A C 1
ATOM 1861 O O . GLU A 1 239 ? -8.102 -25.547 5.516 1 80.81 239 GLU A O 1
ATOM 1866 N N . TRP A 1 240 ? -10.312 -25.609 5.496 1 82 240 TRP A N 1
ATOM 1867 C CA . TRP A 1 240 ? -10.469 -24.219 5.914 1 82 240 TRP A CA 1
ATOM 1868 C C . TRP A 1 240 ? -9.805 -23.969 7.266 1 82 240 TRP A C 1
ATOM 1870 O O . TRP A 1 240 ? -9.172 -22.938 7.48 1 82 240 TRP A O 1
ATOM 1880 N N . ASN A 1 241 ? -9.945 -24.953 8.102 1 86.38 241 ASN A N 1
ATOM 1881 C CA . ASN A 1 241 ? -9.336 -24.828 9.414 1 86.38 241 ASN A CA 1
ATOM 1882 C C . ASN A 1 241 ? -7.816 -24.703 9.32 1 86.38 241 ASN A C 1
ATOM 1884 O O . ASN A 1 241 ? -7.211 -23.875 9.992 1 86.38 241 ASN A O 1
ATOM 1888 N N . ASN A 1 242 ? -7.258 -25.516 8.453 1 87.94 242 ASN A N 1
ATOM 1889 C CA . ASN A 1 242 ? -5.809 -25.484 8.281 1 87.94 242 ASN A CA 1
ATOM 1890 C C . ASN A 1 242 ? -5.348 -24.156 7.688 1 87.94 242 ASN A C 1
ATOM 1892 O O . ASN A 1 242 ? -4.324 -23.609 8.102 1 87.94 242 ASN A O 1
ATOM 1896 N N . ILE A 1 243 ? -6.133 -23.688 6.812 1 88.56 243 ILE A N 1
ATOM 1897 C CA . ILE A 1 243 ? -5.801 -22.422 6.168 1 88.56 243 ILE A CA 1
ATOM 1898 C C . ILE A 1 243 ? -5.891 -21.281 7.184 1 88.56 243 ILE A C 1
ATOM 1900 O O . ILE A 1 243 ? -4.996 -20.438 7.258 1 88.56 243 ILE A O 1
ATOM 1904 N N . MET A 1 244 ? -6.938 -21.328 7.98 1 90.19 244 MET A N 1
ATOM 1905 C CA . MET A 1 244 ? -7.121 -20.297 8.992 1 90.19 244 MET A CA 1
ATOM 1906 C C . MET A 1 244 ? -6.047 -20.406 10.078 1 90.19 244 MET A C 1
ATOM 1908 O O . MET A 1 244 ? -5.605 -19.391 10.609 1 90.19 244 MET A O 1
ATOM 1912 N N . ALA A 1 245 ? -5.668 -21.578 10.359 1 92.06 245 ALA A N 1
ATOM 1913 C CA . ALA A 1 245 ? -4.59 -21.781 11.328 1 92.06 245 ALA A CA 1
ATOM 1914 C C . ALA A 1 245 ? -3.271 -21.219 10.805 1 92.06 245 ALA A C 1
ATOM 1916 O O . ALA A 1 245 ? -2.539 -20.547 11.531 1 92.06 245 ALA A O 1
ATOM 1917 N N . TYR A 1 246 ? -2.975 -21.547 9.57 1 92.5 246 TYR A N 1
ATOM 1918 C CA . TYR A 1 246 ? -1.79 -20.969 8.93 1 92.5 246 TYR A CA 1
ATOM 1919 C C . TYR A 1 246 ? -1.817 -19.453 8.984 1 92.5 246 TYR A C 1
ATOM 1921 O O . TYR A 1 246 ? -0.836 -18.828 9.391 1 92.5 246 TYR A O 1
ATOM 1929 N N . ALA A 1 247 ? -2.916 -18.938 8.602 1 92.62 247 ALA A N 1
ATOM 1930 C CA . ALA A 1 247 ? -3.076 -17.484 8.578 1 92.62 247 ALA A CA 1
ATOM 1931 C C . ALA A 1 247 ? -2.895 -16.891 9.969 1 92.62 247 ALA A C 1
ATOM 1933 O O . ALA A 1 247 ? -2.281 -15.828 10.117 1 92.62 247 ALA A O 1
ATOM 1934 N N . THR A 1 248 ? -3.424 -17.531 10.953 1 94 248 THR A N 1
ATOM 1935 C CA . THR A 1 248 ? -3.322 -17.062 12.328 1 94 248 THR A CA 1
ATOM 1936 C C . THR A 1 248 ? -1.862 -16.984 12.766 1 94 248 THR A C 1
ATOM 1938 O O . THR A 1 248 ? -1.429 -15.984 13.336 1 94 248 THR A O 1
ATOM 1941 N N . ILE A 1 249 ? -1.168 -18.016 12.461 1 94.62 249 ILE A N 1
ATOM 1942 C CA . ILE A 1 249 ? 0.242 -18.062 12.836 1 94.62 249 ILE A CA 1
ATOM 1943 C C . ILE A 1 249 ? 1.004 -16.953 12.094 1 94.62 249 ILE A C 1
ATOM 1945 O O . ILE A 1 249 ? 1.826 -16.266 12.695 1 94.62 249 ILE A O 1
ATOM 1949 N N . TYR A 1 250 ? 0.704 -16.781 10.852 1 93.56 250 TYR A N 1
ATOM 1950 C CA . TYR A 1 250 ? 1.354 -15.82 9.977 1 93.56 250 TYR A CA 1
ATOM 1951 C C . TYR A 1 250 ? 1.066 -14.391 10.43 1 93.56 250 TYR A C 1
ATOM 1953 O O . TYR A 1 250 ? 1.959 -13.539 10.43 1 93.56 250 TYR A O 1
ATOM 1961 N N . VAL A 1 251 ? -0.125 -14.125 10.891 1 92.75 251 VAL A N 1
ATOM 1962 C CA . VAL A 1 251 ? -0.589 -12.766 11.164 1 92.75 251 VAL A CA 1
ATOM 1963 C C . VAL A 1 251 ? -0.128 -12.336 12.555 1 92.75 251 VAL A C 1
ATOM 1965 O O . VAL A 1 251 ? 0.1 -11.148 12.805 1 92.75 251 VAL A O 1
ATOM 1968 N N . THR A 1 252 ? 0.097 -13.203 13.438 1 93.75 252 THR A N 1
ATOM 1969 C CA . THR A 1 252 ? 0.326 -12.922 14.852 1 93.75 252 THR A CA 1
ATOM 1970 C C . THR A 1 252 ? 1.578 -12.07 15.039 1 93.75 252 THR A C 1
ATOM 1972 O O . THR A 1 252 ? 1.559 -11.086 15.781 1 93.75 252 THR A O 1
ATOM 1975 N N . PRO A 1 253 ? 2.682 -12.344 14.32 1 93.5 253 PRO A N 1
ATOM 1976 C CA . PRO A 1 253 ? 3.857 -11.477 14.477 1 93.5 253 PRO A CA 1
ATOM 1977 C C . PRO A 1 253 ? 3.594 -10.039 14.039 1 93.5 253 PRO A C 1
ATOM 1979 O O . PRO A 1 253 ? 4.137 -9.102 14.633 1 93.5 253 PRO A O 1
ATOM 1982 N N . ILE A 1 254 ? 2.834 -9.891 13.055 1 92.69 254 ILE A N 1
ATOM 1983 C CA . ILE A 1 254 ? 2.518 -8.555 12.57 1 92.69 254 ILE A CA 1
ATOM 1984 C C . ILE A 1 254 ? 1.637 -7.832 13.594 1 92.69 254 ILE A C 1
ATOM 1986 O O . ILE A 1 254 ? 1.803 -6.633 13.828 1 92.69 254 ILE A O 1
ATOM 1990 N N . LEU A 1 255 ? 0.699 -8.555 14.211 1 90 255 LEU A N 1
ATOM 1991 C CA . LEU A 1 255 ? -0.14 -7.953 15.242 1 90 255 LEU A CA 1
ATOM 1992 C C . LEU A 1 255 ? 0.699 -7.523 16.438 1 90 255 LEU A C 1
ATOM 1994 O O . LEU A 1 255 ? 0.436 -6.48 17.047 1 90 255 LEU A O 1
ATOM 1998 N N . ALA A 1 256 ? 1.644 -8.336 16.766 1 92.44 256 ALA A N 1
ATOM 1999 C CA . ALA A 1 256 ? 2.559 -7.965 17.844 1 92.44 256 ALA A CA 1
ATOM 2000 C C . ALA A 1 256 ? 3.314 -6.684 17.516 1 92.44 256 ALA A C 1
ATOM 2002 O O . ALA A 1 256 ? 3.443 -5.789 18.344 1 92.44 256 ALA A O 1
ATOM 2003 N N . ALA A 1 257 ? 3.822 -6.605 16.281 1 92.19 257 ALA A N 1
ATOM 2004 C CA . ALA A 1 257 ? 4.5 -5.395 15.836 1 92.19 257 ALA A CA 1
ATOM 2005 C C . ALA A 1 257 ? 3.559 -4.195 15.859 1 92.19 257 ALA A C 1
ATOM 2007 O O . ALA A 1 257 ? 3.971 -3.08 16.188 1 92.19 257 ALA A O 1
ATOM 2008 N N . PHE A 1 258 ? 2.383 -4.453 15.547 1 87.69 258 PHE A N 1
ATOM 2009 C CA . PHE A 1 258 ? 1.362 -3.41 15.547 1 87.69 258 PHE A CA 1
ATOM 2010 C C . PHE A 1 258 ? 1.158 -2.854 16.953 1 87.69 258 PHE A C 1
ATOM 2012 O O . PHE A 1 258 ? 1.039 -1.64 17.125 1 87.69 258 PHE A O 1
ATOM 2019 N N . ILE A 1 259 ? 1.062 -3.713 17.891 1 86.88 259 ILE A N 1
ATOM 2020 C CA . ILE A 1 259 ? 0.898 -3.291 19.281 1 86.88 259 ILE A CA 1
ATOM 2021 C C . ILE A 1 259 ? 2.107 -2.465 19.719 1 86.88 259 ILE A C 1
ATOM 2023 O O . ILE A 1 259 ? 1.956 -1.43 20.375 1 86.88 259 ILE A O 1
ATOM 2027 N N . LEU A 1 260 ? 3.225 -2.898 19.359 1 88.56 260 LEU A N 1
ATOM 2028 C CA . LEU A 1 260 ? 4.441 -2.148 19.656 1 88.56 260 LEU A CA 1
ATOM 2029 C C . LEU A 1 260 ? 4.402 -0.773 19 1 88.56 260 LEU A C 1
ATOM 2031 O O . LEU A 1 260 ? 4.789 0.224 19.609 1 88.56 260 LEU A O 1
ATOM 2035 N N . LEU A 1 261 ? 3.967 -0.728 17.766 1 87.75 261 LEU A N 1
ATOM 2036 C CA . LEU A 1 261 ? 3.838 0.521 17.031 1 87.75 261 LEU A CA 1
ATOM 2037 C C . LEU A 1 261 ? 2.902 1.487 17.75 1 87.75 261 LEU A C 1
ATOM 2039 O O . LEU A 1 261 ? 3.236 2.66 17.922 1 87.75 261 LEU A O 1
ATOM 2043 N N . GLN A 1 262 ? 1.819 0.975 18.141 1 83.12 262 GLN A N 1
ATOM 2044 C CA . GLN A 1 262 ? 0.828 1.79 18.844 1 83.12 262 GLN A CA 1
ATOM 2045 C C . GLN A 1 262 ? 1.403 2.385 20.125 1 83.12 262 GLN A C 1
ATOM 2047 O O . GLN A 1 262 ? 1.201 3.566 20.406 1 83.12 262 GLN A O 1
ATOM 2052 N N . ARG A 1 263 ? 2.059 1.646 20.812 1 83.56 263 ARG A N 1
ATOM 2053 C CA . ARG A 1 263 ? 2.662 2.102 22.062 1 83.56 263 ARG A CA 1
ATOM 2054 C C . ARG A 1 263 ? 3.678 3.211 21.812 1 83.56 263 ARG A C 1
ATOM 2056 O O . ARG A 1 263 ? 3.723 4.199 22.547 1 83.56 263 ARG A O 1
ATOM 2063 N N . ARG A 1 264 ? 4.383 3.072 20.781 1 84.56 264 ARG A N 1
ATOM 2064 C CA . ARG A 1 264 ? 5.41 4.055 20.453 1 84.56 264 ARG A CA 1
ATOM 2065 C C . ARG A 1 264 ? 4.789 5.355 19.953 1 84.56 264 ARG A C 1
ATOM 2067 O O . ARG A 1 264 ? 5.285 6.441 20.266 1 84.56 264 ARG A O 1
ATOM 2074 N N . ILE A 1 265 ? 3.77 5.195 19.203 1 82 265 ILE A N 1
ATOM 2075 C CA . ILE A 1 265 ? 3.09 6.375 18.688 1 82 265 ILE A CA 1
ATOM 2076 C C . ILE A 1 265 ? 2.455 7.156 19.828 1 82 265 ILE A C 1
ATOM 2078 O O . ILE A 1 265 ? 2.594 8.383 19.906 1 82 265 ILE A O 1
ATOM 2082 N N . VAL A 1 266 ? 1.771 6.527 20.672 1 74.88 266 VAL A N 1
ATOM 2083 C CA . VAL A 1 266 ? 1.104 7.16 21.797 1 74.88 266 VAL A CA 1
ATOM 2084 C C . VAL A 1 266 ? 2.139 7.816 22.719 1 74.88 266 VAL A C 1
ATOM 2086 O O . VAL A 1 266 ? 1.93 8.93 23.203 1 74.88 266 VAL A O 1
ATOM 2089 N N . SER A 1 267 ? 3.184 7.188 22.844 1 72.94 267 SER A N 1
ATOM 2090 C CA . SER A 1 267 ? 4.246 7.734 23.688 1 72.94 267 SER A CA 1
ATOM 2091 C C . SER A 1 267 ? 4.812 9.016 23.094 1 72.94 267 SER A C 1
ATOM 2093 O O . SER A 1 267 ? 5.121 9.961 23.812 1 72.94 267 SER A O 1
ATOM 2095 N N . GLY A 1 268 ? 4.938 9.039 21.828 1 68.44 268 GLY A N 1
ATOM 2096 C CA . GLY A 1 268 ? 5.434 10.227 21.156 1 68.44 268 GLY A CA 1
ATOM 2097 C C . GLY A 1 268 ? 4.465 11.398 21.219 1 68.44 268 GLY A C 1
ATOM 2098 O O . GLY A 1 268 ? 4.875 12.547 21.391 1 68.44 268 GLY A O 1
ATOM 2099 N N . LEU A 1 269 ? 3.232 11.062 21.125 1 62.66 269 LEU A N 1
ATOM 2100 C CA . LEU A 1 269 ? 2.203 12.094 21.172 1 62.66 269 LEU A CA 1
ATOM 2101 C C . LEU A 1 269 ? 2.092 12.688 22.578 1 62.66 269 LEU A C 1
ATOM 2103 O O . LEU A 1 269 ? 1.876 13.891 22.734 1 62.66 269 LEU A O 1
ATOM 2107 N N . THR A 1 270 ? 2.176 11.875 23.516 1 56.91 270 THR A N 1
ATOM 2108 C CA . THR A 1 270 ? 2.045 12.32 24.891 1 56.91 270 THR A CA 1
ATOM 2109 C C . THR A 1 270 ? 3.297 13.07 25.344 1 56.91 270 THR A C 1
ATOM 2111 O O . THR A 1 270 ? 3.217 13.992 26.156 1 56.91 270 THR A O 1
ATOM 2114 N N . SER A 1 271 ? 4.355 12.641 24.844 1 55.09 271 SER A N 1
ATOM 2115 C CA . SER A 1 271 ? 5.586 13.344 25.188 1 55.09 271 SER A CA 1
ATOM 2116 C C . SER A 1 271 ? 5.613 14.742 24.578 1 55.09 271 SER A C 1
ATOM 2118 O O . SER A 1 271 ? 6.152 15.68 25.172 1 55.09 271 SER A O 1
ATOM 2120 N N . GLY A 1 272 ? 5.105 14.852 23.344 1 48.84 272 GLY A N 1
ATOM 2121 C CA . GLY A 1 272 ? 5.031 16.172 22.734 1 48.84 272 GLY A CA 1
ATOM 2122 C C . GLY A 1 272 ? 4.008 17.078 23.406 1 48.84 272 GLY A C 1
ATOM 2123 O O . GLY A 1 272 ? 4.188 18.297 23.438 1 48.84 272 GLY A O 1
ATOM 2124 N N . ALA A 1 273 ? 2.799 16.594 23.875 1 48.53 273 ALA A N 1
ATOM 2125 C CA . ALA A 1 273 ? 1.773 17.359 24.578 1 48.53 273 ALA A CA 1
ATOM 2126 C C . ALA A 1 273 ? 2.275 17.844 25.938 1 48.53 273 ALA A C 1
ATOM 2128 O O . ALA A 1 273 ? 1.86 18.891 26.422 1 48.53 273 ALA A O 1
ATOM 2129 N N . LEU A 1 274 ? 3.051 17.047 26.5 1 42.78 274 LEU A N 1
ATOM 2130 C CA . LEU A 1 274 ? 3.516 17.469 27.812 1 42.78 274 LEU A CA 1
ATOM 2131 C C . LEU A 1 274 ? 4.621 18.516 27.688 1 42.78 274 LEU A C 1
ATOM 2133 O O . LEU A 1 274 ? 4.969 19.188 28.672 1 42.78 274 LEU A O 1
ATOM 2137 N N . LYS A 1 275 ? 5.008 18.766 26.484 1 42.72 275 LYS A N 1
ATOM 2138 C CA . LYS A 1 275 ? 5.957 19.875 26.438 1 42.72 275 LYS A CA 1
ATOM 2139 C C . LYS A 1 275 ? 5.27 21.172 26.047 1 42.72 275 LYS A C 1
ATOM 2141 O O . LYS A 1 275 ? 4.281 21.156 25.297 1 42.72 275 LYS A O 1
ATOM 2146 N N . MET B 1 1 ? 29.453 27.094 0.821 1 56.12 1 MET B N 1
ATOM 2147 C CA . MET B 1 1 ? 28.734 26.844 -0.427 1 56.12 1 MET B CA 1
ATOM 2148 C C . MET B 1 1 ? 27.531 27.766 -0.57 1 56.12 1 MET B C 1
ATOM 2150 O O . MET B 1 1 ? 26.812 28.016 0.4 1 56.12 1 MET B O 1
ATOM 2154 N N . SER B 1 2 ? 27.484 28.516 -1.579 1 70.94 2 SER B N 1
ATOM 2155 C CA . SER B 1 2 ? 26.422 29.5 -1.78 1 70.94 2 SER B CA 1
ATOM 2156 C C . SER B 1 2 ? 25.047 28.828 -1.819 1 70.94 2 SER B C 1
ATOM 2158 O O . SER B 1 2 ? 24.938 27.641 -2.141 1 70.94 2 SER B O 1
ATOM 2160 N N . ASP B 1 3 ? 24.125 29.406 -1.238 1 75.75 3 ASP B N 1
ATOM 2161 C CA . ASP B 1 3 ? 22.734 28.938 -1.176 1 75.75 3 ASP B CA 1
ATOM 2162 C C . ASP B 1 3 ? 22.25 28.5 -2.551 1 75.75 3 ASP B C 1
ATOM 2164 O O . ASP B 1 3 ? 21.5 27.531 -2.668 1 75.75 3 ASP B O 1
ATOM 2168 N N . THR B 1 4 ? 22.859 29.203 -3.51 1 77.38 4 THR B N 1
ATOM 2169 C CA . THR B 1 4 ? 22.453 28.891 -4.871 1 77.38 4 THR B CA 1
ATOM 2170 C C . THR B 1 4 ? 22.984 27.531 -5.312 1 77.38 4 THR B C 1
ATOM 2172 O O . THR B 1 4 ? 22.281 26.75 -5.945 1 77.38 4 THR B O 1
ATOM 2175 N N . PHE B 1 5 ? 24.25 27.328 -5.047 1 78.5 5 PHE B N 1
ATOM 2176 C CA . PHE B 1 5 ? 24.875 26.062 -5.41 1 78.5 5 PHE B CA 1
ATOM 2177 C C . PHE B 1 5 ? 24.219 24.906 -4.656 1 78.5 5 PHE B C 1
ATOM 2179 O O . PHE B 1 5 ? 23.969 23.844 -5.234 1 78.5 5 PHE B O 1
ATOM 2186 N N . ARG B 1 6 ? 23.875 25.188 -3.49 1 75.38 6 ARG B N 1
ATOM 2187 C CA . ARG B 1 6 ? 23.25 24.156 -2.662 1 75.38 6 ARG B CA 1
ATOM 2188 C C . ARG B 1 6 ? 21.859 23.797 -3.188 1 75.38 6 ARG B C 1
ATOM 2190 O O . ARG B 1 6 ? 21.5 22.625 -3.254 1 75.38 6 ARG B O 1
ATOM 2197 N N . ASN B 1 7 ? 21.203 24.812 -3.621 1 76.06 7 ASN B N 1
ATOM 2198 C CA . ASN B 1 7 ? 19.875 24.594 -4.18 1 76.06 7 ASN B CA 1
ATOM 2199 C C . ASN B 1 7 ? 19.953 23.812 -5.492 1 76.06 7 ASN B C 1
ATOM 2201 O O . ASN B 1 7 ? 19.141 22.906 -5.727 1 76.06 7 ASN B O 1
ATOM 2205 N N . ARG B 1 8 ? 20.922 24.188 -6.254 1 76.94 8 ARG B N 1
ATOM 2206 C CA . ARG B 1 8 ? 21.094 23.5 -7.535 1 76.94 8 ARG B CA 1
ATOM 2207 C C . ARG B 1 8 ? 21.5 22.047 -7.328 1 76.94 8 ARG B C 1
ATOM 2209 O O . ARG B 1 8 ? 21.047 21.156 -8.047 1 76.94 8 ARG B O 1
ATOM 2216 N N . LEU B 1 9 ? 22.234 21.812 -6.383 1 77.81 9 LEU B N 1
ATOM 2217 C CA . LEU B 1 9 ? 22.703 20.469 -6.086 1 77.81 9 LEU B CA 1
ATOM 2218 C C . LEU B 1 9 ? 21.562 19.594 -5.582 1 77.81 9 LEU B C 1
ATOM 2220 O O . LEU B 1 9 ? 21.438 18.422 -5.988 1 77.81 9 LEU B O 1
ATOM 2224 N N . MET B 1 10 ? 20.75 20.203 -4.812 1 73.56 10 MET B N 1
ATOM 2225 C CA . MET B 1 10 ? 19.625 19.453 -4.266 1 73.56 10 MET B CA 1
ATOM 2226 C C . MET B 1 10 ? 18.625 19.109 -5.359 1 73.56 10 MET B C 1
ATOM 2228 O O . MET B 1 10 ? 18.047 18.016 -5.359 1 73.56 10 MET B O 1
ATOM 2232 N N . LEU B 1 11 ? 18.469 20.016 -6.16 1 73.75 11 LEU B N 1
ATOM 2233 C CA . LEU B 1 11 ? 17.594 19.75 -7.297 1 73.75 11 LEU B CA 1
ATOM 2234 C C . LEU B 1 11 ? 18.172 18.625 -8.172 1 73.75 11 LEU B C 1
ATOM 2236 O O . LEU B 1 11 ? 17.422 17.75 -8.633 1 73.75 11 LEU B O 1
ATOM 2240 N N . ALA B 1 12 ? 19.438 18.719 -8.359 1 78.69 12 ALA B N 1
ATOM 2241 C CA . ALA B 1 12 ? 20.094 17.688 -9.156 1 78.69 12 ALA B CA 1
ATOM 2242 C C . ALA B 1 12 ? 19.953 16.312 -8.508 1 78.69 12 ALA B C 1
ATOM 2244 O O . ALA B 1 12 ? 19.672 15.328 -9.188 1 78.69 12 ALA B O 1
ATOM 2245 N N . VAL B 1 13 ? 20.031 16.328 -7.281 1 73.75 13 VAL B N 1
ATOM 2246 C CA . VAL B 1 13 ? 19.906 15.078 -6.543 1 73.75 13 VAL B CA 1
ATOM 2247 C C . VAL B 1 13 ? 18.469 14.555 -6.66 1 73.75 13 VAL B C 1
ATOM 2249 O O . VAL B 1 13 ? 18.25 13.359 -6.879 1 73.75 13 VAL B O 1
ATOM 2252 N N . ALA B 1 14 ? 17.516 15.422 -6.539 1 72.12 14 ALA B N 1
ATOM 2253 C CA . ALA B 1 14 ? 16.109 15.047 -6.668 1 72.12 14 ALA B CA 1
ATOM 2254 C C . ALA B 1 14 ? 15.82 14.484 -8.062 1 72.12 14 ALA B C 1
ATOM 2256 O O . ALA B 1 14 ? 15.117 13.484 -8.195 1 72.12 14 ALA B O 1
ATOM 2257 N N . LEU B 1 15 ? 16.375 15.055 -8.992 1 75.38 15 LEU B N 1
ATOM 2258 C CA . LEU B 1 15 ? 16.156 14.625 -10.367 1 75.38 15 LEU B CA 1
ATOM 2259 C C . LEU B 1 15 ? 16.797 13.273 -10.625 1 75.38 15 LEU B C 1
ATOM 2261 O O . LEU B 1 15 ? 16.234 12.43 -11.328 1 75.38 15 LEU B O 1
ATOM 2265 N N . VAL B 1 16 ? 17.922 13.117 -10.086 1 78.62 16 VAL B N 1
ATOM 2266 C CA . VAL B 1 16 ? 18.625 11.852 -10.242 1 78.62 16 VAL B CA 1
ATOM 2267 C C . VAL B 1 16 ? 17.844 10.734 -9.562 1 78.62 16 VAL B C 1
ATOM 2269 O O . VAL B 1 16 ? 17.688 9.641 -10.117 1 78.62 16 VAL B O 1
ATOM 2272 N N . LEU B 1 17 ? 17.281 11.047 -8.445 1 73.38 17 LEU B N 1
ATOM 2273 C CA . LEU B 1 17 ? 16.5 10.055 -7.719 1 73.38 17 LEU B CA 1
ATOM 2274 C C . LEU B 1 17 ? 15.219 9.719 -8.469 1 73.38 17 LEU B C 1
ATOM 2276 O O . LEU B 1 17 ? 14.82 8.555 -8.547 1 73.38 17 LEU B O 1
ATOM 2280 N N . ALA B 1 18 ? 14.625 10.719 -8.984 1 74.88 18 ALA B N 1
ATOM 2281 C CA . ALA B 1 18 ? 13.438 10.508 -9.805 1 74.88 18 ALA B CA 1
ATOM 2282 C C . ALA B 1 18 ? 13.758 9.656 -11.031 1 74.88 18 ALA B C 1
ATOM 2284 O O . ALA B 1 18 ? 12.984 8.766 -11.398 1 74.88 18 ALA B O 1
ATOM 2285 N N . ALA B 1 19 ? 14.922 9.953 -11.586 1 79.88 19 ALA B N 1
ATOM 2286 C CA . ALA B 1 19 ? 15.352 9.203 -12.758 1 79.88 19 ALA B CA 1
ATOM 2287 C C . ALA B 1 19 ? 15.609 7.734 -12.406 1 79.88 19 ALA B C 1
ATOM 2289 O O . ALA B 1 19 ? 15.25 6.836 -13.172 1 79.88 19 ALA B O 1
ATOM 2290 N N . ILE B 1 20 ? 16.125 7.543 -11.32 1 79.12 20 ILE B N 1
ATOM 2291 C CA . ILE B 1 20 ? 16.406 6.18 -10.867 1 79.12 20 ILE B CA 1
ATOM 2292 C C . ILE B 1 20 ? 15.094 5.438 -10.641 1 79.12 20 ILE B C 1
ATOM 2294 O O . ILE B 1 20 ? 14.953 4.273 -11.031 1 79.12 20 ILE B O 1
ATOM 2298 N N . TYR B 1 21 ? 14.141 6.105 -10.109 1 77.31 21 TYR B N 1
ATOM 2299 C CA . TYR B 1 21 ? 12.852 5.492 -9.82 1 77.31 21 TYR B CA 1
ATOM 2300 C C . TYR B 1 21 ? 12.078 5.199 -11.102 1 77.31 21 TYR B C 1
ATOM 2302 O O . TYR B 1 21 ? 11.367 4.199 -11.188 1 77.31 21 TYR B O 1
ATOM 2310 N N . LEU B 1 22 ? 12.25 6.051 -12.109 1 83.56 22 LEU B N 1
ATOM 2311 C CA . LEU B 1 22 ? 11.484 5.918 -13.344 1 83.56 22 LEU B CA 1
ATOM 2312 C C . LEU B 1 22 ? 12.234 5.059 -14.352 1 83.56 22 LEU B C 1
ATOM 2314 O O . LEU B 1 22 ? 11.688 4.695 -15.398 1 83.56 22 LEU B O 1
ATOM 2318 N N . PHE B 1 23 ? 13.406 4.75 -14.055 1 87.31 23 PHE B N 1
ATOM 2319 C CA . PHE B 1 23 ? 14.25 4.027 -15 1 87.31 23 PHE B CA 1
ATOM 2320 C C . PHE B 1 23 ? 13.625 2.689 -15.375 1 87.31 23 PHE B C 1
ATOM 2322 O O . PHE B 1 23 ? 13.586 2.322 -16.547 1 87.31 23 PHE B O 1
ATOM 2329 N N . PRO B 1 24 ? 13.156 1.951 -14.383 1 88.62 24 PRO B N 1
ATOM 2330 C CA . PRO B 1 24 ? 12.555 0.666 -14.75 1 88.62 24 PRO B CA 1
ATOM 2331 C C . PRO B 1 24 ? 11.383 0.816 -15.719 1 88.62 24 PRO B C 1
ATOM 2333 O O . PRO B 1 24 ? 11.18 -0.036 -16.594 1 88.62 24 PRO B O 1
ATOM 2336 N N . LEU B 1 25 ? 10.648 1.826 -15.523 1 89.88 25 LEU B N 1
ATOM 2337 C CA . LEU B 1 25 ? 9.531 2.076 -16.438 1 89.88 25 LEU B CA 1
ATOM 2338 C C . LEU B 1 25 ? 10.039 2.416 -17.828 1 89.88 25 LEU B C 1
ATOM 2340 O O . LEU B 1 25 ? 9.531 1.89 -18.828 1 89.88 25 LEU B O 1
ATOM 2344 N N . TYR B 1 26 ? 10.992 3.307 -17.844 1 90.19 26 TYR B N 1
ATOM 2345 C CA . TYR B 1 26 ? 11.602 3.648 -19.125 1 90.19 26 TYR B CA 1
ATOM 2346 C C . TYR B 1 26 ? 12.148 2.404 -19.812 1 90.19 26 TYR B C 1
ATOM 2348 O O . TYR B 1 26 ? 11.891 2.189 -21 1 90.19 26 TYR B O 1
ATOM 2356 N N . TRP B 1 27 ? 12.805 1.625 -19.078 1 88.94 27 TRP B N 1
ATOM 2357 C CA . TRP B 1 27 ? 13.422 0.409 -19.609 1 88.94 27 TRP B CA 1
ATOM 2358 C C . TRP B 1 27 ? 12.359 -0.556 -20.125 1 88.94 27 TRP B C 1
ATOM 2360 O O . TRP B 1 27 ? 12.578 -1.252 -21.125 1 88.94 27 TRP B O 1
ATOM 2370 N N . MET B 1 28 ? 11.297 -0.632 -19.406 1 91.88 28 MET B N 1
ATOM 2371 C CA . MET B 1 28 ? 10.18 -1.494 -19.797 1 91.88 28 MET B CA 1
ATOM 2372 C C . MET B 1 28 ? 9.641 -1.1 -21.172 1 91.88 28 MET B C 1
ATOM 2374 O O . MET B 1 28 ? 9.469 -1.951 -22.047 1 91.88 28 MET B O 1
ATOM 2378 N N . TYR B 1 29 ? 9.43 0.172 -21.406 1 93.25 29 TYR B N 1
ATOM 2379 C CA . TYR B 1 29 ? 8.898 0.665 -22.672 1 93.25 29 TYR B CA 1
ATOM 2380 C C . TYR B 1 29 ? 9.875 0.391 -23.812 1 93.25 29 TYR B C 1
ATOM 2382 O O . TYR B 1 29 ? 9.461 -0.015 -24.906 1 93.25 29 TYR B O 1
ATOM 2390 N N . ILE B 1 30 ? 11.148 0.54 -23.531 1 91.56 30 ILE B N 1
ATOM 2391 C CA . ILE B 1 30 ? 12.164 0.395 -24.578 1 91.56 30 ILE B CA 1
ATOM 2392 C C . ILE B 1 30 ? 12.391 -1.087 -24.859 1 91.56 30 ILE B C 1
ATOM 2394 O O . ILE B 1 30 ? 12.523 -1.483 -26.031 1 91.56 30 ILE B O 1
ATOM 2398 N N . THR B 1 31 ? 12.453 -1.865 -23.844 1 88.88 31 THR B N 1
ATOM 2399 C CA . THR B 1 31 ? 12.734 -3.289 -24 1 88.88 31 THR B CA 1
ATOM 2400 C C . THR B 1 31 ? 11.602 -3.98 -24.75 1 88.88 31 THR B C 1
ATOM 2402 O O . THR B 1 31 ? 11.836 -4.914 -25.531 1 88.88 31 THR B O 1
ATOM 2405 N N . ALA B 1 32 ? 10.383 -3.57 -24.516 1 91.56 32 ALA B N 1
ATOM 2406 C CA . ALA B 1 32 ? 9.25 -4.145 -25.234 1 91.56 32 ALA B CA 1
ATOM 2407 C C . ALA B 1 32 ? 9.43 -4.008 -26.75 1 91.56 32 ALA B C 1
ATOM 2409 O O . ALA B 1 32 ? 9 -4.875 -27.516 1 91.56 32 ALA B O 1
ATOM 2410 N N . LEU B 1 33 ? 10.133 -2.998 -27.156 1 93.12 33 LEU B N 1
ATOM 2411 C CA . LEU B 1 33 ? 10.242 -2.666 -28.578 1 93.12 33 LEU B CA 1
ATOM 2412 C C . LEU B 1 33 ? 11.5 -3.271 -29.172 1 93.12 33 LEU B C 1
ATOM 2414 O O . LEU B 1 33 ? 11.68 -3.258 -30.391 1 93.12 33 LEU B O 1
ATOM 2418 N N . LYS B 1 34 ? 12.32 -3.775 -28.344 1 89.81 34 LYS B N 1
ATOM 2419 C CA . LYS B 1 34 ? 13.578 -4.34 -28.828 1 89.81 34 LYS B CA 1
ATOM 2420 C C . LYS B 1 34 ? 13.359 -5.711 -29.453 1 89.81 34 LYS B C 1
ATOM 2422 O O . LYS B 1 34 ? 12.336 -6.359 -29.203 1 89.81 34 LYS B O 1
ATOM 2427 N N . THR B 1 35 ? 14.297 -6.059 -30.297 1 82.31 35 THR B N 1
ATOM 2428 C CA . THR B 1 35 ? 14.32 -7.43 -30.812 1 82.31 35 THR B CA 1
ATOM 2429 C C . THR B 1 35 ? 14.867 -8.383 -29.75 1 82.31 35 THR B C 1
ATOM 2431 O O . THR B 1 35 ? 15.469 -7.953 -28.766 1 82.31 35 THR B O 1
ATOM 2434 N N . GLY B 1 36 ? 14.562 -9.719 -29.859 1 76.75 36 GLY B N 1
ATOM 2435 C CA . GLY B 1 36 ? 15.055 -10.719 -28.938 1 76.75 36 GLY B CA 1
ATOM 2436 C C . GLY B 1 36 ? 16.562 -10.656 -28.734 1 76.75 36 GLY B C 1
ATOM 2437 O O . GLY B 1 36 ? 17.047 -10.727 -27.609 1 76.75 36 GLY B O 1
ATOM 2438 N N . SER B 1 37 ? 17.312 -10.406 -29.828 1 76.81 37 SER B N 1
ATOM 2439 C CA . SER B 1 37 ? 18.766 -10.367 -29.766 1 76.81 37 SER B CA 1
ATOM 2440 C C . SER B 1 37 ? 19.266 -9.07 -29.125 1 76.81 37 SER B C 1
ATOM 2442 O O . SER B 1 37 ? 20.25 -9.078 -28.391 1 76.81 37 SER B O 1
ATOM 2444 N N . ALA B 1 38 ? 18.531 -8.047 -29.297 1 77.12 38 ALA B N 1
ATOM 2445 C CA . ALA B 1 38 ? 18.938 -6.734 -28.797 1 77.12 38 ALA B CA 1
ATOM 2446 C C . ALA B 1 38 ? 18.719 -6.637 -27.297 1 77.12 38 ALA B C 1
ATOM 2448 O O . ALA B 1 38 ? 19.406 -5.867 -26.609 1 77.12 38 ALA B O 1
ATOM 2449 N N . MET B 1 39 ? 17.891 -7.422 -26.797 1 76.38 39 MET B N 1
ATOM 2450 C CA . MET B 1 39 ? 17.562 -7.367 -25.375 1 76.38 39 MET B CA 1
ATOM 2451 C C . MET B 1 39 ? 18.734 -7.84 -24.516 1 76.38 39 MET B C 1
ATOM 2453 O O . MET B 1 39 ? 18.922 -7.363 -23.406 1 76.38 39 MET B O 1
ATO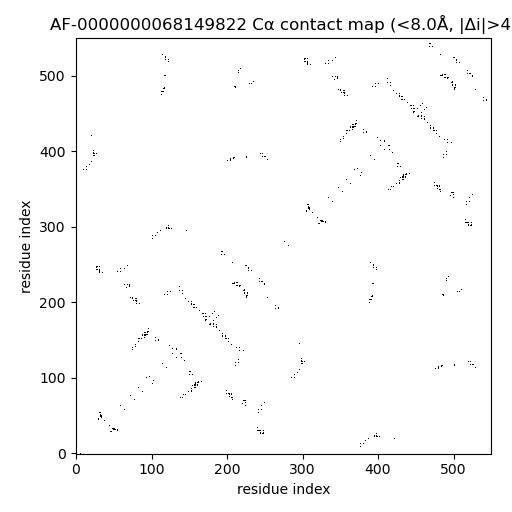M 2457 N N . PHE B 1 40 ? 19.469 -8.688 -25.141 1 72 40 PHE B N 1
ATOM 2458 C CA . PHE B 1 40 ? 20.578 -9.25 -24.391 1 72 40 PHE B CA 1
ATOM 2459 C C . PHE B 1 40 ? 21.922 -8.781 -24.938 1 72 40 PHE B C 1
ATOM 2461 O O . PHE B 1 40 ? 22.953 -9.391 -24.672 1 72 40 PHE B O 1
ATOM 2468 N N . ALA B 1 41 ? 21.844 -7.719 -25.688 1 73.06 41 ALA B N 1
ATOM 2469 C CA . ALA B 1 41 ? 23.062 -7.18 -26.266 1 73.06 41 ALA B CA 1
ATOM 2470 C C . ALA B 1 41 ? 23.969 -6.574 -25.188 1 73.06 41 ALA B C 1
ATOM 2472 O O . ALA B 1 41 ? 23.469 -6.07 -24.172 1 73.06 41 ALA B O 1
ATOM 2473 N N . THR B 1 42 ? 25.203 -6.789 -25.266 1 72.69 42 THR B N 1
ATOM 2474 C CA . THR B 1 42 ? 26.203 -6.172 -24.406 1 72.69 42 THR B CA 1
ATOM 2475 C C . THR B 1 42 ? 27.109 -5.238 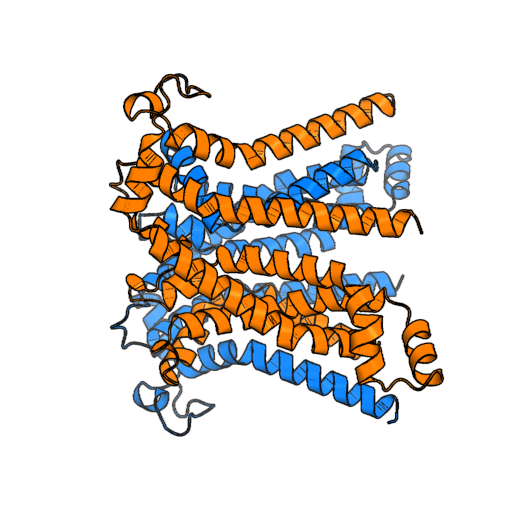-25.219 1 72.69 42 THR B C 1
ATOM 2477 O O . THR B 1 42 ? 27.797 -5.672 -26.141 1 72.69 42 THR B O 1
ATOM 2480 N N . PRO B 1 43 ? 27.094 -3.938 -24.875 1 74.94 43 PRO B N 1
ATOM 2481 C CA . PRO B 1 43 ? 26.391 -3.262 -23.781 1 74.94 43 PRO B CA 1
ATOM 2482 C C . PRO B 1 43 ? 24.922 -3.021 -24.062 1 74.94 43 PRO B C 1
ATOM 2484 O O . PRO B 1 43 ? 24.5 -3.002 -25.234 1 74.94 43 PRO B O 1
ATOM 2487 N N . PRO B 1 44 ? 24.234 -2.85 -22.938 1 77.38 44 PRO B N 1
ATOM 2488 C CA . PRO B 1 44 ? 22.812 -2.609 -23.141 1 77.38 44 PRO B CA 1
ATOM 2489 C C . PRO B 1 44 ? 22.531 -1.311 -23.891 1 77.38 44 PRO B C 1
ATOM 2491 O O . PRO B 1 44 ? 23.234 -0.315 -23.688 1 77.38 44 PRO B O 1
ATOM 2494 N N . LYS B 1 45 ? 21.672 -1.381 -24.922 1 79.94 45 LYS B N 1
ATOM 2495 C CA . LYS B 1 45 ? 21.266 -0.203 -25.688 1 79.94 45 LYS B CA 1
ATOM 2496 C C . LYS B 1 45 ? 20.078 0.49 -25.031 1 79.94 45 LYS B C 1
ATOM 2498 O O . LYS B 1 45 ? 19.094 -0.161 -24.672 1 79.94 45 LYS B O 1
ATOM 2503 N N . PHE B 1 46 ? 20.219 1.743 -24.875 1 85.56 46 PHE B N 1
ATOM 2504 C CA . PHE B 1 46 ? 19.188 2.527 -24.188 1 85.56 46 PHE B CA 1
ATOM 2505 C C . PHE B 1 46 ? 18.109 2.967 -25.156 1 85.56 46 PHE B C 1
ATOM 2507 O O . PHE B 1 46 ? 17.109 3.57 -24.75 1 85.56 46 PHE B O 1
ATOM 2514 N N . TRP B 1 47 ? 18.312 2.6 -26.438 1 86.94 47 TRP B N 1
ATOM 2515 C CA . TRP B 1 47 ? 17.328 2.865 -27.484 1 86.94 47 TRP B CA 1
ATOM 2516 C C . TRP B 1 47 ? 17.266 1.702 -28.469 1 86.94 47 TRP B C 1
ATOM 2518 O O . TRP B 1 47 ? 18.281 1.094 -28.797 1 86.94 47 TRP B O 1
ATOM 2528 N N . PRO B 1 48 ? 16.062 1.386 -28.828 1 87.12 48 PRO B N 1
ATOM 2529 C CA . PRO B 1 48 ? 15.969 0.3 -29.797 1 87.12 48 PRO B CA 1
ATOM 2530 C C . PRO B 1 48 ? 16.438 0.714 -31.188 1 87.12 48 PRO B C 1
ATOM 2532 O O . PRO B 1 48 ? 16.031 1.764 -31.703 1 87.12 48 PRO B O 1
ATOM 2535 N N . SER B 1 49 ? 17.25 -0.027 -31.781 1 84.75 49 SER B N 1
ATOM 2536 C CA . SER B 1 49 ? 17.734 0.248 -33.125 1 84.75 49 SER B CA 1
ATOM 2537 C C . SER B 1 49 ? 16.656 -0.046 -34.188 1 84.75 49 SER B C 1
ATOM 2539 O O . SER B 1 49 ? 16.531 0.684 -35.156 1 84.75 49 SER B O 1
ATOM 2541 N N . GLU B 1 50 ? 15.891 -1.06 -33.969 1 89.31 50 GLU B N 1
ATOM 2542 C CA . GLU B 1 50 ? 14.773 -1.449 -34.812 1 89.31 50 GLU B CA 1
ATOM 2543 C C . GLU B 1 50 ? 13.508 -1.691 -34 1 89.31 50 GLU B C 1
ATOM 2545 O O . GLU B 1 50 ? 13.164 -2.838 -33.719 1 89.31 50 GLU B O 1
ATOM 2550 N N . PRO B 1 51 ? 12.93 -0.606 -33.75 1 91.5 51 PRO B N 1
ATOM 2551 C CA . PRO B 1 51 ? 11.742 -0.741 -32.906 1 91.5 51 PRO B CA 1
ATOM 2552 C C . PRO B 1 51 ? 10.656 -1.605 -33.531 1 91.5 51 PRO B C 1
ATOM 2554 O O . PRO B 1 51 ? 10.266 -1.365 -34.688 1 91.5 51 PRO B O 1
ATOM 2557 N N . GLN B 1 52 ? 10.234 -2.633 -32.781 1 92.19 52 GLN B N 1
ATOM 2558 C CA . GLN B 1 52 ? 9.172 -3.525 -33.219 1 92.19 52 GLN B CA 1
ATOM 2559 C C . GLN B 1 52 ? 7.816 -3.068 -32.688 1 92.19 52 GLN B C 1
ATOM 2561 O O . GLN B 1 52 ? 7.262 -3.68 -31.7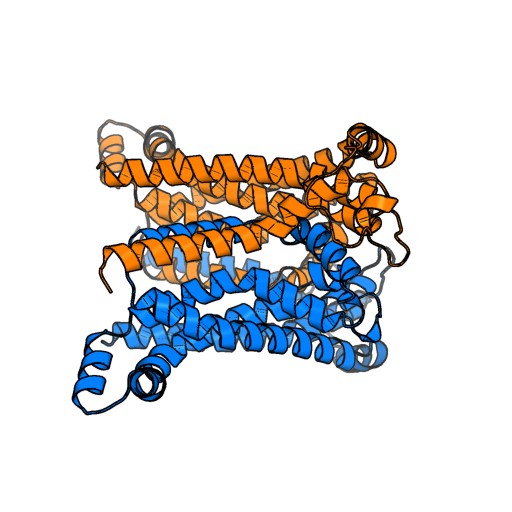66 1 92.19 52 GLN B O 1
ATOM 2566 N N . TRP B 1 53 ? 7.137 -2.184 -33.438 1 93.12 53 TRP B N 1
ATOM 2567 C CA . TRP B 1 53 ? 5.879 -1.6 -32.969 1 93.12 53 TRP B CA 1
ATOM 2568 C C . TRP B 1 53 ? 4.75 -2.621 -33.031 1 93.12 53 TRP B C 1
ATOM 2570 O O . TRP B 1 53 ? 3.752 -2.496 -32.312 1 93.12 53 TRP B O 1
ATOM 2580 N N . SER B 1 54 ? 4.93 -3.629 -33.812 1 94.44 54 SER B N 1
ATOM 2581 C CA . SER B 1 54 ? 3.885 -4.621 -34.031 1 94.44 54 SER B CA 1
ATOM 2582 C C . SER B 1 54 ? 3.684 -5.488 -32.781 1 94.44 54 SER B C 1
ATOM 2584 O O . SER B 1 54 ? 2.682 -6.199 -32.656 1 94.44 54 SER B O 1
ATOM 2586 N N . ILE B 1 55 ? 4.602 -5.336 -31.844 1 93.94 55 ILE B N 1
ATOM 2587 C CA . ILE B 1 55 ? 4.555 -6.188 -30.672 1 93.94 55 ILE B CA 1
ATOM 2588 C C . ILE B 1 55 ? 3.316 -5.848 -29.844 1 93.94 55 ILE B C 1
ATOM 2590 O O . ILE B 1 55 ? 2.709 -6.73 -29.234 1 93.94 55 ILE B O 1
ATOM 2594 N N . TYR B 1 56 ? 2.947 -4.637 -29.875 1 95.06 56 TYR B N 1
ATOM 2595 C CA . TYR B 1 56 ? 1.807 -4.223 -29.062 1 95.06 56 TYR B CA 1
ATOM 2596 C C . TYR B 1 56 ? 0.507 -4.793 -29.625 1 95.06 56 TYR B C 1
ATOM 2598 O O . TYR B 1 56 ? -0.332 -5.293 -28.875 1 95.06 56 TYR B O 1
ATOM 2606 N N . ALA B 1 57 ? 0.376 -4.762 -30.859 1 95.69 57 ALA B N 1
ATOM 2607 C CA . ALA B 1 57 ? -0.801 -5.359 -31.484 1 95.69 57 ALA B CA 1
ATOM 2608 C C . ALA B 1 57 ? -0.816 -6.875 -31.281 1 95.69 57 ALA B C 1
ATOM 2610 O O . ALA B 1 57 ? -1.872 -7.465 -31.047 1 95.69 57 ALA B O 1
ATOM 2611 N N . PHE B 1 58 ? 0.283 -7.453 -31.391 1 94.19 58 PHE B N 1
ATOM 2612 C CA . PHE B 1 58 ? 0.406 -8.898 -31.219 1 94.19 58 PHE B CA 1
ATOM 2613 C C . PHE B 1 58 ? 0.013 -9.312 -29.797 1 94.19 58 PHE B C 1
ATOM 2615 O O . PHE B 1 58 ? -0.809 -10.211 -29.625 1 94.19 58 PHE B O 1
ATOM 2622 N N . VAL B 1 59 ? 0.583 -8.656 -28.875 1 92.88 59 VAL B N 1
ATOM 2623 C CA . VAL B 1 59 ? 0.316 -8.984 -27.469 1 92.88 59 VAL B CA 1
ATOM 2624 C C . VAL B 1 59 ? -1.141 -8.672 -27.141 1 92.88 59 VAL B C 1
ATOM 2626 O O . VAL B 1 59 ? -1.791 -9.43 -26.406 1 92.88 59 VAL B O 1
ATOM 2629 N N . TRP B 1 60 ? -1.682 -7.59 -27.703 1 94.88 60 TRP B N 1
ATOM 2630 C CA . TRP B 1 60 ? -3.074 -7.219 -27.484 1 94.88 60 TRP B CA 1
ATOM 2631 C C . TRP B 1 60 ? -4.012 -8.352 -27.891 1 94.88 60 TRP B C 1
ATOM 2633 O O . TRP B 1 60 ? -4.918 -8.719 -27.141 1 94.88 60 TRP B O 1
ATOM 2643 N N . GLU B 1 61 ? -3.701 -8.914 -29 1 94.44 61 GLU B N 1
ATOM 2644 C CA . GLU B 1 61 ? -4.559 -9.953 -29.547 1 94.44 61 GLU B CA 1
ATOM 2645 C C . GLU B 1 61 ? -4.25 -11.312 -28.922 1 94.44 61 GLU B C 1
ATOM 2647 O O . GLU B 1 61 ? -5.152 -12.023 -28.469 1 94.44 61 GLU B O 1
ATOM 2652 N N . SER B 1 62 ? -2.982 -11.672 -28.844 1 90.81 62 SER B N 1
ATOM 2653 C CA . SER B 1 62 ? -2.58 -13.008 -28.422 1 90.81 62 SER B CA 1
ATOM 2654 C C . SER B 1 62 ? -2.881 -13.227 -26.938 1 90.81 62 SER B C 1
ATOM 2656 O O . SER B 1 62 ? -3.129 -14.359 -26.516 1 90.81 62 SER B O 1
ATOM 2658 N N . ARG B 1 63 ? -2.879 -12.203 -26.188 1 89.44 63 ARG B N 1
ATOM 2659 C CA . ARG B 1 63 ? -3.062 -12.359 -24.75 1 89.44 63 ARG B CA 1
ATOM 2660 C C . ARG B 1 63 ? -4.43 -11.852 -24.312 1 89.44 63 ARG B C 1
ATOM 2662 O O . ARG B 1 63 ? -4.711 -11.75 -23.125 1 89.44 63 ARG B O 1
ATOM 2669 N N . ASN B 1 64 ? -5.301 -11.477 -25.266 1 92.38 64 ASN B N 1
ATOM 2670 C CA . ASN B 1 64 ? -6.637 -10.977 -24.969 1 92.38 64 ASN B CA 1
ATOM 2671 C C . ASN B 1 64 ? -6.594 -9.836 -23.953 1 92.38 64 ASN B C 1
ATOM 2673 O O . ASN B 1 64 ? -7.32 -9.859 -22.953 1 92.38 64 ASN B O 1
ATOM 2677 N N . MET B 1 65 ? -5.77 -8.891 -24.234 1 93.94 65 MET B N 1
ATOM 2678 C CA . MET B 1 65 ? -5.523 -7.785 -23.312 1 93.94 65 MET B CA 1
ATOM 2679 C C . MET B 1 65 ? -6.797 -6.988 -23.062 1 93.94 65 MET B C 1
ATOM 2681 O O . MET B 1 65 ? -6.992 -6.438 -21.969 1 93.94 65 MET B O 1
ATOM 2685 N N . ALA B 1 66 ? -7.645 -6.914 -24 1 95.69 66 ALA B N 1
ATOM 2686 C CA . ALA B 1 66 ? -8.891 -6.16 -23.859 1 95.69 66 ALA B CA 1
ATOM 2687 C C . ALA B 1 66 ? -9.719 -6.684 -22.688 1 95.69 66 ALA B C 1
ATOM 2689 O O . ALA B 1 66 ? -10.289 -5.898 -21.922 1 95.69 66 ALA B O 1
ATOM 2690 N N . ARG B 1 67 ? -9.781 -7.91 -22.578 1 95.5 67 ARG B N 1
ATOM 2691 C CA . ARG B 1 67 ? -10.547 -8.523 -21.5 1 95.5 67 ARG B CA 1
ATOM 2692 C C . ARG B 1 67 ? -9.93 -8.211 -20.141 1 95.5 67 ARG B C 1
ATOM 2694 O O . ARG B 1 67 ? -10.633 -7.82 -19.203 1 95.5 67 ARG B O 1
ATOM 2701 N N . TYR B 1 68 ? -8.641 -8.406 -20.031 1 96.06 68 TYR B N 1
ATOM 2702 C CA . TYR B 1 68 ? -7.941 -8.148 -18.766 1 96.06 68 TYR B CA 1
ATOM 2703 C C . TYR B 1 68 ? -8.07 -6.688 -18.359 1 96.06 68 TYR B C 1
ATOM 2705 O O . TYR B 1 68 ? -8.312 -6.387 -17.188 1 96.06 68 TYR B O 1
ATOM 2713 N N . LEU B 1 69 ? -7.953 -5.836 -19.328 1 96.88 69 LEU B N 1
ATOM 2714 C CA . LEU B 1 69 ? -8.055 -4.41 -19.047 1 96.88 69 LEU B CA 1
ATOM 2715 C C . LEU B 1 69 ? -9.484 -4.035 -18.672 1 96.88 69 LEU B C 1
ATOM 2717 O O . LEU B 1 69 ? -9.703 -3.197 -17.781 1 96.88 69 LEU B O 1
ATOM 2721 N N . TRP B 1 70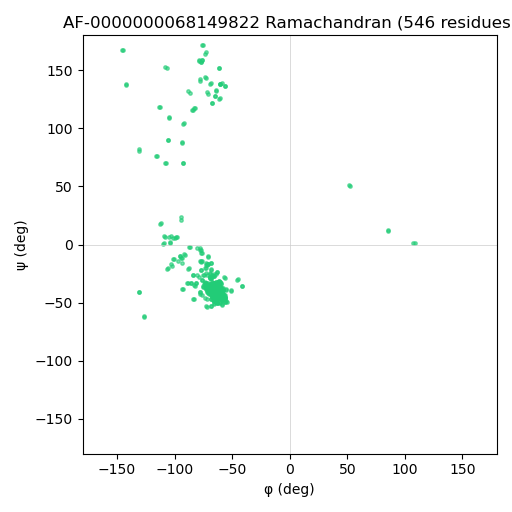 ? -10.406 -4.637 -19.344 1 97.56 70 TRP B N 1
ATOM 2722 C CA . TRP B 1 70 ? -11.805 -4.402 -19 1 97.56 70 TRP B CA 1
ATOM 2723 C C . TRP B 1 70 ? -12.086 -4.824 -17.547 1 97.56 70 TRP B C 1
ATOM 2725 O O . TRP B 1 70 ? -12.719 -4.082 -16.797 1 97.56 70 TRP B O 1
ATOM 2735 N N . ASN B 1 71 ? -11.609 -5.957 -17.203 1 97.94 71 ASN B N 1
ATOM 2736 C CA . ASN B 1 71 ? -11.781 -6.43 -15.836 1 97.94 71 ASN B CA 1
ATOM 2737 C C . ASN B 1 71 ? -11.125 -5.488 -14.828 1 97.94 71 ASN B C 1
ATOM 2739 O O . ASN B 1 71 ? -11.68 -5.227 -13.758 1 97.94 71 ASN B O 1
ATOM 2743 N N . SER B 1 72 ? -9.938 -5.023 -15.172 1 97.88 72 SER B N 1
ATOM 2744 C CA . SER B 1 72 ? -9.258 -4.062 -14.312 1 97.88 72 SER B CA 1
ATOM 2745 C C . SER B 1 72 ? -10.094 -2.801 -14.125 1 97.88 72 SER B C 1
ATOM 2747 O O . SER B 1 72 ? -10.219 -2.291 -13.008 1 97.88 72 SER B O 1
ATOM 2749 N N . LEU B 1 73 ? -10.68 -2.334 -15.172 1 98 73 LEU B N 1
ATOM 2750 C CA . LEU B 1 73 ? -11.477 -1.112 -15.125 1 98 73 LEU B CA 1
ATOM 2751 C C . LEU B 1 73 ? -12.742 -1.32 -14.297 1 98 73 LEU B C 1
ATOM 2753 O O . LEU B 1 73 ? -13.117 -0.457 -13.5 1 98 73 LEU B O 1
ATOM 2757 N N . VAL B 1 74 ? -13.367 -2.438 -14.508 1 98.38 74 VAL B N 1
ATOM 2758 C CA . VAL B 1 74 ? -14.586 -2.746 -13.766 1 98.38 74 VAL B CA 1
ATOM 2759 C C . VAL B 1 74 ? -14.289 -2.777 -12.273 1 98.38 74 VAL B C 1
ATOM 2761 O O . VAL B 1 74 ? -15.008 -2.168 -11.477 1 98.38 74 VAL B O 1
ATOM 2764 N N . ILE B 1 75 ? -13.258 -3.396 -11.898 1 98.5 75 ILE B N 1
ATOM 2765 C CA . ILE B 1 75 ? -12.883 -3.535 -10.492 1 98.5 75 ILE B CA 1
ATOM 2766 C C . ILE B 1 75 ? -12.469 -2.176 -9.93 1 98.5 75 ILE B C 1
ATOM 2768 O O . ILE B 1 75 ? -12.914 -1.784 -8.852 1 98.5 75 ILE B O 1
ATOM 2772 N N . ALA B 1 76 ? -11.648 -1.495 -10.68 1 98.19 76 ALA B N 1
ATOM 2773 C CA . ALA B 1 76 ? -11.141 -0.211 -10.203 1 98.19 76 ALA B CA 1
ATOM 2774 C C . ALA B 1 76 ? -12.266 0.816 -10.086 1 98.19 76 ALA B C 1
ATOM 2776 O O . ALA B 1 76 ? -12.43 1.449 -9.039 1 98.19 76 ALA B O 1
ATOM 2777 N N . PHE B 1 77 ? -13.039 0.955 -11.133 1 98.19 77 PHE B N 1
ATOM 2778 C CA . PHE B 1 77 ? -14.125 1.931 -11.109 1 98.19 77 PHE B CA 1
ATOM 2779 C C . PHE B 1 77 ? -15.211 1.514 -10.125 1 98.19 77 PHE B C 1
ATOM 2781 O O . PHE B 1 77 ? -15.82 2.361 -9.469 1 98.19 77 PHE B O 1
ATOM 2788 N N . GLY B 1 78 ? -15.492 0.244 -10.094 1 98.5 78 GLY B N 1
ATOM 2789 C CA . GLY B 1 78 ? -16.453 -0.234 -9.102 1 98.5 78 GLY B CA 1
ATOM 2790 C C . GLY B 1 78 ? -16.047 0.081 -7.68 1 98.5 78 GLY B C 1
ATOM 2791 O O . GLY B 1 78 ? -16.875 0.5 -6.867 1 98.5 78 GLY B O 1
ATOM 2792 N N . SER B 1 79 ? -14.781 -0.137 -7.363 1 98.38 79 SER B N 1
ATOM 2793 C CA . SER B 1 79 ? -14.273 0.146 -6.027 1 98.38 79 SER B CA 1
ATOM 2794 C C . SER B 1 79 ? -14.344 1.637 -5.711 1 98.38 79 SER B C 1
ATOM 2796 O O . SER B 1 79 ? -14.805 2.027 -4.637 1 98.38 79 SER B O 1
ATOM 2798 N N . VAL B 1 80 ? -13.891 2.455 -6.664 1 98.19 80 VAL B N 1
ATOM 2799 C CA . VAL B 1 80 ? -13.891 3.9 -6.461 1 98.19 80 VAL B CA 1
ATOM 2800 C C . VAL B 1 80 ? -15.32 4.402 -6.27 1 98.19 80 VAL B C 1
ATOM 2802 O O . VAL B 1 80 ? -15.57 5.242 -5.406 1 98.19 80 VAL B O 1
ATOM 2805 N N . ALA B 1 81 ? -16.203 3.916 -7.098 1 98.19 81 ALA B N 1
ATOM 2806 C CA . ALA B 1 81 ? -17.594 4.332 -7 1 98.19 81 ALA B CA 1
ATOM 2807 C C . ALA B 1 81 ? -18.172 4 -5.625 1 98.19 81 ALA B C 1
ATOM 2809 O O . ALA B 1 81 ? -18.797 4.852 -4.984 1 98.19 81 ALA B O 1
ATOM 2810 N N . LEU B 1 82 ? -17.938 2.824 -5.191 1 97.44 82 LEU B N 1
ATOM 2811 C CA . LEU B 1 82 ? -18.438 2.391 -3.891 1 97.44 82 LEU B CA 1
ATOM 2812 C C . LEU B 1 82 ? -17.844 3.227 -2.768 1 97.44 82 LEU B C 1
ATOM 2814 O O . LEU B 1 82 ? -18.547 3.68 -1.87 1 97.44 82 LEU B O 1
ATOM 2818 N N . ILE B 1 83 ? -16.547 3.453 -2.805 1 97.06 83 ILE B N 1
ATOM 2819 C CA . ILE B 1 83 ? -15.828 4.195 -1.778 1 97.06 83 ILE B CA 1
ATOM 2820 C C . ILE B 1 83 ? -16.281 5.656 -1.789 1 97.06 83 ILE B C 1
ATOM 2822 O O . ILE B 1 83 ? -16.469 6.262 -0.731 1 97.06 83 ILE B O 1
ATOM 2826 N N . ALA B 1 84 ? -16.438 6.215 -2.982 1 97.06 84 ALA B N 1
ATOM 2827 C CA . ALA B 1 84 ? -16.828 7.617 -3.102 1 97.06 84 ALA B CA 1
ATOM 2828 C C . ALA B 1 84 ? -18.25 7.832 -2.592 1 97.06 84 ALA B C 1
ATOM 2830 O O . ALA B 1 84 ? -18.516 8.781 -1.857 1 97.06 84 ALA B O 1
ATOM 2831 N N . VAL B 1 85 ? -19.141 7.012 -2.924 1 94.69 85 VAL B N 1
ATOM 2832 C CA . VAL B 1 85 ? -20.547 7.148 -2.553 1 94.69 85 VAL B CA 1
ATOM 2833 C C . VAL B 1 85 ? -20.703 7.027 -1.038 1 94.69 85 VAL B C 1
ATOM 2835 O O . VAL B 1 85 ? -21.406 7.816 -0.413 1 94.69 85 VAL B O 1
ATOM 2838 N N . LEU B 1 86 ? -20.016 6.16 -0.437 1 92.62 86 LEU B N 1
ATOM 2839 C CA . LEU B 1 86 ? -20.141 5.938 0.999 1 92.62 86 LEU B CA 1
ATOM 2840 C C . LEU B 1 86 ? -19.188 6.84 1.776 1 92.62 86 LEU B C 1
ATOM 2842 O O . LEU B 1 86 ? -19.5 7.281 2.883 1 92.62 86 LEU B O 1
ATOM 2846 N N . GLY B 1 87 ? -18.062 7.105 1.182 1 94.25 87 GLY B N 1
ATOM 2847 C CA . GLY B 1 87 ? -16.984 7.773 1.902 1 94.25 87 GLY B CA 1
ATOM 2848 C C . GLY B 1 87 ? -17.156 9.281 1.944 1 94.25 87 GLY B C 1
ATOM 2849 O O . GLY B 1 87 ? -16.797 9.922 2.936 1 94.25 87 GLY B O 1
ATOM 2850 N N . VAL B 1 88 ? -17.656 9.883 0.92 1 95.56 88 VAL B N 1
ATOM 2851 C CA . VAL B 1 88 ? -17.766 11.336 0.84 1 95.56 88 VAL B CA 1
ATOM 2852 C C . VAL B 1 88 ? -18.703 11.844 1.933 1 95.56 88 VAL B C 1
ATOM 2854 O O . VAL B 1 88 ? -18.359 12.773 2.672 1 95.56 88 VAL B O 1
ATOM 2857 N N . GLY B 1 89 ? -19.891 11.242 2.037 1 91.94 89 GLY B N 1
ATOM 2858 C CA . GLY B 1 89 ? -20.812 11.633 3.088 1 91.94 89 GLY B CA 1
ATOM 2859 C C . GLY B 1 89 ? -20.25 11.445 4.484 1 91.94 89 GLY B C 1
ATOM 2860 O O . GLY B 1 89 ? -20.391 12.32 5.34 1 91.94 89 GLY B O 1
ATOM 2861 N N . CYS B 1 90 ? -19.594 10.32 4.672 1 88.81 90 CYS B N 1
ATOM 2862 C CA . CYS B 1 90 ? -18.969 10.039 5.961 1 88.81 90 CYS B CA 1
ATOM 2863 C C . CYS B 1 90 ? -17.906 11.078 6.293 1 88.81 90 CYS B C 1
ATOM 2865 O O . CYS B 1 90 ? -17.859 11.586 7.414 1 88.81 90 CYS B O 1
ATOM 2867 N N . ALA B 1 91 ? -17.094 11.391 5.32 1 92.69 91 ALA B N 1
ATOM 2868 C CA . ALA B 1 91 ? -16.031 12.375 5.508 1 92.69 91 ALA B CA 1
ATOM 2869 C C . ALA B 1 91 ? -16.609 13.75 5.852 1 92.69 91 ALA B C 1
ATOM 2871 O O . ALA B 1 91 ? -16.047 14.469 6.684 1 92.69 91 ALA B O 1
ATOM 2872 N N . TYR B 1 92 ? -17.703 14.102 5.246 1 92.94 92 TYR B N 1
ATOM 2873 C CA . TYR B 1 92 ? -18.359 15.383 5.496 1 92.94 92 TYR B CA 1
ATOM 2874 C C . TYR B 1 92 ? -18.844 15.477 6.938 1 92.94 92 TYR B C 1
ATOM 2876 O O . TYR B 1 92 ? -18.562 16.469 7.629 1 92.94 92 TYR B O 1
ATOM 2884 N N . VAL B 1 93 ? -19.516 14.438 7.348 1 86.75 93 VAL B N 1
ATOM 2885 C CA . VAL B 1 93 ? -20.062 14.422 8.703 1 86.75 93 VAL B CA 1
ATOM 2886 C C . VAL B 1 93 ? -18.922 14.484 9.719 1 86.75 93 VAL B C 1
ATOM 2888 O O . VAL B 1 93 ? -19 15.242 10.695 1 86.75 93 VAL B O 1
ATOM 2891 N N . LEU B 1 94 ? -17.844 13.812 9.453 1 86.62 94 LEU B N 1
ATOM 2892 C CA . LEU B 1 94 ? -16.719 13.766 10.383 1 86.62 94 LEU B CA 1
ATOM 2893 C C . LEU B 1 94 ? -15.953 15.078 10.359 1 86.62 94 LEU B C 1
ATOM 2895 O O . LEU B 1 94 ? -15.273 15.414 11.336 1 86.62 94 LEU B O 1
ATOM 2899 N N . ALA B 1 95 ? -15.992 15.789 9.281 1 89.38 95 ALA B N 1
ATOM 2900 C CA . ALA B 1 95 ? -15.328 17.078 9.172 1 89.38 95 ALA B CA 1
ATOM 2901 C C . ALA B 1 95 ? -16.078 18.156 9.969 1 89.38 95 ALA B C 1
ATOM 2903 O O . ALA B 1 95 ? -15.477 19.109 10.469 1 89.38 95 ALA B O 1
ATOM 2904 N N . ARG B 1 96 ? -17.344 18.047 10.055 1 87.12 96 ARG B N 1
ATOM 2905 C CA . ARG B 1 96 ? -18.172 19.062 10.719 1 87.12 96 ARG B CA 1
ATOM 2906 C C . ARG B 1 96 ? -18.297 18.766 12.211 1 87.12 96 ARG B C 1
ATOM 2908 O O . ARG B 1 96 ? -18.594 19.672 13 1 87.12 96 ARG B O 1
ATOM 2915 N N . TYR B 1 97 ? -18.078 17.609 12.555 1 80.88 97 TYR B N 1
ATOM 2916 C CA . TYR B 1 97 ? -18.078 17.266 13.969 1 80.88 97 TYR B CA 1
ATOM 2917 C C . TYR B 1 97 ? -16.656 17.047 14.477 1 80.88 97 TYR B C 1
ATOM 2919 O O . TYR B 1 97 ? -16.141 15.922 14.438 1 80.88 97 TYR B O 1
ATOM 2927 N N . ARG B 1 98 ? -16.125 18.141 14.914 1 78.31 98 ARG B N 1
ATOM 2928 C CA . ARG B 1 98 ? -14.742 18.094 15.367 1 78.31 98 ARG B CA 1
ATOM 2929 C C . ARG B 1 98 ? -14.664 17.812 16.859 1 78.31 98 ARG B C 1
ATOM 2931 O O . ARG B 1 98 ? -15.172 18.594 17.672 1 78.31 98 ARG B O 1
ATOM 2938 N N . ASN B 1 99 ? -14.297 16.547 17.266 1 78.06 99 ASN B N 1
ATOM 2939 C CA . ASN B 1 99 ? -14.023 16.219 18.656 1 78.06 99 ASN B CA 1
ATOM 2940 C C . ASN B 1 99 ? -12.914 15.18 18.781 1 78.06 99 ASN B C 1
ATOM 2942 O O . ASN B 1 99 ? -12.523 14.555 17.797 1 78.06 99 ASN B O 1
ATOM 2946 N N . VAL B 1 100 ? -12.445 15.008 19.891 1 77.44 100 VAL B N 1
ATOM 2947 C CA . VAL B 1 100 ? -11.273 14.188 20.156 1 77.44 100 VAL B CA 1
ATOM 2948 C C . VAL B 1 100 ? -11.602 12.719 19.906 1 77.44 100 VAL B C 1
ATOM 2950 O O . VAL B 1 100 ? -10.742 11.945 19.484 1 77.44 100 VAL B O 1
ATOM 2953 N N . TRP B 1 101 ? -12.789 12.336 20.062 1 74 101 TRP B N 1
ATOM 2954 C CA . TRP B 1 101 ? -13.188 10.945 19.891 1 74 101 TRP B CA 1
ATOM 2955 C C . TRP B 1 101 ? -13.203 10.57 18.406 1 74 101 TRP B C 1
ATOM 2957 O O . TRP B 1 101 ? -12.875 9.43 18.047 1 74 101 TRP B O 1
ATOM 2967 N N . VAL B 1 102 ? -13.539 11.539 17.578 1 75.56 102 VAL B N 1
ATOM 2968 C CA . VAL B 1 102 ? -13.508 11.32 16.141 1 75.56 102 VAL B CA 1
ATOM 2969 C C . VAL B 1 102 ? -12.062 11.133 15.68 1 75.56 102 VAL B C 1
ATOM 2971 O O . VAL B 1 102 ? -11.758 10.211 14.922 1 75.56 102 VAL B O 1
ATOM 2974 N N . ASP B 1 103 ? -11.25 11.883 16.297 1 77.75 103 ASP B N 1
ATOM 2975 C CA . ASP B 1 103 ? -9.836 11.812 15.922 1 77.75 103 ASP B CA 1
ATOM 2976 C C . ASP B 1 103 ? -9.227 10.477 16.344 1 77.75 103 ASP B C 1
ATOM 2978 O O . ASP B 1 103 ? -8.469 9.867 15.594 1 77.75 103 ASP B O 1
ATOM 2982 N N . ILE B 1 104 ? -9.594 10.047 17.469 1 74.75 104 ILE B N 1
ATOM 2983 C CA . ILE B 1 104 ? -9.086 8.781 17.984 1 74.75 104 ILE B CA 1
ATOM 2984 C C . ILE B 1 104 ? -9.609 7.625 17.125 1 74.75 104 ILE B C 1
ATOM 2986 O O . ILE B 1 104 ? -8.859 6.711 16.781 1 74.75 104 ILE B O 1
ATOM 2990 N N . GLY B 1 105 ? -10.875 7.688 16.828 1 74.69 105 GLY B N 1
ATOM 2991 C CA . GLY B 1 105 ? -11.461 6.652 15.984 1 74.69 105 GLY B CA 1
ATOM 2992 C C . GLY B 1 105 ? -10.828 6.566 14.609 1 74.69 105 GLY B C 1
ATOM 2993 O O . GLY B 1 105 ? -10.5 5.477 14.141 1 74.69 105 GLY B O 1
ATOM 2994 N N . LEU B 1 106 ? -10.625 7.715 14.07 1 76.5 106 LEU B N 1
ATOM 2995 C CA . LEU B 1 106 ? -10.023 7.746 12.742 1 76.5 106 LEU B CA 1
ATOM 2996 C C . LEU B 1 106 ? -8.578 7.262 12.789 1 76.5 106 LEU B C 1
ATOM 2998 O O . LEU B 1 106 ? -8.133 6.551 11.883 1 76.5 106 LEU B O 1
ATOM 3002 N N . PHE B 1 107 ? -7.984 7.57 13.828 1 76.25 107 PHE B N 1
ATOM 3003 C CA . PHE B 1 107 ? -6.602 7.133 13.992 1 76.25 107 PHE B CA 1
ATOM 3004 C C . PHE B 1 107 ? -6.523 5.617 14.102 1 76.25 107 PHE B C 1
ATOM 3006 O O . PHE B 1 107 ? -5.676 4.984 13.461 1 76.25 107 PHE B O 1
ATOM 3013 N N . LEU B 1 108 ? -7.398 5.086 14.812 1 73.06 108 LEU B N 1
ATOM 3014 C CA . LEU B 1 108 ? -7.418 3.641 15 1 73.06 108 LEU B CA 1
ATOM 3015 C C . LEU B 1 108 ? -7.703 2.918 13.688 1 73.06 108 LEU B C 1
ATOM 3017 O O . LEU B 1 108 ? -7.059 1.914 13.375 1 73.06 108 LEU B O 1
ATOM 3021 N N . ILE B 1 109 ? -8.555 3.465 12.992 1 76.94 109 ILE B N 1
ATOM 3022 C CA . ILE B 1 109 ? -8.93 2.852 11.727 1 76.94 109 ILE B CA 1
ATOM 3023 C C . ILE B 1 109 ? -7.77 2.938 10.742 1 76.94 109 ILE B C 1
ATOM 3025 O O . ILE B 1 109 ? -7.473 1.974 10.031 1 76.94 109 ILE B O 1
ATOM 3029 N N . LEU B 1 110 ? -7.09 4.043 10.766 1 78.19 110 LEU B N 1
ATOM 3030 C CA . LEU B 1 110 ? -5.938 4.215 9.891 1 78.19 110 LEU B CA 1
ATOM 3031 C C . LEU B 1 110 ? -4.816 3.252 10.266 1 78.19 110 LEU B C 1
ATOM 3033 O O . LEU B 1 110 ? -4.148 2.695 9.391 1 78.19 110 LEU B O 1
ATOM 3037 N N . MET B 1 111 ? -4.727 3.094 11.531 1 76.62 111 MET B N 1
ATOM 3038 C CA . MET B 1 111 ? -3.701 2.176 12.016 1 76.62 111 MET B CA 1
ATOM 3039 C C . MET B 1 111 ? -3.984 0.751 11.547 1 76.62 111 MET B C 1
ATOM 3041 O O . MET B 1 111 ? -3.062 0.018 11.18 1 76.62 111 MET B O 1
ATOM 3045 N N . LEU B 1 112 ? -5.195 0.423 11.539 1 76.5 112 LEU B N 1
ATOM 3046 C CA . LEU B 1 112 ? -5.57 -0.924 11.125 1 76.5 112 LEU B CA 1
ATOM 3047 C C . LEU B 1 112 ? -5.312 -1.127 9.641 1 76.5 112 LEU B C 1
ATOM 3049 O O . LEU B 1 112 ? -5.07 -2.252 9.195 1 76.5 112 LEU B O 1
ATOM 3053 N N . GLN B 1 113 ? -5.242 -0.053 8.938 1 80.75 113 GLN B N 1
ATOM 3054 C CA . GLN B 1 113 ? -5.027 -0.128 7.496 1 80.75 113 GLN B CA 1
ATOM 3055 C C . GLN B 1 113 ? -3.568 -0.435 7.172 1 80.75 113 GLN B C 1
ATOM 3057 O O . GLN B 1 113 ? -3.24 -0.785 6.039 1 80.75 113 GLN B O 1
ATOM 3062 N N . VAL B 1 114 ? -2.814 -0.271 8.18 1 80.88 114 VAL B N 1
ATOM 3063 C CA . VAL B 1 114 ? -1.393 -0.528 7.973 1 80.88 114 VAL B CA 1
ATOM 3064 C C . VAL B 1 114 ? -1.159 -2.025 7.793 1 80.88 114 VAL B C 1
ATOM 3066 O O . VAL B 1 114 ? -0.13 -2.439 7.254 1 80.88 114 VAL B O 1
ATOM 3069 N N . LEU B 1 115 ? -2.148 -2.807 8.18 1 85.56 115 LEU B N 1
ATOM 3070 C CA . LEU B 1 115 ? -2.033 -4.246 7.984 1 85.56 115 LEU B CA 1
ATOM 3071 C C . LEU B 1 115 ? -1.994 -4.594 6.5 1 85.56 115 LEU B C 1
ATOM 3073 O O . LEU B 1 115 ? -2.818 -4.105 5.723 1 85.56 115 LEU B O 1
ATOM 3077 N N . PRO B 1 116 ? -1.021 -5.348 6.082 1 89.19 116 PRO B N 1
ATOM 3078 C CA . PRO B 1 116 ? -0.906 -5.723 4.672 1 89.19 116 PRO B CA 1
ATOM 3079 C C . PRO B 1 116 ? -2.104 -6.527 4.172 1 89.19 116 PRO B C 1
ATOM 3081 O O . PRO B 1 116 ? -2.746 -7.23 4.957 1 89.19 116 PRO B O 1
ATOM 3084 N N . ALA B 1 117 ? -2.328 -6.387 2.938 1 89.62 117 ALA B N 1
ATOM 3085 C CA . ALA B 1 117 ? -3.439 -7.105 2.318 1 89.62 117 ALA B CA 1
ATOM 3086 C C . ALA B 1 117 ? -3.246 -8.617 2.436 1 89.62 117 ALA B C 1
ATOM 3088 O O . ALA B 1 117 ? -4.219 -9.359 2.566 1 89.62 117 ALA B O 1
ATOM 3089 N N . SER B 1 118 ? -2.037 -9.062 2.383 1 90.38 118 SER B N 1
ATOM 3090 C CA . SER B 1 118 ? -1.726 -10.484 2.43 1 90.38 118 SER B CA 1
ATOM 3091 C C . SER B 1 118 ? -2.158 -11.109 3.754 1 90.38 118 SER B C 1
ATOM 3093 O O . SER B 1 118 ? -2.402 -12.312 3.832 1 90.38 118 SER B O 1
ATOM 3095 N N . LEU B 1 119 ? -2.256 -10.289 4.75 1 86.5 119 LEU B N 1
ATOM 3096 C CA . LEU B 1 119 ? -2.676 -10.773 6.059 1 86.5 119 LEU B CA 1
ATOM 3097 C C . LEU B 1 119 ? -4.195 -10.906 6.129 1 86.5 119 LEU B C 1
ATOM 3099 O O . LEU B 1 119 ? -4.715 -11.789 6.82 1 86.5 119 LEU B O 1
ATOM 3103 N N . MET B 1 120 ? -4.809 -10 5.402 1 89.5 120 MET B N 1
ATOM 3104 C CA . MET B 1 120 ? -6.258 -9.906 5.539 1 89.5 120 MET B CA 1
ATOM 3105 C C . MET B 1 120 ? -6.961 -10.742 4.473 1 89.5 120 MET B C 1
ATOM 3107 O O . MET B 1 120 ? -8.156 -11.016 4.578 1 89.5 120 MET B O 1
ATOM 3111 N N . VAL B 1 121 ? -6.254 -11.188 3.523 1 91.75 121 VAL B N 1
ATOM 3112 C CA . VAL B 1 121 ? -6.879 -11.828 2.373 1 91.75 121 VAL B CA 1
ATOM 3113 C C . VAL B 1 121 ? -7.484 -13.164 2.797 1 91.75 121 VAL B C 1
ATOM 3115 O O . VAL B 1 121 ? -8.562 -13.547 2.324 1 91.75 121 VAL B O 1
ATOM 3118 N N . THR B 1 122 ? -6.91 -13.867 3.701 1 90.19 122 THR B N 1
ATOM 3119 C CA . THR B 1 122 ? -7.371 -15.203 4.055 1 90.19 122 THR B CA 1
ATOM 3120 C C . THR B 1 122 ? -8.688 -15.141 4.824 1 90.19 122 THR B C 1
ATOM 3122 O O . THR B 1 122 ? -9.672 -15.766 4.434 1 90.19 122 THR B O 1
ATOM 3125 N N . PRO B 1 123 ? -8.703 -14.375 5.875 1 89.12 123 PRO B N 1
ATOM 3126 C CA . PRO B 1 123 ? -9.984 -14.32 6.574 1 89.12 123 PRO B CA 1
ATOM 3127 C C . PRO B 1 123 ? -11.102 -13.734 5.711 1 89.12 123 PRO B C 1
ATOM 3129 O O . PRO B 1 123 ? -12.258 -14.164 5.816 1 89.12 123 PRO B O 1
ATOM 3132 N N . ILE B 1 124 ? -10.836 -12.844 4.895 1 90.69 124 ILE B N 1
ATOM 3133 C CA . ILE B 1 124 ? -11.844 -12.266 4.012 1 90.69 124 ILE B CA 1
ATOM 3134 C C . ILE B 1 124 ? -12.289 -13.297 2.984 1 90.69 124 ILE B C 1
ATOM 3136 O O . ILE B 1 124 ? -13.484 -13.438 2.709 1 90.69 124 ILE B O 1
ATOM 3140 N N . PHE B 1 125 ? -11.352 -14.008 2.445 1 90.06 125 PHE B N 1
ATOM 3141 C CA . PHE B 1 125 ? -11.641 -15.062 1.479 1 90.06 125 PHE B CA 1
ATOM 3142 C C . PHE B 1 125 ? -12.562 -16.109 2.084 1 90.06 125 PHE B C 1
ATOM 3144 O O . PHE B 1 125 ? -13.562 -16.5 1.478 1 90.06 125 PHE B O 1
ATOM 3151 N N . VAL B 1 126 ? -12.164 -16.594 3.242 1 85 126 VAL B N 1
ATOM 3152 C CA . VAL B 1 126 ? -12.945 -17.641 3.902 1 85 126 VAL B CA 1
ATOM 3153 C C . VAL B 1 126 ? -14.336 -17.109 4.242 1 85 126 VAL B C 1
ATOM 3155 O O . VAL B 1 126 ? -15.344 -17.781 4.008 1 85 126 VAL B O 1
ATOM 3158 N N . GLY B 1 127 ? -14.43 -15.898 4.777 1 86.06 127 GLY B N 1
ATOM 3159 C CA . GLY B 1 127 ? -15.719 -15.289 5.059 1 86.06 127 GLY B CA 1
ATOM 3160 C C . GLY B 1 127 ? -16.594 -15.141 3.824 1 86.06 127 GLY B C 1
ATOM 3161 O O . GLY B 1 127 ? -17.781 -15.477 3.85 1 86.06 127 GLY B O 1
ATOM 3162 N N . PHE B 1 128 ? -16.016 -14.617 2.75 1 90.62 128 PHE B N 1
ATOM 3163 C C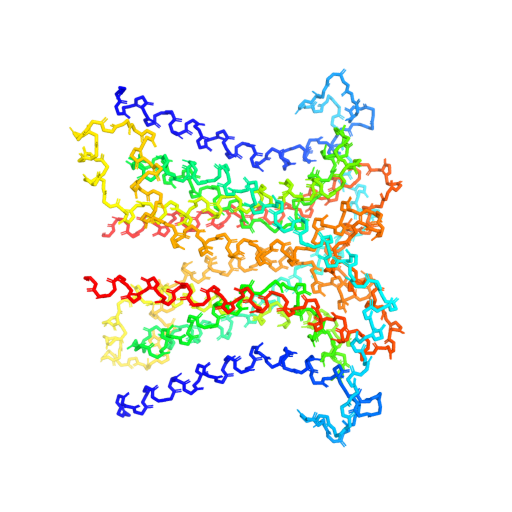A . PHE B 1 128 ? -16.734 -14.438 1.497 1 90.62 128 PHE B CA 1
ATOM 3164 C C . PHE B 1 128 ? -17.188 -15.781 0.932 1 90.62 128 PHE B C 1
ATOM 3166 O O . PHE B 1 128 ? -18.25 -15.883 0.331 1 90.62 128 PHE B O 1
ATOM 3173 N N . SER B 1 129 ? -16.312 -16.766 1.098 1 86.5 129 SER B N 1
ATOM 3174 C CA . SER B 1 129 ? -16.656 -18.109 0.639 1 86.5 129 SER B CA 1
ATOM 3175 C C . SER B 1 129 ? -17.859 -18.656 1.394 1 86.5 129 SER B C 1
ATOM 3177 O O . SER B 1 129 ? -18.766 -19.234 0.79 1 86.5 129 SER B O 1
ATOM 3179 N N . GLN B 1 130 ? -17.875 -18.453 2.668 1 82.19 130 GLN B N 1
ATOM 3180 C CA . GLN B 1 130 ? -18.922 -18.984 3.529 1 82.19 130 GLN B CA 1
ATOM 3181 C C . GLN B 1 130 ? -20.281 -18.344 3.215 1 82.19 130 GLN B C 1
ATOM 3183 O O . GLN B 1 130 ? -21.312 -18.984 3.379 1 82.19 130 GLN B O 1
ATOM 3188 N N . VAL B 1 131 ? -20.328 -17.156 2.715 1 87.62 131 VAL B N 1
ATOM 3189 C CA . VAL B 1 131 ? -21.609 -16.484 2.471 1 87.62 131 VAL B CA 1
ATOM 3190 C C . VAL B 1 131 ? -21.922 -16.516 0.977 1 87.62 131 VAL B C 1
ATOM 3192 O O . VAL B 1 131 ? -22.875 -15.867 0.528 1 87.62 131 VAL B O 1
ATOM 3195 N N . GLY B 1 132 ? -21.109 -17.109 0.18 1 90.62 132 GLY B N 1
ATOM 3196 C CA . GLY B 1 132 ? -21.375 -17.328 -1.232 1 90.62 132 GLY B CA 1
ATOM 3197 C C . GLY B 1 132 ? -20.984 -16.156 -2.104 1 90.62 132 GLY B C 1
ATOM 3198 O O . GLY B 1 132 ? -21.328 -16.109 -3.287 1 90.62 132 GLY B O 1
ATOM 3199 N N . LEU B 1 133 ? -20.281 -15.25 -1.608 1 93.5 133 LEU B N 1
ATOM 3200 C CA . LEU B 1 133 ? -19.922 -14.031 -2.334 1 93.5 133 LEU B CA 1
ATOM 3201 C C . LEU B 1 133 ? -18.891 -14.336 -3.41 1 93.5 133 LEU B C 1
ATOM 3203 O O . LEU B 1 133 ? -18.719 -13.555 -4.352 1 93.5 133 LEU B O 1
ATOM 3207 N N . LEU B 1 134 ? -18.234 -15.461 -3.324 1 91.69 134 LEU B N 1
ATOM 3208 C CA . LEU B 1 134 ? -17.203 -15.797 -4.297 1 91.69 134 LEU B CA 1
ATOM 3209 C C . LEU B 1 134 ? -17.828 -16.25 -5.613 1 91.69 134 LEU B C 1
ATOM 3211 O O . LEU B 1 134 ? -17.125 -16.375 -6.621 1 91.69 134 LEU B O 1
ATOM 3215 N N . ASP B 1 135 ? -19.141 -16.406 -5.602 1 94.56 135 ASP B N 1
ATOM 3216 C CA . ASP B 1 135 ? -19.844 -16.672 -6.852 1 94.56 135 ASP B CA 1
ATOM 3217 C C . ASP B 1 135 ? -19.828 -15.445 -7.77 1 94.56 135 ASP B C 1
ATOM 3219 O O . ASP B 1 135 ? -20.016 -15.57 -8.977 1 94.56 135 ASP B O 1
ATOM 3223 N N . THR B 1 136 ? -19.703 -14.297 -7.184 1 96.75 136 THR B N 1
ATOM 3224 C CA . THR B 1 136 ? -19.453 -13.039 -7.883 1 96.75 136 THR B CA 1
ATOM 3225 C C . THR B 1 136 ? -18.094 -12.469 -7.492 1 96.75 136 THR B C 1
ATOM 3227 O O . THR B 1 136 ? -18.016 -11.453 -6.797 1 96.75 136 THR B O 1
ATOM 3230 N N . PRO B 1 137 ? -17.062 -13.07 -8.047 1 96.06 137 PRO B N 1
ATOM 3231 C CA . PRO B 1 137 ? -15.719 -12.812 -7.527 1 96.06 137 PRO B CA 1
ATOM 3232 C C . PRO B 1 137 ? -15.266 -11.367 -7.742 1 96.06 137 PRO B C 1
ATOM 3234 O O . PRO B 1 137 ? -14.547 -10.82 -6.91 1 96.06 137 PRO B O 1
ATOM 3237 N N . ARG B 1 138 ? -15.688 -10.703 -8.844 1 97.81 138 ARG B N 1
ATOM 3238 C CA . ARG B 1 138 ? -15.289 -9.312 -9.047 1 97.81 138 ARG B CA 1
ATOM 3239 C C . ARG B 1 138 ? -15.914 -8.406 -7.988 1 97.81 138 ARG B C 1
ATOM 3241 O O . ARG B 1 138 ? -15.266 -7.488 -7.484 1 97.81 138 ARG B O 1
ATOM 3248 N N . LEU B 1 139 ? -17.125 -8.695 -7.656 1 97.81 139 LEU B N 1
ATOM 3249 C CA . LEU B 1 139 ? -17.781 -7.938 -6.594 1 97.81 139 LEU B CA 1
ATOM 3250 C C . LEU B 1 139 ? -17.078 -8.164 -5.254 1 97.81 139 LEU B C 1
ATOM 3252 O O . LEU B 1 139 ? -16.922 -7.23 -4.469 1 97.81 139 LEU B O 1
ATOM 3256 N N . ALA B 1 140 ? -16.703 -9.43 -5.016 1 97.25 140 ALA B N 1
ATOM 3257 C CA . ALA B 1 140 ? -15.977 -9.758 -3.797 1 97.25 140 ALA B CA 1
ATOM 3258 C C . ALA B 1 140 ? -14.695 -8.922 -3.684 1 97.25 140 ALA B C 1
ATOM 3260 O O . ALA B 1 140 ? -14.398 -8.367 -2.621 1 97.25 140 ALA B O 1
ATOM 3261 N N . VAL B 1 141 ? -14 -8.812 -4.797 1 98 141 VAL B N 1
ATOM 3262 C CA . VAL B 1 141 ? -12.75 -8.055 -4.812 1 98 141 VAL B CA 1
ATOM 3263 C C . VAL B 1 141 ? -13.039 -6.57 -4.609 1 98 141 VAL B C 1
ATOM 3265 O O . VAL B 1 141 ? -12.336 -5.891 -3.855 1 98 141 VAL B O 1
ATOM 3268 N N . ILE B 1 142 ? -14.07 -6.051 -5.227 1 98.38 142 ILE B N 1
ATOM 3269 C CA . ILE B 1 142 ? -14.469 -4.652 -5.094 1 98.38 142 ILE B CA 1
ATOM 3270 C C . ILE B 1 142 ? -14.75 -4.336 -3.625 1 98.38 142 ILE B C 1
ATOM 3272 O O . ILE B 1 142 ? -14.281 -3.322 -3.1 1 98.38 142 ILE B O 1
ATOM 3276 N N . LEU B 1 143 ? -15.43 -5.227 -2.971 1 96.5 143 LEU B N 1
ATOM 3277 C CA . LEU B 1 143 ? -15.773 -5.031 -1.566 1 96.5 143 LEU B CA 1
ATOM 3278 C C . LEU B 1 143 ? -14.531 -5.078 -0.69 1 96.5 143 LEU B C 1
ATOM 3280 O O . LEU B 1 143 ? -14.398 -4.293 0.253 1 96.5 143 LEU B O 1
ATOM 3284 N N . ALA B 1 144 ? -13.664 -6.004 -0.967 1 95.19 144 ALA B N 1
ATOM 3285 C CA . ALA B 1 144 ? -12.422 -6.109 -0.206 1 95.19 144 ALA B CA 1
ATOM 3286 C C . ALA B 1 144 ? -11.57 -4.855 -0.366 1 95.19 144 ALA B C 1
ATOM 3288 O O . ALA B 1 144 ? -11.031 -4.336 0.612 1 95.19 144 ALA B O 1
ATOM 3289 N N . ILE B 1 145 ? -11.461 -4.34 -1.615 1 96.25 145 ILE B N 1
ATOM 3290 C CA . ILE B 1 145 ? -10.703 -3.123 -1.89 1 96.25 145 ILE B CA 1
ATOM 3291 C C . ILE B 1 145 ? -11.344 -1.94 -1.166 1 96.25 145 ILE B C 1
ATOM 3293 O O . ILE B 1 145 ? -10.648 -1.11 -0.579 1 96.25 145 ILE B O 1
ATOM 3297 N N . ALA B 1 146 ? -12.625 -1.912 -1.242 1 94.56 146 ALA B N 1
ATOM 3298 C CA . ALA B 1 146 ? -13.344 -0.822 -0.588 1 94.56 146 ALA B CA 1
ATOM 3299 C C . ALA B 1 146 ? -13.094 -0.825 0.917 1 94.56 146 ALA B C 1
ATOM 3301 O O . ALA B 1 146 ? -12.836 0.225 1.513 1 94.56 146 ALA B O 1
ATOM 3302 N N . ALA B 1 147 ? -13.148 -1.982 1.481 1 89.44 147 ALA B N 1
ATOM 3303 C CA . ALA B 1 147 ? -12.914 -2.096 2.92 1 89.44 147 ALA B CA 1
ATOM 3304 C C . ALA B 1 147 ? -11.508 -1.645 3.281 1 89.44 147 ALA B C 1
ATOM 3306 O O . ALA B 1 147 ? -11.305 -0.981 4.301 1 89.44 147 ALA B O 1
ATOM 3307 N N . LYS B 1 148 ? -10.602 -1.939 2.48 1 91.19 148 LYS B N 1
ATOM 3308 C CA . LYS B 1 148 ? -9.195 -1.623 2.738 1 91.19 148 LYS B CA 1
ATOM 3309 C C . LYS B 1 148 ? -8.922 -0.136 2.531 1 91.19 148 LYS B C 1
ATOM 3311 O O . LYS B 1 148 ? -8.148 0.467 3.277 1 91.19 148 LYS B O 1
ATOM 3316 N N . SER B 1 149 ? -9.57 0.489 1.558 1 93 149 SER B N 1
ATOM 3317 C CA . SER B 1 149 ? -9.18 1.825 1.119 1 93 149 SER B CA 1
ATOM 3318 C C . SER B 1 149 ? -10.102 2.891 1.698 1 93 149 SER B C 1
ATOM 3320 O O . SER B 1 149 ? -9.773 4.078 1.687 1 93 149 SER B O 1
ATOM 3322 N N . MET B 1 150 ? -11.211 2.518 2.258 1 90.94 150 MET B N 1
ATOM 3323 C CA . MET B 1 150 ? -12.234 3.449 2.713 1 90.94 150 MET B CA 1
ATOM 3324 C C . MET B 1 150 ? -11.688 4.391 3.775 1 90.94 150 MET B C 1
ATOM 3326 O O . MET B 1 150 ? -11.852 5.609 3.682 1 90.94 150 MET B O 1
ATOM 3330 N N . PRO B 1 151 ? -11.039 3.857 4.773 1 87.62 151 PRO B N 1
ATOM 3331 C CA . PRO B 1 151 ? -10.555 4.762 5.82 1 87.62 151 PRO B CA 1
ATOM 3332 C C . PRO B 1 151 ? -9.594 5.824 5.285 1 87.62 151 PRO B C 1
ATOM 3334 O O . PRO B 1 151 ? -9.68 6.992 5.676 1 87.62 151 PRO B O 1
ATOM 3337 N N . PHE B 1 152 ? -8.734 5.402 4.418 1 90.38 152 PHE B N 1
ATOM 3338 C CA . PHE B 1 152 ? -7.805 6.352 3.822 1 90.38 152 PHE B CA 1
ATOM 3339 C C . PHE B 1 152 ? -8.547 7.402 3.008 1 90.38 152 PHE B C 1
ATOM 3341 O O . PHE B 1 152 ? -8.234 8.594 3.088 1 90.38 152 PHE B O 1
ATOM 3348 N N . PHE B 1 153 ? -9.477 7.004 2.283 1 94.19 153 PHE B N 1
ATOM 3349 C CA . PHE B 1 153 ? -10.289 7.922 1.492 1 94.19 153 PHE B CA 1
ATOM 3350 C C . PHE B 1 153 ? -11.016 8.906 2.393 1 94.19 153 PHE B C 1
ATOM 3352 O O . PHE B 1 153 ? -11.031 10.109 2.119 1 94.19 153 PHE B O 1
ATOM 3359 N N . VAL B 1 154 ? -11.57 8.445 3.443 1 91.5 154 VAL B N 1
ATOM 3360 C CA . VAL B 1 154 ? -12.359 9.273 4.355 1 91.5 154 VAL B CA 1
ATOM 3361 C C . VAL B 1 154 ? -11.461 10.32 5.004 1 91.5 154 VAL B C 1
ATOM 3363 O O . VAL B 1 154 ? -11.836 11.492 5.109 1 91.5 154 VAL B O 1
ATOM 3366 N N . VAL B 1 155 ? -10.336 9.938 5.367 1 89.75 155 VAL B N 1
ATOM 3367 C CA . VAL B 1 155 ? -9.422 10.859 6.031 1 89.75 155 VAL B CA 1
ATOM 3368 C C . VAL B 1 155 ? -9 11.961 5.055 1 89.75 155 VAL B C 1
ATOM 3370 O O . VAL B 1 155 ? -8.977 13.141 5.414 1 89.75 155 VAL B O 1
ATOM 3373 N N . LEU B 1 156 ? -8.656 11.602 3.836 1 92.19 156 LEU B N 1
ATOM 3374 C CA . LEU B 1 156 ? -8.234 12.578 2.838 1 92.19 156 LEU B CA 1
ATOM 3375 C C . LEU B 1 156 ? -9.367 13.547 2.508 1 92.19 156 LEU B C 1
ATOM 3377 O O . LEU B 1 156 ? -9.156 14.766 2.473 1 92.19 156 LEU B O 1
ATOM 3381 N N . VAL B 1 157 ? -10.477 13.031 2.312 1 95.38 157 VAL B N 1
ATOM 3382 C CA . VAL B 1 157 ? -11.617 13.852 1.912 1 95.38 157 VAL B CA 1
ATOM 3383 C C . VAL B 1 157 ? -12.094 14.688 3.098 1 95.38 157 VAL B C 1
ATOM 3385 O O . VAL B 1 157 ? -12.531 15.828 2.924 1 95.38 157 VAL B O 1
ATOM 3388 N N . ARG B 1 158 ? -12.016 14.078 4.262 1 92.88 158 ARG B N 1
ATOM 3389 C CA . ARG B 1 158 ? -12.336 14.859 5.457 1 92.88 158 ARG B CA 1
ATOM 3390 C C . ARG B 1 158 ? -11.469 16.109 5.535 1 92.88 158 ARG B C 1
ATOM 3392 O O . ARG B 1 158 ? -11.969 17.203 5.852 1 92.88 158 ARG B O 1
ATOM 3399 N N . ALA B 1 159 ? -10.234 15.938 5.305 1 90.75 159 ALA B N 1
ATOM 3400 C CA . ALA B 1 159 ? -9.328 17.078 5.312 1 90.75 159 ALA B CA 1
ATOM 3401 C C . ALA B 1 159 ? -9.758 18.125 4.293 1 90.75 159 ALA B C 1
ATOM 3403 O O . ALA B 1 159 ? -9.633 19.328 4.539 1 90.75 159 ALA B O 1
ATOM 3404 N N . THR B 1 160 ? -10.188 17.688 3.195 1 93.56 160 THR B N 1
ATOM 3405 C CA . THR B 1 160 ? -10.672 18.594 2.156 1 93.56 160 THR B CA 1
ATOM 3406 C C . THR B 1 160 ? -11.898 19.359 2.635 1 93.56 160 THR B C 1
ATOM 3408 O O . THR B 1 160 ? -12 20.578 2.441 1 93.56 160 THR B O 1
ATOM 3411 N N . PHE B 1 161 ? -12.766 18.734 3.299 1 94.94 161 PHE B N 1
ATOM 3412 C CA . PHE B 1 161 ? -13.977 19.375 3.801 1 94.94 161 PHE B CA 1
ATOM 3413 C C . PHE B 1 161 ? -13.648 20.344 4.934 1 94.94 161 PHE B C 1
ATOM 3415 O O . PHE B 1 161 ? -14.305 21.375 5.086 1 94.94 161 PHE B O 1
ATOM 3422 N N . MET B 1 162 ? -12.711 20 5.711 1 92.56 162 MET B N 1
ATOM 3423 C CA . MET B 1 162 ? -12.305 20.875 6.816 1 92.56 162 MET B CA 1
ATOM 3424 C C . MET B 1 162 ? -11.734 22.188 6.305 1 92.56 162 MET B C 1
ATOM 3426 O O . MET B 1 162 ? -11.758 23.203 7.008 1 92.56 162 MET B O 1
ATOM 3430 N N . SER B 1 163 ? -11.242 22.125 5.129 1 91.62 163 SER B N 1
ATOM 3431 C CA . SER B 1 163 ? -10.68 23.344 4.543 1 91.62 163 SER B CA 1
ATOM 3432 C C . SER B 1 163 ? -11.773 24.266 4.031 1 91.62 163 SER B C 1
ATOM 3434 O O . SER B 1 163 ? -11.523 25.438 3.742 1 91.62 163 SER B O 1
ATOM 3436 N N . VAL B 1 164 ? -12.953 23.766 3.916 1 92.69 164 VAL B N 1
ATOM 3437 C CA . VAL B 1 164 ? -14.102 24.578 3.533 1 92.69 164 VAL B CA 1
ATOM 3438 C C . VAL B 1 164 ? -14.688 25.25 4.77 1 92.69 164 VAL B C 1
ATOM 3440 O O . VAL B 1 164 ? -15.203 24.578 5.668 1 92.69 164 VAL B O 1
ATOM 3443 N N . PRO B 1 165 ? -14.648 26.5 4.82 1 93.5 165 PRO B N 1
ATOM 3444 C CA . PRO B 1 165 ? -15.141 27.219 6.004 1 93.5 165 PRO B CA 1
ATOM 3445 C C . PRO B 1 165 ? -16.594 26.875 6.328 1 93.5 165 PRO B C 1
ATOM 3447 O O . PRO B 1 165 ? -17.453 26.875 5.438 1 93.5 165 PRO B O 1
ATOM 3450 N N . MET B 1 166 ? -16.859 26.672 7.543 1 90.81 166 MET B N 1
ATOM 3451 C CA . MET B 1 166 ? -18.188 26.328 8.016 1 90.81 166 MET B CA 1
ATOM 3452 C C . MET B 1 166 ? -19.156 27.484 7.836 1 90.81 166 MET B C 1
ATOM 3454 O O . MET B 1 166 ? -20.359 27.281 7.648 1 90.81 166 MET B O 1
ATOM 3458 N N . GLU B 1 167 ? -18.609 28.625 7.828 1 93.06 167 GLU B N 1
ATOM 3459 C CA . GLU B 1 167 ? -19.391 29.859 7.695 1 93.06 167 GLU B CA 1
ATOM 3460 C C . GLU B 1 167 ? -20.172 29.875 6.383 1 93.06 167 GLU B C 1
ATOM 3462 O O . GLU B 1 167 ? -21.266 30.422 6.316 1 93.06 167 GLU B O 1
ATOM 3467 N N . LEU B 1 168 ? -19.594 29.297 5.398 1 92.69 168 LEU B N 1
ATOM 3468 C CA . LEU B 1 168 ? -20.266 29.25 4.102 1 92.69 168 LEU B CA 1
ATOM 3469 C C . LEU B 1 168 ? -21.516 28.391 4.164 1 92.69 168 LEU B C 1
ATOM 3471 O O . LEU B 1 168 ? -22.531 28.719 3.539 1 92.69 168 LEU B O 1
ATOM 3475 N N . GLU B 1 169 ? -21.438 27.375 4.91 1 91.38 169 GLU B N 1
ATOM 3476 C CA . GLU B 1 169 ? -22.578 26.484 5.094 1 91.38 169 GLU B CA 1
ATOM 3477 C C . GLU B 1 169 ? -23.656 27.156 5.949 1 91.38 169 GLU B C 1
ATOM 3479 O O . GLU B 1 169 ? -24.844 27.031 5.672 1 91.38 169 GLU B O 1
ATOM 3484 N N . GLU B 1 170 ? -23.25 27.828 6.949 1 91.75 170 GLU B N 1
ATOM 3485 C CA . GLU B 1 170 ? -24.172 28.547 7.82 1 91.75 170 GLU B CA 1
ATOM 3486 C C . GLU B 1 170 ? -24.906 29.656 7.066 1 91.75 170 GLU B C 1
ATOM 3488 O O . GLU B 1 170 ? -26.094 29.859 7.25 1 91.75 170 GLU B O 1
ATOM 3493 N N . ALA B 1 171 ? -24.156 30.297 6.289 1 94.06 171 ALA B N 1
ATOM 3494 C CA . ALA B 1 171 ? -24.734 31.359 5.473 1 94.06 171 ALA B CA 1
ATOM 3495 C C . ALA B 1 171 ? -25.781 30.812 4.508 1 94.06 171 ALA B C 1
ATOM 3497 O O . ALA B 1 171 ? -26.812 31.438 4.273 1 94.06 171 ALA B O 1
ATOM 3498 N N . ALA B 1 172 ? -25.516 29.688 3.975 1 92.75 172 ALA B N 1
ATOM 3499 C CA . ALA B 1 172 ? -26.453 29.047 3.059 1 92.75 172 ALA B CA 1
ATOM 3500 C C . ALA B 1 172 ? -27.75 28.672 3.775 1 92.75 172 ALA B C 1
ATOM 3502 O O . ALA B 1 172 ? -28.828 28.781 3.205 1 92.75 172 ALA B O 1
ATOM 3503 N N . LEU B 1 173 ? -27.578 28.266 4.977 1 91 173 LEU B N 1
ATOM 3504 C CA . LEU B 1 173 ? -28.75 27.922 5.777 1 91 173 LEU B CA 1
ATOM 3505 C C . LEU B 1 173 ? -29.594 29.156 6.062 1 91 173 LEU B C 1
ATOM 3507 O O . LEU B 1 173 ? -30.828 29.094 6.043 1 91 173 LEU B O 1
ATOM 3511 N N . VAL B 1 174 ? -28.922 30.234 6.309 1 92.62 174 VAL B N 1
ATOM 3512 C CA . VAL B 1 174 ? -29.594 31.5 6.566 1 92.62 174 VAL B CA 1
ATOM 3513 C C . VAL B 1 174 ? -30.312 31.953 5.305 1 92.62 174 VAL B C 1
ATOM 3515 O O . VAL B 1 174 ? -31.406 32.531 5.383 1 92.62 174 VAL B O 1
ATOM 3518 N N . ASP B 1 175 ? -29.812 31.703 4.141 1 93.38 175 ASP B N 1
ATOM 3519 C CA . ASP B 1 175 ? -30.406 32.094 2.855 1 93.38 175 ASP B CA 1
ATOM 3520 C C . ASP B 1 175 ? -31.562 31.156 2.482 1 93.38 175 ASP B C 1
ATOM 3522 O O . ASP B 1 175 ? -32.188 31.312 1.431 1 93.38 175 ASP B O 1
ATOM 3526 N N . GLY B 1 176 ? -31.812 30.141 3.297 1 91.75 176 GLY B N 1
ATOM 3527 C CA . GLY B 1 176 ? -33 29.312 3.094 1 91.75 176 GLY B CA 1
ATOM 3528 C C . GLY B 1 176 ? -32.688 27.938 2.545 1 91.75 176 GLY B C 1
ATOM 3529 O O . GLY B 1 176 ? -33.594 27.141 2.277 1 91.75 176 GLY B O 1
ATOM 3530 N N . ASN B 1 177 ? -31.422 27.703 2.367 1 90.75 177 ASN B N 1
ATOM 3531 C CA . ASN B 1 177 ? -31.047 26.375 1.901 1 90.75 177 ASN B CA 1
ATOM 3532 C C . ASN B 1 177 ? -31.203 25.328 3.002 1 90.75 177 ASN B C 1
ATOM 3534 O O . ASN B 1 177 ? -31.031 25.625 4.184 1 90.75 177 ASN B O 1
ATOM 3538 N N . SER B 1 178 ? -31.625 24.156 2.582 1 93.06 178 SER B N 1
ATOM 3539 C CA . SER B 1 178 ? -31.594 23.031 3.52 1 93.06 178 SER B CA 1
ATOM 3540 C C . SER B 1 178 ? -30.156 22.547 3.75 1 93.06 178 SER B C 1
ATOM 3542 O O . SER B 1 178 ? -29.25 22.938 3.027 1 93.06 178 SER B O 1
ATOM 3544 N N . ARG B 1 179 ? -29.938 21.797 4.754 1 90 179 ARG B N 1
ATOM 3545 C CA . ARG B 1 179 ? -28.609 21.25 5.039 1 90 179 ARG B CA 1
ATOM 3546 C C . ARG B 1 179 ? -28.109 20.406 3.875 1 90 179 ARG B C 1
ATOM 3548 O O . ARG B 1 179 ? -26.938 20.484 3.502 1 90 179 ARG B O 1
ATOM 3555 N N . ILE B 1 180 ? -28.969 19.609 3.381 1 92.44 180 ILE B N 1
ATOM 3556 C CA . ILE B 1 180 ? -28.625 18.766 2.244 1 92.44 180 ILE B CA 1
ATOM 3557 C C . ILE B 1 180 ? -28.359 19.641 1.017 1 92.44 180 ILE B C 1
ATOM 3559 O O . ILE B 1 180 ? -27.438 19.359 0.242 1 92.44 180 ILE B O 1
ATOM 3563 N N . GLY B 1 181 ? -29.156 20.641 0.868 1 93.06 181 GLY B N 1
ATOM 3564 C CA . GLY B 1 181 ? -28.938 21.578 -0.219 1 93.06 181 GLY B CA 1
ATOM 3565 C C . GLY B 1 181 ? -27.594 22.281 -0.132 1 93.06 181 GLY B C 1
ATOM 3566 O O . GLY B 1 181 ? -26.906 22.438 -1.139 1 93.06 181 GLY B O 1
ATOM 3567 N N . ALA B 1 182 ? -27.281 22.75 1.073 1 94 182 ALA B N 1
ATOM 3568 C CA . ALA B 1 182 ? -26 23.406 1.292 1 94 182 ALA B CA 1
ATOM 3569 C C . ALA B 1 182 ? -24.844 22.469 0.987 1 94 182 ALA B C 1
ATOM 3571 O O . ALA B 1 182 ? -23.812 22.906 0.45 1 94 182 ALA B O 1
ATOM 3572 N N . PHE B 1 183 ? -25.031 21.219 1.335 1 94.5 183 PHE B N 1
ATOM 3573 C CA . PHE B 1 183 ? -24 20.219 1.064 1 94.5 183 PHE B CA 1
ATOM 3574 C C . PHE B 1 183 ? -23.781 20.062 -0.436 1 94.5 183 PHE B C 1
ATOM 3576 O O . PHE B 1 183 ? -22.641 20.172 -0.914 1 94.5 183 PHE B O 1
ATOM 3583 N N . PHE B 1 184 ? -24.797 19.891 -1.254 1 94.81 184 PHE B N 1
ATOM 3584 C CA . PHE B 1 184 ? -24.672 19.562 -2.67 1 94.81 184 PHE B CA 1
ATOM 3585 C C . PHE B 1 184 ? -24.359 20.812 -3.486 1 94.81 184 PHE B C 1
ATOM 3587 O O . PHE B 1 184 ? -23.641 20.734 -4.488 1 94.81 184 PHE B O 1
ATOM 3594 N N . ASN B 1 185 ? -24.75 21.969 -3.021 1 94.25 185 ASN B N 1
ATOM 3595 C CA . ASN B 1 185 ? -24.656 23.156 -3.859 1 94.25 185 ASN B CA 1
ATOM 3596 C C . ASN B 1 185 ? -23.469 24.031 -3.465 1 94.25 185 ASN B C 1
ATOM 3598 O O . ASN B 1 185 ? -23 24.844 -4.258 1 94.25 185 ASN B O 1
ATOM 3602 N N . ILE B 1 186 ? -22.953 23.797 -2.277 1 94.19 186 ILE B N 1
ATOM 3603 C CA . ILE B 1 186 ? -21.906 24.703 -1.816 1 94.19 186 ILE B CA 1
ATOM 3604 C C . ILE B 1 186 ? -20.672 23.906 -1.396 1 94.19 186 ILE B C 1
ATOM 3606 O O . ILE B 1 186 ? -19.625 23.984 -2.035 1 94.19 186 ILE B O 1
ATOM 3610 N N . VAL B 1 187 ? -20.844 23.078 -0.414 1 94.88 187 VAL B N 1
ATOM 3611 C CA . VAL B 1 187 ? -19.703 22.422 0.211 1 94.88 187 VAL B CA 1
ATOM 3612 C C . VAL B 1 187 ? -19.062 21.453 -0.777 1 94.88 187 VAL B C 1
ATOM 3614 O O . VAL B 1 187 ? -17.844 21.453 -0.963 1 94.88 187 VAL B O 1
ATOM 3617 N N . LEU B 1 188 ? -19.875 20.672 -1.454 1 95.69 188 LEU B N 1
ATOM 3618 C CA . LEU B 1 188 ? -19.391 19.625 -2.352 1 95.69 188 LEU B CA 1
ATOM 3619 C C . LEU B 1 188 ? -18.625 20.234 -3.527 1 95.69 188 LEU B C 1
ATOM 3621 O O . LEU B 1 188 ? -17.516 19.812 -3.838 1 95.69 188 LEU B O 1
ATOM 3625 N N . PRO B 1 189 ? -19.203 21.234 -4.152 1 95.38 189 PRO B N 1
ATOM 3626 C CA . PRO B 1 189 ? -18.453 21.859 -5.254 1 95.38 189 PRO B CA 1
ATOM 3627 C C . PRO B 1 189 ? -17.141 22.484 -4.801 1 95.38 189 PRO B C 1
ATOM 3629 O O . PRO B 1 189 ? -16.156 22.469 -5.543 1 95.38 189 PRO B O 1
ATOM 3632 N N . LEU B 1 190 ? -17.109 23 -3.621 1 94.12 190 LEU B N 1
ATOM 3633 C CA . LEU B 1 190 ? -15.898 23.641 -3.109 1 94.12 190 LEU B CA 1
ATOM 3634 C C . LEU B 1 190 ? -14.844 22.594 -2.768 1 94.12 190 LEU B C 1
ATOM 3636 O O . LEU B 1 190 ? -13.641 22.875 -2.793 1 94.12 190 LEU B O 1
ATOM 3640 N N . ALA B 1 191 ? -15.273 21.422 -2.496 1 95.12 191 ALA B N 1
ATOM 3641 C CA . ALA B 1 191 ? -14.352 20.359 -2.102 1 95.12 191 ALA B CA 1
ATOM 3642 C C . ALA B 1 191 ? -14.07 19.422 -3.27 1 95.12 191 ALA B C 1
ATOM 3644 O O . ALA B 1 191 ? -13.391 18.406 -3.107 1 95.12 191 ALA B O 1
ATOM 3645 N N . ARG B 1 192 ? -14.531 19.703 -4.41 1 94.88 192 ARG B N 1
ATOM 3646 C CA . ARG B 1 192 ? -14.523 18.797 -5.551 1 94.88 192 ARG B CA 1
ATOM 3647 C C . ARG B 1 192 ? -13.102 18.406 -5.93 1 94.88 192 ARG B C 1
ATOM 3649 O O . ARG B 1 192 ? -12.844 17.25 -6.285 1 94.88 192 ARG B O 1
ATOM 3656 N N . ASN B 1 193 ? -12.195 19.281 -5.922 1 94 193 ASN B N 1
ATOM 3657 C CA . ASN B 1 193 ? -10.82 18.969 -6.312 1 94 193 ASN B CA 1
ATOM 3658 C C . ASN B 1 193 ? -10.18 17.953 -5.367 1 94 193 ASN B C 1
ATOM 3660 O O . ASN B 1 193 ? -9.555 17 -5.812 1 94 193 ASN B O 1
ATOM 3664 N N . GLY B 1 194 ? -10.352 18.219 -4.086 1 94.38 194 GLY B N 1
ATOM 3665 C CA . GLY B 1 194 ? -9.805 17.281 -3.113 1 94.38 194 GLY B CA 1
ATOM 3666 C C . GLY B 1 194 ? -10.422 15.898 -3.219 1 94.38 194 GLY B C 1
ATOM 3667 O O . GLY B 1 194 ? -9.719 14.891 -3.076 1 94.38 194 GLY B O 1
ATOM 3668 N N . ILE B 1 195 ? -11.68 15.859 -3.496 1 96.31 195 ILE B N 1
ATOM 3669 C CA . ILE B 1 195 ? -12.383 14.586 -3.648 1 96.31 195 ILE B CA 1
ATOM 3670 C C . ILE B 1 195 ? -11.867 13.859 -4.887 1 96.31 195 ILE B C 1
ATOM 3672 O O . ILE B 1 195 ? -11.594 12.656 -4.836 1 96.31 195 ILE B O 1
ATOM 3676 N N . LEU B 1 196 ? -11.703 14.594 -5.949 1 95.56 196 LEU B N 1
ATOM 3677 C CA . LEU B 1 196 ? -11.219 14.008 -7.191 1 95.56 196 LEU B CA 1
ATOM 3678 C C . LEU B 1 196 ? -9.797 13.492 -7.031 1 95.56 196 LEU B C 1
ATOM 3680 O O . LEU B 1 196 ? -9.461 12.414 -7.52 1 95.56 196 LEU B O 1
ATOM 3684 N N . VAL B 1 197 ? -8.961 14.273 -6.406 1 94.19 197 VAL B N 1
ATOM 3685 C CA . VAL B 1 197 ? -7.586 13.859 -6.148 1 94.19 197 VAL B CA 1
ATOM 3686 C C . VAL B 1 197 ? -7.586 12.547 -5.367 1 94.19 197 VAL B C 1
ATOM 3688 O O . VAL B 1 197 ? -6.875 11.602 -5.727 1 94.19 197 VAL B O 1
ATOM 3691 N N . SER B 1 198 ? -8.406 12.508 -4.344 1 95.69 198 SER B N 1
ATOM 3692 C CA . SER B 1 198 ? -8.5 11.305 -3.523 1 95.69 198 SER B CA 1
ATOM 3693 C C . SER B 1 198 ? -9.031 10.125 -4.328 1 95.69 198 SER B C 1
ATOM 3695 O O . SER B 1 198 ? -8.539 9 -4.203 1 95.69 198 SER B O 1
ATOM 3697 N N . ALA B 1 199 ? -9.992 10.367 -5.125 1 96.94 199 ALA B N 1
ATOM 3698 C CA . ALA B 1 199 ? -10.594 9.32 -5.949 1 96.94 199 ALA B CA 1
ATOM 3699 C C . ALA B 1 199 ? -9.586 8.758 -6.949 1 96.94 199 ALA B C 1
ATOM 3701 O O . ALA B 1 199 ? -9.531 7.551 -7.176 1 96.94 199 ALA B O 1
ATOM 3702 N N . ILE B 1 200 ? -8.828 9.625 -7.543 1 95.88 200 ILE B N 1
ATOM 3703 C CA . ILE B 1 200 ? -7.82 9.188 -8.508 1 95.88 200 ILE B CA 1
ATOM 3704 C C . ILE B 1 200 ? -6.77 8.336 -7.805 1 95.88 200 ILE B C 1
ATOM 3706 O O . ILE B 1 200 ? -6.324 7.316 -8.344 1 95.88 200 ILE B O 1
ATOM 3710 N N . LEU B 1 201 ? -6.391 8.734 -6.648 1 94.12 201 LEU B N 1
ATOM 3711 C CA . LEU B 1 201 ? -5.434 7.953 -5.871 1 94.12 201 LEU B CA 1
ATOM 3712 C C . LEU B 1 201 ? -5.961 6.547 -5.609 1 94.12 201 LEU B C 1
ATOM 3714 O O . LEU B 1 201 ? -5.238 5.562 -5.793 1 94.12 201 LEU B O 1
ATOM 3718 N N . ILE B 1 202 ? -7.168 6.457 -5.234 1 95.81 202 ILE B N 1
ATOM 3719 C CA . ILE B 1 202 ? -7.777 5.16 -4.949 1 95.81 202 ILE B CA 1
ATOM 3720 C C . ILE B 1 202 ? -7.898 4.352 -6.238 1 95.81 202 ILE B C 1
ATOM 3722 O O . ILE B 1 202 ? -7.711 3.133 -6.23 1 95.81 202 ILE B O 1
ATOM 3726 N N . PHE B 1 203 ? -8.258 5.012 -7.266 1 96.75 203 PHE B N 1
ATOM 3727 C CA . PHE B 1 203 ? -8.359 4.34 -8.555 1 96.75 203 PHE B CA 1
ATOM 3728 C C . PHE B 1 203 ? -7.035 3.68 -8.922 1 96.75 203 PHE B C 1
ATOM 3730 O O . PHE B 1 203 ? -7.008 2.52 -9.336 1 96.75 203 PHE B O 1
ATOM 3737 N N . MET B 1 204 ? -5.996 4.426 -8.82 1 95 204 MET B N 1
ATOM 3738 C CA . MET B 1 204 ? -4.68 3.908 -9.172 1 95 204 MET B CA 1
ATOM 3739 C C . MET B 1 204 ? -4.332 2.682 -8.336 1 95 204 MET B C 1
ATOM 3741 O O . MET B 1 204 ? -3.809 1.697 -8.859 1 95 204 MET B O 1
ATOM 3745 N N . GLN B 1 205 ? -4.66 2.701 -7.098 1 93.81 205 GLN B N 1
ATOM 3746 C CA . GLN B 1 205 ? -4.395 1.562 -6.227 1 93.81 205 GLN B CA 1
ATOM 3747 C C . GLN B 1 205 ? -5.285 0.375 -6.582 1 93.81 205 GLN B C 1
ATOM 3749 O O . GLN B 1 205 ? -4.824 -0.767 -6.617 1 93.81 205 GLN B O 1
ATOM 3754 N N . ALA B 1 206 ? -6.496 0.655 -6.84 1 96.88 206 ALA B N 1
ATOM 3755 C CA . ALA B 1 206 ? -7.457 -0.395 -7.172 1 96.88 206 ALA B CA 1
ATOM 3756 C C . ALA B 1 206 ? -7.113 -1.042 -8.516 1 96.88 206 ALA B C 1
ATOM 3758 O O . ALA B 1 206 ? -7.238 -2.258 -8.672 1 96.88 206 ALA B O 1
ATOM 3759 N N . PHE B 1 207 ? -6.719 -0.24 -9.422 1 96.62 207 PHE B N 1
ATOM 3760 C CA . PHE B 1 207 ? -6.355 -0.732 -10.742 1 96.62 207 PHE B CA 1
ATOM 3761 C C . PHE B 1 207 ? -5.164 -1.676 -10.664 1 96.62 207 PHE B C 1
ATOM 3763 O O . PHE B 1 207 ? -5.062 -2.629 -11.438 1 96.62 207 PHE B O 1
ATOM 3770 N N . GLY B 1 208 ? -4.301 -1.457 -9.75 1 95.19 208 GLY B N 1
ATOM 3771 C CA . GLY B 1 208 ? -3.102 -2.27 -9.594 1 95.19 208 GLY B CA 1
ATOM 3772 C C . GLY B 1 208 ? -3.236 -3.336 -8.523 1 95.19 208 GLY B C 1
ATOM 3773 O O . GLY B 1 208 ? -2.254 -3.99 -8.164 1 95.19 208 GLY B O 1
ATOM 3774 N N . GLU B 1 209 ? -4.41 -3.445 -8.023 1 95.06 209 GLU B N 1
ATOM 3775 C CA . GLU B 1 209 ? -4.629 -4.426 -6.965 1 95.06 209 GLU B CA 1
ATOM 3776 C C . GLU B 1 209 ? -4.328 -5.84 -7.449 1 95.06 209 GLU B C 1
ATOM 3778 O O . GLU B 1 209 ? -4.672 -6.203 -8.578 1 95.06 209 GLU B O 1
ATOM 3783 N N . PHE B 1 210 ? -3.662 -6.645 -6.629 1 94.94 210 PHE B N 1
ATOM 3784 C CA . PHE B 1 210 ? -3.195 -7.957 -7.062 1 94.94 210 PHE B CA 1
ATOM 3785 C C . PHE B 1 210 ? -3.586 -9.031 -6.055 1 94.94 210 PHE B C 1
ATOM 3787 O O . PHE B 1 210 ? -4.09 -10.094 -6.434 1 94.94 210 PHE B O 1
ATOM 3794 N N . VAL B 1 211 ? -3.484 -8.758 -4.82 1 93.25 211 VAL B N 1
ATOM 3795 C CA . VAL B 1 211 ? -3.551 -9.773 -3.775 1 93.25 211 VAL B CA 1
ATOM 3796 C C . VAL B 1 211 ? -4.965 -10.344 -3.697 1 93.25 211 VAL B C 1
ATOM 3798 O O . VAL B 1 211 ? -5.16 -11.555 -3.803 1 93.25 211 VAL B O 1
ATOM 3801 N N . TYR B 1 212 ? -5.918 -9.531 -3.578 1 94.88 212 TYR B N 1
ATOM 3802 C CA . TYR B 1 212 ? -7.297 -9.992 -3.477 1 94.88 212 TYR B CA 1
ATOM 3803 C C . TYR B 1 212 ? -7.758 -10.633 -4.781 1 94.88 212 TYR B C 1
ATOM 3805 O O . TYR B 1 212 ? -8.422 -11.672 -4.773 1 94.88 212 TYR B O 1
ATOM 3813 N N . SER B 1 213 ? -7.371 -10.039 -5.875 1 95.25 213 SER B N 1
ATOM 3814 C CA . SER B 1 213 ? -7.777 -10.547 -7.184 1 95.25 213 SER B CA 1
ATOM 3815 C C . SER B 1 213 ? -7.207 -11.938 -7.441 1 95.25 213 SER B C 1
ATOM 3817 O O . SER B 1 213 ? -7.922 -12.836 -7.883 1 95.25 213 SER B O 1
ATOM 3819 N N . LYS B 1 214 ? -5.977 -12.078 -7.199 1 92 214 LYS B N 1
ATOM 3820 C CA . LYS B 1 214 ? -5.332 -13.367 -7.418 1 92 214 LYS B CA 1
ATOM 3821 C C . LYS B 1 214 ? -5.949 -14.453 -6.535 1 92 214 LYS B C 1
ATOM 3823 O O . LYS B 1 214 ? -6.074 -15.602 -6.953 1 92 214 LYS B O 1
ATOM 3828 N N . SER B 1 215 ? -6.371 -14.102 -5.375 1 90.56 215 SER B N 1
ATOM 3829 C CA . SER B 1 215 ? -6.859 -15.07 -4.398 1 90.56 215 SER B CA 1
ATOM 3830 C C . SER B 1 215 ? -8.336 -15.383 -4.617 1 90.56 215 SER B C 1
ATOM 3832 O O . SER B 1 215 ? -8.773 -16.516 -4.438 1 90.56 215 SER B O 1
ATOM 3834 N N . MET B 1 216 ? -9.141 -14.438 -5.074 1 92.38 216 MET B N 1
ATOM 3835 C CA . MET B 1 216 ? -10.594 -14.594 -5.031 1 92.38 216 MET B CA 1
ATOM 3836 C C . MET B 1 216 ? -11.156 -14.867 -6.422 1 92.38 216 MET B C 1
ATOM 3838 O O . MET B 1 216 ? -12.273 -15.367 -6.555 1 92.38 216 MET B O 1
ATOM 3842 N N . ILE B 1 217 ? -10.398 -14.5 -7.414 1 94.25 217 ILE B N 1
ATOM 3843 C CA . ILE B 1 217 ? -10.891 -14.719 -8.773 1 94.25 217 ILE B CA 1
ATOM 3844 C C . ILE B 1 217 ? -10.164 -15.906 -9.398 1 94.25 217 ILE B C 1
ATOM 3846 O O . ILE B 1 217 ? -9.016 -15.789 -9.82 1 94.25 217 ILE B O 1
ATOM 3850 N N . GLN B 1 218 ? -10.883 -16.938 -9.547 1 88.69 218 GLN B N 1
ATOM 3851 C CA . GLN B 1 218 ? -10.281 -18.172 -10.07 1 88.69 218 GLN B CA 1
ATOM 3852 C C . GLN B 1 218 ? -10.445 -18.25 -11.586 1 88.69 218 GLN B C 1
ATOM 3854 O O . GLN B 1 218 ? -9.531 -18.688 -12.297 1 88.69 218 GLN B O 1
ATOM 3859 N N . ALA B 1 219 ? -11.602 -17.812 -12.039 1 91.94 219 ALA B N 1
ATOM 3860 C CA . ALA B 1 219 ? -11.844 -17.844 -13.477 1 91.94 219 ALA B CA 1
ATOM 3861 C C . ALA B 1 219 ? -10.938 -16.859 -14.203 1 91.94 219 ALA B C 1
ATOM 3863 O O . ALA B 1 219 ? -11.023 -15.648 -13.977 1 91.94 219 ALA B O 1
ATOM 3864 N N . VAL B 1 220 ? -10.195 -17.359 -15.078 1 90.94 220 VAL B N 1
ATOM 3865 C CA . VAL B 1 220 ? -9.211 -16.562 -15.805 1 90.94 220 VAL B CA 1
ATOM 3866 C C . VAL B 1 220 ? -9.914 -15.43 -16.562 1 90.94 220 VAL B C 1
ATOM 3868 O O . VAL B 1 220 ? -9.391 -14.32 -16.656 1 90.94 220 VAL B O 1
ATOM 3871 N N . GLU B 1 221 ? -11.102 -15.656 -17.016 1 94.75 221 GLU B N 1
ATOM 3872 C CA . GLU B 1 221 ? -11.836 -14.695 -17.828 1 94.75 221 GLU B CA 1
ATOM 3873 C C . GLU B 1 221 ? -12.234 -13.469 -17.016 1 94.75 221 GLU B C 1
ATOM 3875 O O . GLU B 1 221 ? -12.594 -12.43 -17.578 1 94.75 221 GLU B O 1
ATOM 3880 N N . LEU B 1 222 ? -12.18 -13.57 -15.695 1 96.81 222 LEU B N 1
ATOM 3881 C CA . LEU B 1 222 ? -12.617 -12.469 -14.844 1 96.81 222 LEU B CA 1
ATOM 3882 C C . LEU B 1 222 ? -11.422 -11.812 -14.148 1 96.81 222 LEU B C 1
ATOM 3884 O O . LEU B 1 222 ? -11.594 -10.852 -13.398 1 96.81 222 LEU B O 1
ATOM 3888 N N . GLN B 1 223 ? -10.227 -12.305 -14.43 1 95.81 223 GLN B N 1
ATOM 3889 C CA . GLN B 1 223 ? -9.031 -11.789 -13.766 1 95.81 223 GLN B CA 1
ATOM 3890 C C . GLN B 1 223 ? -8.602 -10.461 -14.367 1 95.81 223 GLN B C 1
ATOM 3892 O O . GLN B 1 223 ? -8.688 -10.258 -15.578 1 95.81 223 GLN B O 1
ATOM 3897 N N . PRO B 1 224 ? -8.141 -9.516 -13.5 1 97.31 224 PRO B N 1
ATOM 3898 C CA . PRO B 1 224 ? -7.613 -8.242 -14 1 97.31 224 PRO B CA 1
ATOM 3899 C C . PRO B 1 224 ? -6.215 -8.383 -14.602 1 97.31 224 PRO B C 1
ATOM 3901 O O . PRO B 1 224 ? -5.598 -9.445 -14.5 1 97.31 224 PRO B O 1
ATOM 3904 N N . ALA B 1 225 ? -5.777 -7.324 -15.203 1 95.44 225 ALA B N 1
ATOM 3905 C CA . ALA B 1 225 ? -4.504 -7.312 -15.93 1 95.44 225 ALA B CA 1
ATOM 3906 C C . ALA B 1 225 ? -3.334 -7.555 -14.977 1 95.44 225 ALA B C 1
ATOM 3908 O O . ALA B 1 225 ? -2.332 -8.164 -15.359 1 95.44 225 ALA B O 1
ATOM 3909 N N . SER B 1 226 ? -3.424 -7.129 -13.75 1 93.81 226 SER B N 1
ATOM 3910 C CA . SER B 1 226 ? -2.369 -7.348 -12.766 1 93.81 226 SER B CA 1
ATOM 3911 C C . SER B 1 226 ? -2.119 -8.836 -12.539 1 93.81 226 SER B C 1
ATOM 3913 O O . SER B 1 226 ? -0.97 -9.273 -12.461 1 93.81 226 SER B O 1
ATOM 3915 N N . VAL B 1 227 ? -3.166 -9.609 -12.492 1 92.88 227 VAL B N 1
ATOM 3916 C CA . VAL B 1 227 ? -3.074 -11.055 -12.281 1 92.88 227 VAL B CA 1
ATOM 3917 C C . VAL B 1 227 ? -2.662 -11.742 -13.578 1 92.88 227 VAL B C 1
ATOM 3919 O O . VAL B 1 227 ? -1.87 -12.688 -13.562 1 92.88 227 VAL B O 1
ATOM 3922 N N . GLY B 1 228 ? -3.211 -11.305 -14.664 1 89.69 228 GLY B N 1
ATOM 3923 C CA . GLY B 1 228 ? -2.861 -11.867 -15.953 1 89.69 228 GLY B CA 1
ATOM 3924 C C . GLY B 1 228 ? -1.371 -11.82 -16.25 1 89.69 228 GLY B C 1
ATOM 3925 O O . GLY B 1 228 ? -0.812 -12.773 -16.797 1 89.69 228 GLY B O 1
ATOM 3926 N N . LEU B 1 229 ? -0.753 -10.766 -15.867 1 84.12 229 LEU B N 1
ATOM 3927 C CA . LEU B 1 229 ? 0.682 -10.602 -16.078 1 84.12 229 LEU B CA 1
ATOM 3928 C C . LEU B 1 229 ? 1.463 -11.688 -15.336 1 84.12 229 LEU B C 1
ATOM 3930 O O . LEU B 1 229 ? 2.461 -12.195 -15.852 1 84.12 229 LEU B O 1
ATOM 3934 N N . ASN B 1 230 ? 0.988 -12.055 -14.219 1 76.81 230 ASN B N 1
ATOM 3935 C CA . ASN B 1 230 ? 1.671 -13.039 -13.383 1 76.81 230 ASN B CA 1
ATOM 3936 C C . ASN B 1 230 ? 1.635 -14.43 -14.016 1 76.81 230 ASN B C 1
ATOM 3938 O O . ASN B 1 230 ? 2.568 -15.219 -13.852 1 76.81 230 ASN B O 1
ATOM 3942 N N . THR B 1 231 ? 0.684 -14.719 -14.75 1 72.31 231 THR B N 1
ATOM 3943 C CA . THR B 1 231 ? 0.568 -16.031 -15.367 1 72.31 231 THR B CA 1
ATOM 3944 C C . THR B 1 231 ? 1.589 -16.188 -16.5 1 72.31 231 THR B C 1
ATOM 3946 O O . THR B 1 231 ? 1.942 -17.312 -16.859 1 72.31 231 THR B O 1
ATOM 3949 N N . PHE B 1 232 ? 2.035 -15.023 -16.828 1 69.69 232 PHE B N 1
ATOM 3950 C CA . PHE B 1 232 ? 2.977 -15.062 -17.938 1 69.69 232 PHE B CA 1
ATOM 3951 C C . PHE B 1 232 ? 4.414 -15.062 -17.438 1 69.69 232 PHE B C 1
ATOM 3953 O O . PHE B 1 232 ? 5.344 -15.352 -18.188 1 69.69 232 PHE B O 1
ATOM 3960 N N . MET B 1 233 ? 4.559 -14.711 -16.078 1 67.69 233 MET B N 1
ATOM 3961 C CA . MET B 1 233 ? 5.895 -14.578 -15.5 1 67.69 233 MET B CA 1
ATOM 3962 C C . MET B 1 233 ? 6.348 -15.883 -14.867 1 67.69 233 MET B C 1
ATOM 3964 O O . MET B 1 233 ? 5.746 -16.344 -13.898 1 67.69 233 MET B O 1
ATOM 3968 N N . GLY B 1 234 ? 6.645 -16.953 -15.688 1 58.06 234 GLY B N 1
ATOM 3969 C CA . GLY B 1 234 ? 7.152 -18.203 -15.172 1 58.06 234 GLY B CA 1
ATOM 3970 C C . GLY B 1 234 ? 8.617 -18.438 -15.492 1 58.06 234 GLY B C 1
ATOM 3971 O O . GLY B 1 234 ? 9.234 -17.641 -16.203 1 58.06 234 GLY B O 1
ATOM 3972 N N . PRO B 1 235 ? 9.312 -19.219 -14.625 1 54.12 235 PRO B N 1
ATOM 3973 C CA . PRO B 1 235 ? 10.75 -19.484 -14.758 1 54.12 235 PRO B CA 1
ATOM 3974 C C . PRO B 1 235 ? 11.172 -19.734 -16.203 1 54.12 235 PRO B C 1
ATOM 3976 O O . PRO B 1 235 ? 12.297 -19.422 -16.594 1 54.12 235 PRO B O 1
ATOM 3979 N N . ASN B 1 236 ? 10.328 -20.344 -16.844 1 54.47 236 ASN B N 1
ATOM 3980 C CA . ASN B 1 236 ? 10.766 -20.719 -18.188 1 54.47 236 ASN B CA 1
ATOM 3981 C C . ASN B 1 236 ? 10.336 -19.688 -19.234 1 54.47 236 ASN B C 1
ATOM 3983 O O . ASN B 1 236 ? 10.242 -20 -20.422 1 54.47 236 ASN B O 1
ATOM 3987 N N . THR B 1 237 ? 10.133 -18.516 -18.656 1 61.47 237 THR B N 1
ATOM 3988 C CA . THR B 1 237 ? 9.617 -17.578 -19.641 1 61.47 237 THR B CA 1
ATOM 3989 C C . THR B 1 237 ? 10.758 -16.969 -20.453 1 61.47 237 THR B C 1
ATOM 3991 O O . THR B 1 237 ? 11.758 -16.516 -19.891 1 61.47 237 THR B O 1
ATOM 3994 N N . ASN B 1 238 ? 10.719 -17.234 -21.719 1 64.25 238 ASN B N 1
ATOM 3995 C CA . ASN B 1 238 ? 11.695 -16.734 -22.672 1 64.25 238 ASN B CA 1
ATOM 3996 C C . ASN B 1 238 ? 11.117 -15.602 -23.516 1 64.25 238 ASN B C 1
ATOM 3998 O O . ASN B 1 238 ? 11.75 -15.141 -24.469 1 64.25 238 ASN B O 1
ATOM 4002 N N . GLU B 1 239 ? 9.992 -15.211 -23.172 1 80.81 239 GLU B N 1
ATOM 4003 C CA . GLU B 1 239 ? 9.398 -14.172 -24.016 1 80.81 239 GLU B CA 1
ATOM 4004 C C . GLU B 1 239 ? 9.375 -12.828 -23.297 1 80.81 239 GLU B C 1
ATOM 4006 O O . GLU B 1 239 ? 8.305 -12.242 -23.094 1 80.81 239 GLU B O 1
ATOM 4011 N N . TRP B 1 240 ? 10.508 -12.297 -23.141 1 82.06 240 TRP B N 1
ATOM 4012 C CA . TRP B 1 240 ? 10.672 -11.078 -22.344 1 82.06 240 TRP B CA 1
ATOM 4013 C C . TRP B 1 240 ? 10.016 -9.891 -23.031 1 82.06 240 TRP B C 1
ATOM 4015 O O . TRP B 1 240 ? 9.391 -9.055 -22.375 1 82.06 240 TRP B O 1
ATOM 4025 N N . ASN B 1 241 ? 10.148 -9.883 -24.328 1 86.31 241 ASN B N 1
ATOM 4026 C CA . ASN B 1 241 ? 9.539 -8.781 -25.062 1 86.31 241 ASN B CA 1
ATOM 4027 C C . ASN B 1 241 ? 8.023 -8.766 -24.906 1 86.31 241 ASN B C 1
ATOM 4029 O O . ASN B 1 241 ? 7.43 -7.707 -24.688 1 86.31 241 ASN B O 1
ATOM 4033 N N . ASN B 1 242 ? 7.469 -9.945 -24.969 1 88 242 ASN B N 1
ATOM 4034 C CA . ASN B 1 242 ? 6.02 -10.047 -24.828 1 88 242 ASN B CA 1
ATOM 4035 C C . ASN B 1 242 ? 5.562 -9.648 -23.438 1 88 242 ASN B C 1
ATOM 4037 O O . ASN B 1 242 ? 4.543 -8.969 -23.281 1 88 242 ASN B O 1
ATOM 4041 N N . ILE B 1 243 ? 6.348 -10.031 -22.516 1 88.56 243 ILE B N 1
ATOM 4042 C CA . ILE B 1 243 ? 6.02 -9.711 -21.141 1 88.56 243 ILE B CA 1
ATOM 4043 C C . ILE B 1 243 ? 6.121 -8.203 -20.906 1 88.56 243 ILE B C 1
ATOM 4045 O O . ILE B 1 243 ? 5.234 -7.594 -20.312 1 88.56 243 ILE B O 1
ATOM 4049 N N . MET B 1 244 ? 7.18 -7.629 -21.453 1 90.12 244 MET B N 1
ATOM 4050 C CA . MET B 1 244 ? 7.375 -6.191 -21.312 1 90.12 244 MET B CA 1
ATOM 4051 C C . MET B 1 244 ? 6.305 -5.418 -22.078 1 90.12 244 MET B C 1
ATOM 4053 O O . MET B 1 244 ? 5.871 -4.352 -21.641 1 90.12 244 MET B O 1
ATOM 4057 N N . ALA B 1 245 ? 5.906 -5.949 -23.172 1 92.12 245 ALA B N 1
ATOM 4058 C CA . ALA B 1 245 ? 4.832 -5.324 -23.938 1 92.12 245 ALA B CA 1
ATOM 4059 C C . ALA B 1 245 ? 3.514 -5.363 -23.172 1 92.12 245 ALA B C 1
ATOM 4061 O O . ALA B 1 245 ? 2.789 -4.367 -23.125 1 92.12 245 ALA B O 1
ATOM 4062 N N . TYR B 1 246 ? 3.209 -6.516 -22.625 1 92.62 246 TYR B N 1
ATOM 4063 C CA . TYR B 1 246 ? 2.025 -6.633 -21.781 1 92.62 246 TYR B CA 1
ATOM 4064 C C . TYR B 1 246 ? 2.064 -5.613 -20.656 1 92.62 246 TYR B C 1
ATOM 4066 O O . TYR B 1 246 ? 1.089 -4.891 -20.422 1 92.62 246 TYR B O 1
ATOM 4074 N N . ALA B 1 247 ? 3.168 -5.578 -20.016 1 92.62 247 ALA B N 1
ATOM 4075 C CA . ALA B 1 247 ? 3.34 -4.668 -18.875 1 92.62 247 ALA B CA 1
ATOM 4076 C C . ALA B 1 247 ? 3.168 -3.215 -19.312 1 92.62 247 ALA B C 1
ATOM 4078 O O . ALA B 1 247 ? 2.561 -2.414 -18.594 1 92.62 247 ALA B O 1
ATOM 4079 N N . THR B 1 248 ? 3.693 -2.889 -20.453 1 93.94 248 THR B N 1
ATOM 4080 C CA . THR B 1 248 ? 3.6 -1.527 -20.969 1 93.94 248 THR B CA 1
ATOM 4081 C C . THR B 1 248 ? 2.143 -1.133 -21.188 1 93.94 248 THR B C 1
ATOM 4083 O O . THR B 1 248 ? 1.719 -0.049 -20.781 1 93.94 248 THR B O 1
ATOM 4086 N N . ILE B 1 249 ? 1.434 -2.021 -21.781 1 94.69 249 ILE B N 1
ATOM 4087 C CA . ILE B 1 249 ? 0.025 -1.751 -22.047 1 94.69 249 ILE B CA 1
ATOM 4088 C C . ILE B 1 249 ? -0.733 -1.607 -20.734 1 94.69 249 ILE B C 1
ATOM 4090 O O . ILE B 1 249 ? -1.55 -0.697 -20.578 1 94.69 249 ILE B O 1
ATOM 4094 N N . TYR B 1 250 ? -0.436 -2.447 -19.797 1 93.56 250 TYR B N 1
ATOM 4095 C CA . TYR B 1 250 ? -1.084 -2.496 -18.5 1 93.56 250 TYR B CA 1
ATOM 4096 C C . TYR B 1 250 ? -0.785 -1.236 -17.688 1 93.56 250 TYR B C 1
ATOM 4098 O O . TYR B 1 250 ? -1.673 -0.686 -17.031 1 93.56 250 TYR B O 1
ATOM 4106 N N . VAL B 1 251 ? 0.409 -0.717 -17.781 1 92.81 251 VAL B N 1
ATOM 4107 C CA . VAL B 1 251 ? 0.882 0.362 -16.922 1 92.81 251 VAL B CA 1
ATOM 4108 C C . VAL B 1 251 ? 0.428 1.708 -17.484 1 92.81 251 VAL B C 1
ATOM 4110 O O . VAL B 1 251 ? 0.206 2.658 -16.734 1 92.81 251 VAL B O 1
ATOM 4113 N N . THR B 1 252 ? 0.2 1.828 -18.703 1 93.69 252 THR B N 1
ATOM 4114 C CA . THR B 1 252 ? -0.025 3.092 -19.406 1 93.69 252 THR B CA 1
ATOM 4115 C C . THR B 1 252 ? -1.269 3.791 -18.859 1 93.69 252 THR B C 1
ATOM 4117 O O . THR B 1 252 ? -1.238 4.992 -18.578 1 93.69 252 THR B O 1
ATOM 4120 N N . PRO B 1 253 ? -2.373 3.078 -18.609 1 93.5 253 PRO B N 1
ATOM 4121 C CA . PRO B 1 253 ? -3.539 3.754 -18.031 1 93.5 253 PRO B CA 1
ATOM 4122 C C . PRO B 1 253 ? -3.266 4.34 -16.656 1 93.5 253 PRO B C 1
ATOM 4124 O O . PRO B 1 253 ? -3.801 5.398 -16.312 1 93.5 253 PRO B O 1
ATOM 4127 N N . ILE B 1 254 ? -2.504 3.684 -15.914 1 92.75 254 ILE B N 1
ATOM 4128 C CA . ILE B 1 254 ? -2.178 4.168 -14.578 1 92.75 254 ILE B CA 1
ATOM 4129 C C . ILE B 1 254 ? -1.288 5.402 -14.672 1 92.75 254 ILE B C 1
ATOM 4131 O O . ILE B 1 254 ? -1.444 6.352 -13.906 1 92.75 254 ILE B O 1
ATOM 4135 N N . LEU B 1 255 ? -0.356 5.406 -15.633 1 90.06 255 LEU B N 1
ATOM 4136 C CA . LEU B 1 255 ? 0.489 6.578 -15.836 1 90.06 255 LEU B CA 1
ATOM 4137 C C . LEU B 1 255 ? -0.345 7.781 -16.266 1 90.06 255 LEU B C 1
ATOM 4139 O O . LEU B 1 255 ? -0.075 8.906 -15.852 1 90.06 255 LEU B O 1
ATOM 4143 N N . ALA B 1 256 ? -1.293 7.52 -17.094 1 92.38 256 ALA B N 1
ATOM 4144 C CA . ALA B 1 256 ? -2.203 8.586 -17.5 1 92.38 256 ALA B CA 1
ATOM 4145 C C . ALA B 1 256 ? -2.951 9.156 -16.297 1 92.38 256 ALA B C 1
ATOM 4147 O O . ALA B 1 256 ? -3.07 10.375 -16.141 1 92.38 256 ALA B O 1
ATOM 4148 N N . ALA B 1 257 ? -3.461 8.273 -15.445 1 92.25 257 ALA B N 1
ATOM 4149 C CA . ALA B 1 257 ? -4.137 8.703 -14.227 1 92.25 257 ALA B CA 1
ATOM 4150 C C . ALA B 1 257 ? -3.186 9.484 -13.32 1 92.25 257 ALA B C 1
ATOM 4152 O O . ALA B 1 257 ? -3.592 10.453 -12.672 1 92.25 257 ALA B O 1
ATOM 4153 N N . PHE B 1 258 ? -2.014 9.07 -13.32 1 87.5 258 PHE B N 1
ATOM 4154 C CA . PHE B 1 258 ? -0.985 9.734 -12.531 1 87.5 258 PHE B CA 1
ATOM 4155 C C . PHE B 1 258 ? -0.775 11.164 -13 1 87.5 258 PHE B C 1
ATOM 4157 O O . PHE B 1 258 ? -0.648 12.078 -12.188 1 87.5 258 PHE B O 1
ATOM 4164 N N . ILE B 1 259 ? -0.684 11.344 -14.266 1 86.88 259 ILE B N 1
ATOM 4165 C CA . ILE B 1 259 ? -0.515 12.68 -14.836 1 86.88 259 ILE B CA 1
ATOM 4166 C C . ILE B 1 259 ? -1.717 13.547 -14.477 1 86.88 259 ILE B C 1
ATOM 4168 O O . ILE B 1 259 ? -1.56 14.711 -14.094 1 86.88 259 ILE B O 1
ATOM 4172 N N . LEU B 1 260 ? -2.834 12.992 -14.57 1 88.5 260 LEU B N 1
ATOM 4173 C CA . LEU B 1 260 ? -4.043 13.711 -14.18 1 88.5 260 LEU B CA 1
ATOM 4174 C C . LEU B 1 260 ? -3.998 14.086 -12.703 1 88.5 260 LEU B C 1
ATOM 4176 O O . LEU B 1 260 ? -4.379 15.195 -12.328 1 88.5 260 LEU B O 1
ATOM 4180 N N . LEU B 1 261 ? -3.564 13.18 -11.883 1 87.62 261 LEU B N 1
ATOM 4181 C CA . LEU B 1 261 ? -3.43 13.406 -10.453 1 87.62 261 LEU B CA 1
ATOM 4182 C C . LEU B 1 261 ? -2.486 14.57 -10.172 1 87.62 261 LEU B C 1
ATOM 4184 O O . LEU B 1 261 ? -2.811 15.469 -9.383 1 87.62 261 LEU B O 1
ATOM 4188 N N . GLN B 1 262 ? -1.407 14.547 -10.828 1 83 262 GLN B N 1
ATOM 4189 C CA . GLN B 1 262 ? -0.409 15.594 -10.656 1 83 262 GLN B CA 1
ATOM 4190 C C . GLN B 1 262 ? -0.98 16.969 -11.016 1 83 262 GLN B C 1
ATOM 4192 O O . GLN B 1 262 ? -0.77 17.938 -10.297 1 83 262 GLN B O 1
ATOM 4197 N N . ARG B 1 263 ? -1.633 17.031 -12.023 1 83.44 263 ARG B N 1
ATOM 4198 C CA . ARG B 1 263 ? -2.232 18.281 -12.469 1 83.44 263 ARG B CA 1
ATOM 4199 C C . ARG B 1 263 ? -3.238 18.797 -11.445 1 83.44 263 ARG B C 1
ATOM 4201 O O . ARG B 1 263 ? -3.273 20 -11.156 1 83.44 263 ARG B O 1
ATOM 4208 N N . ARG B 1 264 ? -3.955 17.938 -10.891 1 84.44 264 ARG B N 1
ATOM 4209 C CA . ARG B 1 264 ? -4.977 18.328 -9.922 1 84.44 264 ARG B CA 1
ATOM 4210 C C . ARG B 1 264 ? -4.344 18.766 -8.609 1 84.44 264 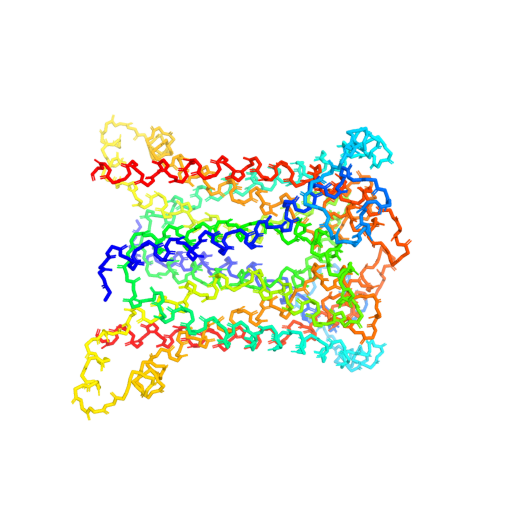ARG B C 1
ATOM 4212 O O . ARG B 1 264 ? -4.832 19.703 -7.961 1 84.44 264 ARG B O 1
ATOM 4219 N N . ILE B 1 265 ? -3.322 18.078 -8.258 1 81.81 265 ILE B N 1
ATOM 4220 C CA . ILE B 1 265 ? -2.635 18.438 -7.02 1 81.81 265 ILE B CA 1
ATOM 4221 C C . ILE B 1 265 ? -1.993 19.812 -7.152 1 81.81 265 ILE B C 1
ATOM 4223 O O . ILE B 1 265 ? -2.125 20.656 -6.262 1 81.81 265 ILE B O 1
ATOM 4227 N N . VAL B 1 266 ? -1.314 20.047 -8.18 1 74.69 266 VAL B N 1
ATOM 4228 C CA . VAL B 1 266 ? -0.643 21.328 -8.422 1 74.69 266 VAL B CA 1
ATOM 4229 C C . VAL B 1 266 ? -1.674 22.453 -8.5 1 74.69 266 VAL B C 1
ATOM 4231 O O . VAL B 1 266 ? -1.456 23.531 -7.961 1 74.69 266 VAL B O 1
ATOM 4234 N N . SER B 1 267 ? -2.721 22.156 -9.07 1 72.69 267 SER B N 1
ATOM 4235 C CA . SER B 1 267 ? -3.781 23.156 -9.18 1 72.69 267 SER B CA 1
ATOM 4236 C C . SER B 1 267 ? -4.336 23.516 -7.809 1 72.69 267 SER B C 1
ATOM 4238 O O . SER B 1 267 ? -4.633 24.688 -7.547 1 72.69 267 SER B O 1
ATOM 4240 N N . GLY B 1 268 ? -4.465 22.578 -6.973 1 68.5 268 GLY B N 1
ATOM 4241 C CA . GLY B 1 268 ? -4.953 22.828 -5.625 1 68.5 268 GLY B CA 1
ATOM 4242 C C . GLY B 1 268 ? -3.977 23.609 -4.773 1 68.5 268 GLY B C 1
ATOM 4243 O O . GLY B 1 268 ? -4.379 24.484 -4 1 68.5 268 GLY B O 1
ATOM 4244 N N . LEU B 1 269 ? -2.742 23.312 -4.969 1 62.72 269 LEU B N 1
ATOM 4245 C CA . LEU B 1 269 ? -1.704 24 -4.219 1 62.72 269 LEU B CA 1
ATOM 4246 C C . LEU B 1 269 ? -1.59 25.453 -4.664 1 62.72 269 LEU B C 1
ATOM 4248 O O . LEU B 1 269 ? -1.362 26.344 -3.846 1 62.72 269 LEU B O 1
ATOM 4252 N N . THR B 1 270 ? -1.686 25.656 -5.891 1 56.81 270 THR B N 1
ATOM 4253 C CA . THR B 1 270 ? -1.55 27 -6.434 1 56.81 270 THR B CA 1
ATOM 4254 C C . THR B 1 270 ? -2.795 27.828 -6.137 1 56.81 270 THR B C 1
ATOM 4256 O O . THR B 1 270 ? -2.707 29.047 -5.961 1 56.81 270 THR B O 1
ATOM 4259 N N . SER B 1 271 ? -3.857 27.188 -6.137 1 55.03 271 SER B N 1
ATOM 4260 C CA . SER B 1 271 ? -5.082 27.906 -5.812 1 55.03 271 SER B CA 1
ATOM 4261 C C . SER B 1 271 ? -5.098 28.344 -4.348 1 55.03 271 SER B C 1
ATOM 4263 O O . SER B 1 271 ? -5.629 29.406 -4.016 1 55.03 271 SER B O 1
ATOM 4265 N N . GLY B 1 272 ? -4.594 27.469 -3.492 1 48.88 272 GLY B N 1
ATOM 4266 C CA . GLY B 1 272 ? -4.508 27.844 -2.092 1 48.88 272 GLY B CA 1
ATOM 4267 C C . GLY B 1 272 ? -3.484 28.938 -1.833 1 48.88 272 GLY B C 1
ATOM 4268 O O . GLY B 1 272 ? -3.658 29.75 -0.929 1 48.88 272 GLY B O 1
ATOM 4269 N N . ALA B 1 273 ? -2.291 29 -2.508 1 48.62 273 ALA B N 1
ATOM 4270 C CA . ALA B 1 273 ? -1.264 30.031 -2.373 1 48.62 273 ALA B CA 1
ATOM 4271 C C . ALA B 1 273 ? -1.766 31.375 -2.885 1 48.62 273 ALA B C 1
ATOM 4273 O O . ALA B 1 273 ? -1.343 32.438 -2.4 1 48.62 273 ALA B O 1
ATOM 4274 N N . LEU B 1 274 ? -2.561 31.297 -3.83 1 43.03 274 LEU B N 1
ATOM 4275 C CA . LEU B 1 274 ? -3.025 32.594 -4.355 1 43.03 274 LEU B CA 1
ATOM 4276 C C . LEU B 1 274 ? -4.129 33.156 -3.477 1 43.03 274 LEU B C 1
ATOM 4278 O O . LEU B 1 274 ? -4.473 34.344 -3.6 1 43.03 274 LEU B O 1
ATOM 4282 N N . LYS B 1 275 ? -4.512 32.406 -2.498 1 43.22 275 LYS B N 1
ATOM 4283 C CA . LYS B 1 275 ? -5.465 33.062 -1.618 1 43.22 275 LYS B CA 1
ATOM 4284 C C . LYS B 1 275 ? -4.773 33.594 -0.365 1 43.22 275 LYS B C 1
ATOM 4286 O O . LYS B 1 275 ? -3.775 33.031 0.088 1 43.22 275 LYS B O 1
#

Secondary structure (DSSP, 8-state):
--HHHHHHHHHHHHHHHHHHHHHHHHHHHHHHHS-HHHHT-SSPPSS-SS--THHHHHHHHHTTHHHHHHHHHHHHHHHHHHHHHHHHHHHHHHHHS--HHHHHHHHHHHHHTTS-HHHHHHHHHHHHHHTTGGGSHHHHHHHHHHHHHHHHHHHHHHHHHHTS-HHHHHHHHHTT--HHHHIIIIIHHHTHHHHHHHHHHHHHHHHT--HHHHHH---GGG--HHHHHHHH--TT---HHHHHHHHHHHHHHHHHHHHHHHHHHHHHHHHHH--/--HHHHHHHHHHHHHHHHHHHHHHHHHHHHHHHS-HHHHT-SSPPSS-SS--THHHHHHHHHTTHHHHHHHHHHHHHHHHHHHHHHHHHHHHHHHHS--HHHHHHHHHHHHHTTS-HHHHHHHHHHHHHHTTGGGSHHHHHHHHHHHHHHHHHHHHHHHHHHTS-HHHHHHHHHTT--HHHHIIIIIHHHTHHHHHHHHHHHHHHHHT--HHHHHH---GGG--HHHHHHHH--TT---HHHHHHHHHHHHHHHHHHHHHHHHHHHHHHHHHH--

Solvent-accessible surface area (backbone atoms only — not comparable to full-atom values): 28443 Å² total; per-residue (Å²): 129,55,71,64,58,52,46,51,49,41,35,49,50,31,49,50,51,46,46,60,68,44,38,43,57,54,48,25,56,40,46,21,21,29,46,83,70,54,69,70,35,86,72,77,65,95,60,53,90,61,65,40,73,63,46,52,60,47,42,40,60,77,62,45,40,65,53,19,48,49,34,21,48,52,37,12,51,49,21,37,50,54,30,49,66,58,26,52,59,51,11,48,55,54,38,72,50,80,50,70,46,48,52,52,30,52,48,52,46,49,55,59,53,59,56,32,64,58,62,50,42,56,34,47,49,54,53,34,51,74,72,52,41,52,81,44,27,61,58,44,35,22,50,51,51,28,68,62,45,34,55,60,48,22,54,55,34,14,53,33,43,55,72,49,63,65,62,61,49,53,51,33,43,72,74,68,40,49,73,69,49,27,40,67,70,44,52,44,64,73,27,40,65,47,43,48,45,47,44,48,54,48,28,43,40,45,42,28,47,39,68,53,46,58,73,50,33,78,54,72,87,64,29,27,41,43,44,54,52,53,77,62,65,46,95,81,55,80,52,59,37,55,51,27,33,49,48,41,63,62,38,46,62,49,53,53,51,46,53,53,40,51,53,52,50,53,49,52,53,51,57,57,67,74,94,128,55,70,63,58,51,47,52,49,41,36,50,49,30,50,50,51,46,46,60,69,44,38,42,58,55,48,24,58,40,47,22,21,29,47,82,68,52,69,71,35,86,73,76,64,93,59,52,90,62,64,40,74,63,46,53,58,47,42,40,61,78,63,44,39,64,53,19,48,48,34,20,48,52,37,11,51,50,20,38,50,54,32,49,67,58,26,51,59,50,12,47,54,54,37,72,50,81,48,71,45,47,53,50,30,52,48,52,45,50,56,59,51,58,55,32,65,58,62,49,42,55,34,46,50,54,53,35,51,74,73,52,39,52,79,45,28,62,59,44,37,22,50,54,50,27,67,61,45,32,55,60,48,21,55,55,36,15,54,33,43,54,70,49,62,64,64,61,48,52,49,32,42,73,74,67,38,48,72,68,49,27,40,65,71,44,53,45,63,72,26,40,64,46,44,48,46,48,44,49,53,49,27,42,41,44,43,29,46,40,69,53,48,59,71,49,35,78,54,70,87,64,29,28,42,44,44,54,53,50,75,61,66,47,95,81,56,80,52,60,37,56,51,27,33,48,49,41,62,64,40,47,62,50,52,52,51,47,54,53,41,50,53,51,50,54,51,52,53,50,55,56,67,73,95

Nearest PDB structures (foldseek):
  4jbw-assembly2_I  TM=8.316E-01  e=3.816E-11  Escherichia coli K-12
  3puv-assembly1_G  TM=8.058E-01  e=6.710E-11  Escherichia coli K-12
  2r6g-assembly1_G  TM=7.996E-01  e=9.496E-11  Escherichia coli K-12
  8ja7-assembly1_B  TM=8.466E-01  e=4.154E-10  Mycobacterium tuberculosis H37Rv
  7cad-assembly1_B  TM=8.635E-01  e=6.994E-10  Mycolicibacterium smegmatis MC2 155

InterPro domains:
  IPR000515 ABC transporter type 1, transmembrane domain MetI-like [PF00528] (87-268)
  IPR000515 ABC transporter type 1, transmembrane domain MetI-like [PS50928] (69-261)
  IPR000515 ABC transporter type 1, transmembrane domain MetI-like [cd06261] (69-211)
  IPR035906 MetI-like superfamily [G3DSA:1.10.3720.10] (1-267)
  IPR035906 MetI-like superfamily [SSF161098] (3-275)
  IPR050901 Binding-protein-dependent ABC transporter permease [PTHR32243] (3-275)

Sequence (550 aa):
MSDTFRNRLMLAVALVLAAIYLFPLYWMYITALKTGSAMFATPPKFWPSEPQWSIYAFVWESRNMARYLWNSLVIAFGSVALIAVLGVGCAYVLARYRNVWVDIGLFLILMLQVLPASLMVTPIFVGFSQVGLLDTPRLAVILAIAAKSMPFFVVLVRATFMSVPMELEEAALVDGNSRIGAFFNIVLPLARNGILVSAILIFMQAFGEFVYSKSMIQAVELQPASVGLNTFMGPNTNEWNNIMAYATIYVTPILAAFILLQRRIVSGLTSGALKMSDTFRNRLMLAVALVLAAIYLFPLYWMYITALKTGSAMFATPPKFWPSEPQWSIYAFVWESRNMARYLWNSLVIAFGSVALIAVLGVGCAYVLARYRNVWVDIGLFLILMLQVLPASLMVTPIFVGFSQVGLLDTPRLAVILAIAAKSMPFFVVLVRATFMSVPMELEEAALVDGNSRIGAFFNIVLPLARNGILVSAILIFMQAFGEFVYSKSMIQAVELQPASVGLNTFMGPNTNEWNNIMAYATIYVTPILAAFILLQRRIVSGLTSGALK

Foldseek 3Di:
DDPVVVVVVVVVVVVVVVCVVCVVVLCLVQLLQADLDQNPDPPRDSHHPGGRPCLLVVLCPVLVQVLQAVLLCCLLVLLLVVLLVPQLVVLLVLLVDDDPVSVVVLVVLVVVLVDDPLVVLVVLQVVCVVVVVLVVLSVSSSVSLNSNCNSVLSVQLSVLLNVPDCVQQVVCVVVPADSVRSVVPPSCVSSVLSNVLSSLVSSLCSSLDDNNQLRRPDDPSNGHLNPSLVVQDDPPRSCSSSSSSSVSVSCVVSVVSVVVSVVSVVVVVVVVVVD/DDPVVVVVVVVVVVVVVVCVVCVVVLCLVQLLQADLDQNPDPPRDSHHPGGRPCLLVVLCPVLVQVLQAVLLCCLLVLLLVVLLVPQLVVLLVLLVDDDPVSVVVLVVLVVVLVDDPLVVLVVLQVVCVVVVVLVVLSVSSSVSLNSNCNSVLSVQLSVLLNVPDCVQQVVCVVVPADSVRSVVPPSCVSSVLSNVLSSLVSSLCSSLDDNNQLSRPDDPSNGHLNPSLVVQDDPPRSCSSSSSSSVSVSCVVSVVSVVVSVVSVVVVVVVVVVD